Protein AF-A0A6J4Q9L2-F1 (afdb_monomer_lite)

Secondary structure (DSSP, 8-state):
--HHHHHHHHS-TTS--EEEEEEEEE-GGGHHHHHHHH-PPPPTT-SEEEEEEEEES-TTTTTHHHHHHHHHHHHHHTT-S-B-TT-SB--HHHHHHHHHHHHHHHSSSPPPGGGEEEE--SS--S---SSB-TT----HHHHHHHHHHHHHHHHHHHHTTTSTT--HHHHHHHHHT-SS--TTS-------HHHHHHHHHHHH-SS-S-SEEEEE-STTSSHHHHHHHHHHHH-GGGTT-TT---S-PPPTTSEEEEE-TT--HHHHHHHHHHHTT--TT--SHHHHHHHHHTS-TTS---EEEEE-GGGSSSHHHHIIIIIHHHHTPEETTEEEEES-EEEEEE---GGGHHHHHHHHHTT-EEETTSS-HHHHHHHHHHHHHHHHHS--TTBPPPPHHHHHHHHHHHHHHHH-SSS-STTPPPHHHHHHHHHHHHHBSSS--SS-GGGSPPPSSHHHHHHHHHHTSPP-TTHHHHHHHHHT--TT-EEHHHHHHHHHHHHHHS--TTSSS---PPPPPPHHHHHHHHHHTGGGEEEEE-TTSBEEEEESSHHHHHHHHH-SSSPPTT--

Radius of gyration: 27.62 Å; chains: 1; bounding box: 82×54×69 Å

Structure (mmCIF, N/CA/C/O backbone):
data_AF-A0A6J4Q9L2-F1
#
_entry.id   AF-A0A6J4Q9L2-F1
#
loop_
_atom_site.group_PDB
_atom_site.id
_atom_site.type_symbol
_atom_site.label_atom_id
_atom_site.label_alt_id
_atom_site.label_comp_id
_atom_site.label_asym_id
_atom_site.label_entity_id
_atom_site.label_seq_id
_atom_site.pdbx_PDB_ins_code
_atom_site.Cartn_x
_atom_site.Cartn_y
_atom_site.Cartn_z
_atom_site.occupancy
_atom_site.B_iso_or_equiv
_atom_site.auth_seq_id
_atom_site.auth_comp_id
_atom_site.auth_asym_id
_atom_site.auth_atom_id
_atom_site.pdbx_PDB_model_num
ATOM 1 N N . MET A 1 1 ? 55.185 5.672 -10.287 1.00 51.38 1 MET A N 1
ATOM 2 C CA . MET A 1 1 ? 54.244 6.802 -10.118 1.00 51.38 1 MET A CA 1
ATOM 3 C C . MET A 1 1 ? 53.714 6.732 -8.691 1.00 51.38 1 MET A C 1
ATOM 5 O O . MET A 1 1 ? 53.284 5.657 -8.301 1.00 51.38 1 MET A O 1
ATOM 9 N N . HIS A 1 2 ? 53.825 7.792 -7.883 1.00 67.38 2 HIS A N 1
ATOM 10 C CA . HIS A 1 2 ? 53.296 7.781 -6.511 1.00 67.38 2 HIS A CA 1
ATOM 11 C C . HIS A 1 2 ? 51.797 8.101 -6.579 1.00 67.38 2 HIS A C 1
ATOM 13 O O . HIS A 1 2 ? 51.438 9.264 -6.741 1.00 67.38 2 HIS A O 1
ATOM 19 N N . LEU A 1 3 ? 50.942 7.072 -6.549 1.00 66.06 3 LEU A N 1
ATOM 20 C CA . LEU A 1 3 ? 49.491 7.201 -6.736 1.00 66.06 3 LEU A CA 1
ATOM 21 C C . LEU A 1 3 ? 48.876 8.211 -5.757 1.00 66.06 3 LEU A C 1
ATOM 23 O O . LEU A 1 3 ? 48.115 9.058 -6.198 1.00 66.06 3 LEU A O 1
ATOM 27 N N . GLY A 1 4 ? 49.297 8.213 -4.486 1.00 67.12 4 GLY A N 1
ATOM 28 C CA . GLY A 1 4 ? 48.857 9.219 -3.508 1.00 67.12 4 GLY A CA 1
ATOM 29 C C . GLY A 1 4 ? 49.126 10.650 -3.979 1.00 67.12 4 GLY A C 1
ATOM 30 O O . GLY A 1 4 ? 48.205 11.436 -4.089 1.00 67.12 4 GLY A O 1
ATOM 31 N N . ALA A 1 5 ? 50.334 10.945 -4.469 1.00 69.81 5 ALA A N 1
ATOM 32 C CA . ALA A 1 5 ? 50.665 12.285 -4.970 1.00 69.81 5 ALA A CA 1
ATOM 33 C C . ALA A 1 5 ? 49.986 12.617 -6.316 1.00 69.81 5 ALA A C 1
ATOM 35 O O . ALA A 1 5 ? 49.996 13.758 -6.773 1.00 69.81 5 ALA A O 1
ATOM 36 N N . PHE A 1 6 ? 49.465 11.617 -7.029 1.00 74.94 6 PHE A N 1
ATOM 37 C CA . PHE A 1 6 ? 48.619 11.825 -8.202 1.00 74.94 6 PHE A CA 1
ATOM 38 C C . PHE A 1 6 ? 47.175 12.124 -7.791 1.00 74.94 6 PHE A C 1
ATOM 40 O O . PHE A 1 6 ? 46.596 13.057 -8.335 1.00 74.94 6 PHE A O 1
ATOM 47 N N . LEU A 1 7 ? 46.637 11.395 -6.813 1.00 73.12 7 LEU A N 1
ATOM 48 C CA . LEU A 1 7 ? 45.301 11.610 -6.263 1.00 73.12 7 LEU A CA 1
ATOM 49 C C . LEU A 1 7 ? 45.217 12.946 -5.512 1.00 73.12 7 LEU A C 1
ATOM 51 O O . LEU A 1 7 ? 44.305 13.712 -5.790 1.00 73.12 7 LEU A O 1
ATOM 55 N N . ASP A 1 8 ? 46.229 13.302 -4.715 1.00 72.94 8 ASP A N 1
ATOM 56 C CA . ASP A 1 8 ? 46.338 14.604 -4.036 1.00 72.94 8 ASP A CA 1
ATOM 57 C C . ASP A 1 8 ? 46.345 15.777 -5.031 1.00 72.94 8 ASP A C 1
ATOM 59 O O . ASP A 1 8 ? 45.827 16.851 -4.750 1.00 72.94 8 ASP A O 1
ATOM 63 N N . ARG A 1 9 ? 46.921 15.577 -6.226 1.00 73.31 9 ARG A N 1
ATOM 64 C CA . ARG A 1 9 ? 46.888 16.577 -7.308 1.00 73.31 9 ARG A CA 1
ATOM 65 C C . ARG A 1 9 ? 45.543 16.638 -8.027 1.00 73.31 9 ARG A C 1
ATOM 67 O O . ARG A 1 9 ? 45.231 17.664 -8.618 1.00 73.31 9 ARG A O 1
ATOM 74 N N . LEU A 1 10 ? 44.791 15.540 -8.045 1.00 72.31 10 LEU A N 1
ATOM 75 C CA . LEU A 1 10 ? 43.447 15.497 -8.621 1.00 72.31 10 LEU A CA 1
ATOM 76 C C . LEU A 1 10 ? 42.392 16.066 -7.666 1.00 72.31 10 LEU A C 1
ATOM 78 O O . LEU A 1 10 ? 41.360 16.534 -8.138 1.00 72.31 10 LEU A O 1
ATOM 82 N N . ASP A 1 11 ? 42.655 16.039 -6.360 1.00 68.81 11 ASP A N 1
ATOM 83 C CA . ASP A 1 11 ? 41.761 16.548 -5.314 1.00 68.81 11 ASP A CA 1
ATOM 84 C C . ASP A 1 11 ? 41.969 18.048 -5.012 1.00 68.81 11 ASP A C 1
ATOM 86 O O . ASP A 1 11 ? 41.476 18.565 -4.011 1.00 68.81 11 ASP A O 1
ATOM 90 N N . ASP A 1 12 ? 42.679 18.771 -5.890 1.00 69.62 12 ASP A N 1
ATOM 91 C CA . ASP A 1 12 ? 42.835 20.226 -5.806 1.00 69.62 12 ASP A CA 1
ATOM 92 C C . ASP A 1 12 ? 41.467 20.937 -5.907 1.00 69.62 12 ASP A C 1
ATOM 94 O O . ASP A 1 12 ? 40.571 20.519 -6.652 1.00 69.62 12 ASP A O 1
ATOM 98 N N . ALA A 1 13 ? 41.291 22.025 -5.152 1.00 58.50 13 ALA A N 1
ATOM 99 C CA . ALA A 1 13 ? 39.981 22.587 -4.805 1.00 58.50 13 ALA A CA 1
ATOM 100 C C . ALA A 1 13 ? 39.125 23.001 -6.025 1.00 58.50 13 ALA A C 1
ATOM 102 O O . ALA A 1 13 ? 37.893 22.927 -5.966 1.00 58.50 13 ALA A O 1
ATOM 103 N N . ASP A 1 14 ? 39.767 23.341 -7.147 1.00 65.19 14 ASP A N 1
ATOM 104 C CA . ASP A 1 14 ? 39.140 23.868 -8.367 1.00 65.19 14 ASP A CA 1
ATOM 105 C C . ASP A 1 14 ? 39.001 22.843 -9.523 1.00 65.19 14 ASP A C 1
ATOM 107 O O . ASP A 1 14 ? 38.530 23.192 -10.608 1.00 65.19 14 ASP A O 1
ATOM 111 N N . GLY A 1 15 ? 39.373 21.568 -9.326 1.00 65.81 15 GLY A N 1
ATOM 112 C CA . GLY A 1 15 ? 39.338 20.521 -10.370 1.00 65.81 15 GLY A CA 1
ATOM 113 C C . GLY A 1 15 ? 37.930 20.005 -10.735 1.00 65.81 15 GLY A C 1
ATOM 114 O O . GLY A 1 15 ? 36.946 20.459 -10.163 1.00 65.81 15 GLY A O 1
ATOM 115 N N . PRO A 1 16 ? 37.750 19.080 -11.699 1.00 71.38 16 PRO A N 1
ATOM 116 C CA . PRO A 1 16 ? 36.495 18.341 -11.897 1.00 71.38 16 PRO A CA 1
ATOM 117 C C . PRO A 1 16 ? 36.396 17.113 -10.972 1.00 71.38 16 PRO A C 1
ATOM 119 O O . PRO A 1 16 ? 37.411 16.545 -10.573 1.00 71.38 16 PRO A O 1
ATOM 122 N N . ASP A 1 17 ? 35.173 16.648 -10.689 1.00 77.81 17 ASP A N 1
ATOM 123 C CA . ASP A 1 17 ? 34.976 15.372 -9.983 1.00 77.81 17 ASP A CA 1
ATOM 124 C C . ASP A 1 17 ? 35.567 14.234 -10.831 1.00 77.81 17 ASP A C 1
ATOM 126 O O . ASP A 1 17 ? 35.185 14.047 -11.990 1.00 77.81 17 ASP A O 1
ATOM 130 N N . SER A 1 18 ? 36.521 13.491 -10.269 1.00 79.38 18 SER A N 1
ATOM 131 C CA . SER A 1 18 ? 37.352 12.544 -11.020 1.00 79.38 18 SER A CA 1
ATOM 132 C C . SER A 1 18 ? 37.197 11.113 -10.509 1.00 79.38 18 SER A C 1
ATOM 134 O O . SER A 1 18 ? 37.454 10.826 -9.344 1.00 79.38 18 SER A O 1
ATOM 136 N N . LEU A 1 19 ? 36.803 10.190 -11.390 1.00 83.06 19 LEU A N 1
ATOM 137 C CA . LEU A 1 19 ? 36.791 8.755 -11.100 1.00 83.06 19 LEU A CA 1
ATOM 138 C C . LEU A 1 19 ? 38.051 8.110 -11.673 1.00 83.06 19 LEU A C 1
ATOM 140 O O . LEU A 1 19 ? 38.245 8.080 -12.889 1.00 83.06 19 LEU A O 1
ATOM 144 N N . VAL A 1 20 ? 38.883 7.562 -10.796 1.00 82.75 20 VAL A N 1
ATOM 145 C CA . VAL A 1 20 ? 40.112 6.857 -11.150 1.00 82.75 20 VAL A CA 1
ATOM 146 C C . VAL A 1 20 ? 39.850 5.354 -11.122 1.00 82.75 20 VAL A C 1
ATOM 148 O O . VAL A 1 20 ? 39.440 4.788 -10.109 1.00 82.75 20 VAL A O 1
ATOM 151 N N . LEU A 1 21 ? 40.085 4.710 -12.265 1.00 85.12 21 LEU A N 1
ATOM 152 C CA . LEU A 1 21 ? 39.890 3.278 -12.473 1.00 85.12 21 LEU A CA 1
ATOM 153 C C . LEU A 1 21 ? 41.256 2.601 -12.592 1.00 85.12 21 LEU A C 1
ATOM 155 O O . LEU A 1 21 ? 42.020 2.933 -13.498 1.00 85.12 21 LEU A O 1
ATOM 159 N N . LEU A 1 22 ? 41.570 1.678 -11.682 1.00 82.06 22 LEU A N 1
ATOM 160 C CA . LEU A 1 22 ? 42.903 1.076 -11.578 1.00 82.06 22 LEU A CA 1
ATOM 161 C C . LEU A 1 22 ? 42.877 -0.437 -11.841 1.00 82.06 22 LEU A C 1
ATOM 163 O O . LEU A 1 22 ? 42.188 -1.185 -11.156 1.00 82.06 22 LEU A O 1
ATOM 167 N N . ASP A 1 23 ? 43.671 -0.882 -12.813 1.00 82.00 23 ASP A N 1
ATOM 168 C CA . ASP A 1 23 ? 43.937 -2.288 -13.144 1.00 82.00 23 ASP A CA 1
ATOM 169 C C . ASP A 1 23 ? 45.437 -2.519 -12.953 1.00 82.00 23 ASP A C 1
ATOM 171 O O . ASP A 1 23 ? 46.236 -2.054 -13.771 1.00 82.00 23 ASP A O 1
ATOM 175 N N . ILE A 1 24 ? 45.849 -3.093 -11.822 1.00 77.69 24 ILE A N 1
ATOM 176 C CA . ILE A 1 24 ? 47.258 -3.064 -11.422 1.00 77.69 24 ILE A CA 1
ATOM 177 C C . ILE A 1 24 ? 47.756 -4.473 -11.140 1.00 77.69 24 ILE A C 1
ATOM 179 O O . ILE A 1 24 ? 47.330 -5.119 -10.188 1.00 77.69 24 ILE A O 1
ATOM 183 N N . ALA A 1 25 ? 48.713 -4.908 -11.956 1.00 78.31 25 ALA A N 1
ATOM 184 C CA . ALA A 1 25 ? 49.490 -6.114 -11.736 1.00 78.31 25 ALA A CA 1
ATOM 185 C C . ALA A 1 25 ? 50.686 -5.814 -10.824 1.00 78.31 25 ALA A C 1
ATOM 187 O O . ALA A 1 25 ? 51.454 -4.882 -11.081 1.00 78.31 25 ALA A O 1
ATOM 188 N N . VAL A 1 26 ? 50.844 -6.597 -9.760 1.00 77.12 26 VAL A N 1
ATOM 189 C CA . VAL A 1 26 ? 52.003 -6.531 -8.863 1.00 77.12 26 VAL A CA 1
ATOM 190 C C . VAL A 1 26 ? 52.525 -7.931 -8.543 1.00 77.12 26 VAL A C 1
ATOM 192 O O . VAL A 1 26 ? 51.763 -8.897 -8.605 1.00 77.12 26 VAL A O 1
ATOM 195 N N . PRO A 1 27 ? 53.807 -8.078 -8.164 1.00 79.94 27 PRO A N 1
ATOM 196 C CA . PRO A 1 27 ? 54.327 -9.349 -7.670 1.00 79.94 27 PRO A CA 1
ATOM 197 C C . PRO A 1 27 ? 53.472 -9.901 -6.519 1.00 79.94 27 PRO A C 1
ATOM 199 O O . PRO A 1 27 ? 53.071 -9.148 -5.626 1.00 79.94 27 PRO A O 1
ATOM 202 N N . THR A 1 28 ? 53.187 -11.206 -6.531 1.00 75.00 28 THR A N 1
ATOM 203 C CA . THR A 1 28 ? 52.262 -11.876 -5.594 1.00 75.00 28 THR A CA 1
ATOM 204 C C . THR A 1 28 ? 52.587 -11.607 -4.121 1.00 75.00 28 THR A C 1
ATOM 206 O O . THR A 1 28 ? 51.686 -11.439 -3.305 1.00 75.00 28 THR A O 1
ATOM 209 N N . ASP A 1 29 ? 53.870 -11.501 -3.780 1.00 78.31 29 ASP A N 1
ATOM 210 C CA . ASP A 1 29 ? 54.389 -11.223 -2.434 1.00 78.31 29 ASP A CA 1
ATOM 211 C C . ASP A 1 29 ? 54.189 -9.766 -1.971 1.00 78.31 29 ASP A C 1
ATOM 213 O O . ASP A 1 29 ? 54.414 -9.431 -0.805 1.00 78.31 29 ASP A O 1
ATOM 217 N N . THR A 1 30 ? 53.751 -8.889 -2.875 1.00 77.56 30 THR A N 1
ATOM 218 C CA . THR A 1 30 ? 53.548 -7.457 -2.618 1.00 77.56 30 THR A CA 1
ATOM 219 C C . THR A 1 30 ? 52.088 -7.024 -2.657 1.00 77.56 30 THR A C 1
ATOM 221 O O . THR A 1 30 ? 51.803 -5.888 -2.285 1.00 77.56 30 THR A O 1
ATOM 224 N N . VAL A 1 31 ? 51.157 -7.906 -3.038 1.00 72.00 31 VAL A N 1
ATOM 225 C CA . VAL A 1 31 ? 49.736 -7.571 -3.236 1.00 72.00 31 VAL A CA 1
ATOM 226 C C . VAL A 1 31 ? 49.114 -6.922 -1.998 1.00 72.00 31 VAL A C 1
ATOM 228 O O . VAL A 1 31 ? 48.586 -5.813 -2.093 1.00 72.00 31 VAL A O 1
ATOM 231 N N . ASP A 1 32 ? 49.241 -7.546 -0.824 1.00 72.06 32 ASP A N 1
ATOM 232 C CA . ASP A 1 32 ? 48.660 -7.016 0.418 1.00 72.06 32 ASP A CA 1
ATOM 233 C C . ASP A 1 32 ? 49.286 -5.680 0.834 1.00 72.06 32 ASP A C 1
ATOM 235 O O . ASP A 1 32 ? 48.591 -4.778 1.307 1.00 72.06 32 ASP A O 1
ATOM 239 N N . ARG A 1 33 ? 50.597 -5.524 0.613 1.00 73.38 33 ARG A N 1
ATOM 240 C CA . ARG A 1 33 ? 51.334 -4.294 0.928 1.00 73.38 33 ARG A CA 1
ATOM 241 C C . ARG A 1 33 ? 50.907 -3.151 0.015 1.00 73.38 33 ARG A C 1
ATOM 243 O O . ARG A 1 33 ? 50.623 -2.062 0.502 1.00 73.38 33 ARG A O 1
ATOM 250 N N . THR A 1 34 ? 50.819 -3.409 -1.287 1.00 70.00 34 THR A N 1
ATOM 251 C CA . THR A 1 34 ? 50.355 -2.443 -2.285 1.00 70.00 34 THR A CA 1
ATOM 252 C C . THR A 1 34 ? 48.911 -2.038 -2.013 1.00 70.00 34 THR A C 1
ATOM 254 O O . THR A 1 34 ? 48.596 -0.852 -2.009 1.00 70.00 34 THR A O 1
ATOM 257 N N . ARG A 1 35 ? 48.039 -3.000 -1.695 1.00 69.50 35 ARG A N 1
ATOM 258 C CA . ARG A 1 35 ? 46.648 -2.724 -1.330 1.00 69.50 35 ARG A CA 1
ATOM 259 C C . ARG A 1 35 ? 46.551 -1.833 -0.094 1.00 69.50 35 ARG A C 1
ATOM 261 O O . ARG A 1 35 ? 45.808 -0.860 -0.118 1.00 69.50 35 ARG A O 1
ATOM 268 N N . GLN A 1 36 ? 47.289 -2.142 0.975 1.00 69.88 36 GLN A N 1
ATOM 269 C CA . GLN A 1 36 ? 47.304 -1.319 2.191 1.00 69.88 36 GLN A CA 1
ATOM 270 C C . GLN A 1 36 ? 47.874 0.077 1.931 1.00 69.88 36 GLN A C 1
ATOM 272 O O . GLN A 1 36 ? 47.344 1.054 2.448 1.00 69.88 36 GLN A O 1
ATOM 277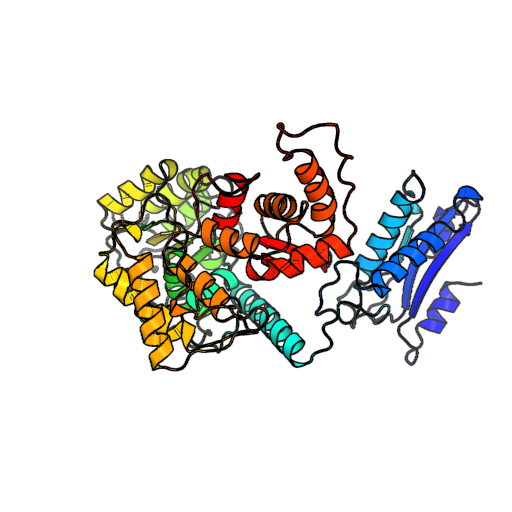 N N . GLN A 1 37 ? 48.915 0.182 1.103 1.00 67.69 37 GLN A N 1
ATOM 278 C CA . GLN A 1 37 ? 49.505 1.461 0.711 1.00 67.69 37 GLN A CA 1
ATOM 279 C C . GLN A 1 37 ? 48.539 2.320 -0.118 1.00 67.69 37 GLN A C 1
ATOM 281 O O . GLN A 1 37 ? 48.642 3.544 -0.098 1.00 67.69 37 GLN A O 1
ATOM 286 N N . TRP A 1 38 ? 47.631 1.690 -0.865 1.00 63.94 38 TRP A N 1
ATOM 287 C CA . TRP A 1 38 ? 46.667 2.363 -1.742 1.00 63.94 38 TRP A CA 1
ATOM 288 C C . TRP A 1 38 ? 45.252 2.403 -1.186 1.00 63.94 38 TRP A C 1
ATOM 290 O O . TRP A 1 38 ? 44.366 2.895 -1.863 1.00 63.94 38 TRP A O 1
ATOM 300 N N . SER A 1 39 ? 45.045 1.892 0.024 1.00 60.50 39 SER A N 1
ATOM 301 C CA . SER A 1 39 ? 43.846 2.157 0.807 1.00 60.50 39 SER A CA 1
ATOM 302 C C . SER A 1 39 ? 44.094 3.465 1.559 1.00 60.50 39 SER A C 1
ATOM 304 O O . SER A 1 39 ? 44.554 3.460 2.702 1.00 60.50 39 SER A O 1
ATOM 306 N N . LEU A 1 40 ? 43.888 4.596 0.889 1.00 59.78 40 LEU A N 1
ATOM 307 C CA . LEU A 1 40 ? 43.972 5.923 1.484 1.00 59.78 40 LEU A CA 1
ATOM 308 C C . LEU A 1 40 ? 42.890 6.088 2.552 1.00 59.78 40 LEU A C 1
ATOM 310 O O . LEU A 1 40 ? 41.862 5.402 2.590 1.00 59.78 40 LEU A O 1
ATOM 314 N N . ARG A 1 41 ? 43.140 7.016 3.477 1.00 55.91 41 ARG A N 1
ATOM 315 C CA . ARG A 1 41 ? 42.146 7.383 4.482 1.00 55.91 41 ARG A CA 1
ATOM 316 C C . ARG A 1 41 ? 41.080 8.252 3.806 1.00 55.91 41 ARG A C 1
ATOM 318 O O . ARG A 1 41 ? 41.444 9.271 3.232 1.00 55.91 41 ARG A O 1
ATOM 325 N N . PRO A 1 42 ? 39.791 7.882 3.873 1.00 54.09 42 PRO A N 1
ATOM 326 C CA . PRO A 1 42 ? 38.732 8.692 3.290 1.00 54.09 42 PRO A CA 1
ATOM 327 C C . PRO A 1 42 ? 38.609 10.020 4.045 1.00 54.09 42 PRO A C 1
ATOM 329 O O . PRO A 1 42 ? 38.268 10.025 5.229 1.00 54.09 42 PRO A O 1
ATOM 332 N N . GLU A 1 43 ? 38.846 11.130 3.350 1.00 55.88 43 GLU A N 1
ATOM 333 C CA . GLU A 1 43 ? 38.592 12.482 3.851 1.00 55.88 43 GLU A CA 1
ATOM 334 C C . GLU A 1 43 ? 37.153 12.917 3.489 1.00 55.88 43 GLU A C 1
ATOM 336 O O . GLU A 1 43 ? 36.698 12.718 2.353 1.00 55.88 43 GLU A O 1
ATOM 341 N N . PRO A 1 44 ? 36.376 13.487 4.428 1.00 53.16 44 PRO A N 1
ATOM 342 C CA . PRO A 1 44 ? 35.048 14.015 4.132 1.00 53.16 44 PRO A CA 1
ATOM 343 C C . PRO A 1 44 ? 35.114 15.140 3.086 1.00 53.16 44 PRO A C 1
ATOM 345 O O . PRO A 1 44 ? 35.671 16.201 3.343 1.00 53.16 44 PRO A O 1
ATOM 348 N N . GLY A 1 45 ? 34.485 14.937 1.924 1.00 56.38 45 GLY A N 1
ATOM 349 C CA . GLY A 1 45 ? 34.395 15.956 0.868 1.00 56.38 45 GLY A CA 1
ATOM 350 C C . GLY A 1 45 ? 35.345 15.776 -0.319 1.00 56.38 45 GLY A C 1
ATOM 351 O O . GLY A 1 45 ? 35.312 16.625 -1.208 1.00 56.38 45 GLY A O 1
ATOM 352 N N . ALA A 1 46 ? 36.112 14.681 -0.363 1.00 62.31 46 ALA A N 1
ATOM 353 C CA . ALA A 1 46 ? 36.963 14.332 -1.501 1.00 62.31 46 ALA A CA 1
ATOM 354 C C . ALA A 1 46 ? 36.172 14.283 -2.824 1.00 62.31 46 ALA A C 1
ATOM 356 O O . ALA A 1 46 ? 35.068 13.725 -2.896 1.00 62.31 46 ALA A O 1
ATOM 357 N N . ARG A 1 47 ? 36.747 14.880 -3.873 1.00 70.25 47 ARG A N 1
ATOM 358 C CA . ARG A 1 47 ? 36.182 14.979 -5.235 1.00 70.25 47 ARG A CA 1
ATOM 359 C C . ARG A 1 47 ? 36.666 13.858 -6.145 1.00 70.25 47 ARG A C 1
ATOM 361 O O . ARG A 1 47 ? 36.157 13.680 -7.255 1.00 70.25 47 ARG A O 1
ATOM 368 N N . VAL A 1 48 ? 37.650 13.108 -5.666 1.00 75.31 48 VAL A N 1
ATOM 369 C CA . VAL A 1 48 ? 38.250 11.970 -6.344 1.00 75.31 48 VAL A CA 1
ATOM 370 C C . VAL A 1 48 ? 37.701 10.677 -5.754 1.00 75.31 48 VAL A C 1
ATOM 372 O O . VAL A 1 48 ? 37.624 10.508 -4.540 1.00 75.31 48 VAL A O 1
ATOM 375 N N . ALA A 1 49 ? 37.317 9.757 -6.629 1.00 77.00 49 ALA A N 1
ATOM 376 C CA . ALA A 1 49 ? 36.916 8.406 -6.273 1.00 77.00 49 ALA A CA 1
ATOM 377 C C . ALA A 1 49 ? 37.861 7.398 -6.920 1.00 77.00 49 ALA A C 1
ATOM 379 O O . ALA A 1 49 ? 38.219 7.560 -8.088 1.00 77.00 49 ALA A O 1
ATOM 380 N N . VAL A 1 50 ? 38.215 6.334 -6.198 1.00 77.75 50 VAL A N 1
ATOM 381 C CA . VAL A 1 50 ? 39.092 5.277 -6.713 1.00 77.75 50 VAL A CA 1
ATOM 382 C C . VAL A 1 50 ? 38.374 3.939 -6.654 1.00 77.75 50 VAL A C 1
ATOM 384 O O . VAL A 1 50 ? 37.925 3.500 -5.597 1.00 77.75 50 VAL A O 1
ATOM 387 N N . VAL A 1 51 ? 38.295 3.276 -7.806 1.00 80.94 51 VAL A N 1
ATOM 388 C CA . VAL A 1 51 ? 37.807 1.900 -7.923 1.00 80.94 51 VAL A CA 1
ATOM 389 C C . VAL A 1 51 ? 38.856 1.110 -8.684 1.00 80.94 51 VAL A C 1
ATOM 391 O O . VAL A 1 51 ? 39.176 1.438 -9.826 1.00 80.94 51 VAL A O 1
ATOM 394 N N . GLY A 1 52 ? 39.397 0.058 -8.080 1.00 79.69 52 GLY A N 1
ATOM 395 C CA . GLY A 1 52 ? 40.453 -0.696 -8.735 1.00 79.69 52 GLY A CA 1
ATOM 396 C C . GLY A 1 52 ? 40.679 -2.092 -8.201 1.00 79.69 52 GLY A C 1
ATOM 397 O O . GLY A 1 52 ? 40.184 -2.472 -7.140 1.00 79.69 52 GLY A O 1
ATOM 398 N N . VAL A 1 53 ? 41.458 -2.856 -8.959 1.00 78.19 53 VAL A N 1
ATOM 399 C CA . VAL A 1 53 ? 41.914 -4.187 -8.573 1.00 78.19 53 VAL A CA 1
ATOM 400 C C . VAL A 1 53 ? 43.439 -4.235 -8.616 1.00 78.19 53 VAL A C 1
ATOM 402 O O . VAL A 1 53 ? 44.062 -3.796 -9.582 1.00 78.19 53 VAL A O 1
ATOM 405 N N . VAL A 1 54 ? 44.023 -4.779 -7.552 1.00 75.88 54 VAL A N 1
ATOM 406 C CA . VAL A 1 54 ? 45.428 -5.163 -7.445 1.00 75.88 54 VAL A CA 1
ATOM 407 C C . VAL A 1 54 ? 45.488 -6.677 -7.602 1.00 75.88 54 VAL A C 1
ATOM 409 O O . VAL A 1 54 ? 45.068 -7.410 -6.707 1.00 75.88 54 VAL A O 1
ATOM 412 N N . VAL A 1 55 ? 45.967 -7.147 -8.749 1.00 74.44 55 VAL A N 1
ATOM 413 C CA . VAL A 1 55 ? 46.100 -8.575 -9.054 1.00 74.44 55 VAL A CA 1
ATOM 414 C C . VAL A 1 55 ? 47.563 -9.014 -8.965 1.00 74.44 55 VAL A C 1
ATOM 416 O O . VAL A 1 55 ? 48.458 -8.209 -9.240 1.00 74.44 55 VAL A O 1
ATOM 419 N N . PRO A 1 56 ? 47.832 -10.286 -8.620 1.00 71.56 56 PRO A N 1
ATOM 420 C CA . PRO A 1 56 ? 49.128 -10.897 -8.890 1.00 71.56 56 PRO A CA 1
ATOM 421 C C . PRO A 1 56 ? 49.474 -10.745 -10.377 1.00 71.56 56 PRO A C 1
ATOM 423 O O . PRO A 1 56 ? 48.563 -10.764 -11.208 1.00 71.56 56 PRO A O 1
ATOM 426 N N . ASP A 1 57 ? 50.758 -10.606 -10.713 1.00 70.56 57 ASP A N 1
ATOM 427 C CA . ASP A 1 57 ? 51.267 -10.499 -12.091 1.00 70.56 57 ASP A CA 1
ATOM 428 C C . ASP A 1 57 ? 51.115 -11.822 -12.873 1.00 70.56 57 ASP A C 1
ATOM 430 O O . ASP A 1 57 ? 52.069 -12.496 -13.256 1.00 70.56 57 ASP A O 1
ATOM 434 N N . GLU A 1 58 ? 49.863 -12.233 -13.054 1.00 68.38 58 GLU A N 1
ATOM 435 C CA . GLU A 1 58 ? 49.438 -13.383 -13.826 1.00 68.38 58 GLU A CA 1
ATOM 436 C C . GLU A 1 58 ? 48.842 -12.890 -15.152 1.00 68.38 58 GLU A C 1
ATOM 438 O O . GLU A 1 58 ? 47.796 -12.230 -15.148 1.00 68.38 58 GLU A O 1
ATOM 443 N N . PRO A 1 59 ? 49.429 -13.250 -16.309 1.00 64.69 59 PRO A N 1
ATOM 444 C CA . PRO A 1 59 ? 48.992 -12.762 -17.621 1.00 64.69 59 PRO A CA 1
ATOM 445 C C . PRO A 1 59 ? 47.502 -12.987 -17.928 1.00 64.69 59 PRO A C 1
ATOM 447 O O . PRO A 1 59 ? 46.894 -12.213 -18.661 1.00 64.69 59 PRO A O 1
ATOM 450 N N . GLN A 1 60 ? 46.896 -14.027 -17.349 1.00 63.44 60 GLN A N 1
ATOM 451 C CA . GLN A 1 60 ? 45.470 -14.354 -17.488 1.00 63.44 60 GLN A CA 1
ATOM 452 C C . GLN A 1 60 ? 44.510 -13.410 -16.742 1.00 63.44 60 GLN A C 1
ATOM 454 O O . GLN A 1 60 ? 43.300 -13.439 -16.986 1.00 63.44 60 GLN A O 1
ATOM 459 N N . LEU A 1 61 ? 45.017 -12.609 -15.803 1.00 66.06 61 LEU A N 1
ATOM 460 C CA . LEU A 1 61 ? 44.223 -11.694 -14.981 1.00 66.06 61 LEU A CA 1
ATOM 461 C C . LEU A 1 61 ? 44.314 -10.245 -15.472 1.00 66.06 61 LEU A C 1
ATOM 463 O O . LEU A 1 61 ? 43.381 -9.471 -15.242 1.00 66.06 61 LEU A O 1
ATOM 467 N N . VAL A 1 62 ? 45.381 -9.910 -16.202 1.00 68.00 62 VAL A N 1
ATOM 468 C CA . VAL A 1 62 ? 45.633 -8.573 -16.752 1.00 68.00 62 VAL A CA 1
ATOM 469 C C . VAL A 1 62 ? 44.529 -8.169 -17.732 1.00 68.00 62 VAL A C 1
ATOM 471 O O . VAL A 1 62 ? 44.197 -8.895 -18.669 1.00 68.00 62 VAL A O 1
ATOM 474 N N . GLY A 1 63 ? 43.942 -6.989 -17.520 1.00 76.56 63 GLY A N 1
ATOM 475 C CA . GLY A 1 63 ? 42.933 -6.414 -18.410 1.00 76.56 63 GLY A CA 1
ATOM 476 C C . GLY A 1 63 ? 41.508 -6.919 -18.173 1.00 76.56 63 GLY A C 1
ATOM 477 O O . GLY A 1 63 ? 40.569 -6.353 -18.739 1.00 76.56 63 GLY A O 1
ATOM 478 N N . ARG A 1 64 ? 41.293 -7.931 -17.314 1.00 82.25 64 ARG A N 1
ATOM 479 C CA . ARG A 1 64 ? 39.936 -8.388 -16.956 1.00 82.25 64 ARG A CA 1
ATOM 480 C C . ARG A 1 64 ? 39.128 -7.271 -16.304 1.00 82.25 64 ARG A C 1
ATOM 482 O O . ARG A 1 64 ? 37.964 -7.087 -16.662 1.00 82.25 64 ARG A O 1
ATOM 489 N N . PHE A 1 65 ? 39.738 -6.509 -15.392 1.00 84.00 65 PHE A N 1
ATOM 490 C CA . PHE A 1 65 ? 39.091 -5.350 -14.772 1.00 84.00 65 PHE A CA 1
ATOM 491 C C . PHE A 1 65 ? 38.748 -4.300 -15.823 1.00 84.00 65 PHE A C 1
ATOM 493 O O . PHE A 1 65 ? 37.593 -3.886 -15.906 1.00 84.00 65 PHE A O 1
ATOM 500 N N . SER A 1 66 ? 39.694 -3.965 -16.698 1.00 85.88 66 SER A N 1
ATOM 501 C CA . SER A 1 66 ? 39.464 -3.027 -17.800 1.00 85.88 66 SER A CA 1
ATOM 502 C C . SER A 1 66 ? 38.295 -3.446 -18.712 1.00 85.88 66 SER A C 1
ATOM 504 O O . SER A 1 66 ? 37.440 -2.623 -19.048 1.00 85.88 66 SER A O 1
ATOM 506 N N . VAL A 1 67 ? 38.187 -4.734 -19.065 1.00 86.69 67 VAL A N 1
ATOM 507 C CA . VAL A 1 67 ? 37.073 -5.281 -19.867 1.00 86.69 67 VAL A CA 1
ATOM 508 C C . VAL A 1 67 ? 35.739 -5.206 -19.121 1.00 86.69 67 VAL A C 1
ATOM 510 O O . VAL A 1 67 ? 34.723 -4.819 -19.711 1.00 86.69 67 VAL A O 1
ATOM 513 N N . ALA A 1 68 ? 35.720 -5.548 -17.832 1.00 87.88 68 ALA A N 1
ATOM 514 C CA . ALA A 1 68 ? 34.518 -5.463 -17.009 1.00 87.88 68 ALA A CA 1
ATOM 515 C C . ALA A 1 68 ? 34.038 -4.015 -16.858 1.00 87.88 68 ALA A C 1
ATOM 517 O O . ALA A 1 68 ? 32.859 -3.732 -17.074 1.00 87.88 68 ALA A O 1
ATOM 518 N N . VAL A 1 69 ? 34.953 -3.086 -16.577 1.00 89.81 69 VAL A N 1
ATOM 519 C CA . VAL A 1 69 ? 34.677 -1.646 -16.521 1.00 89.81 69 VAL A CA 1
ATOM 520 C C . VAL A 1 69 ? 34.111 -1.152 -17.846 1.00 89.81 69 VAL A C 1
ATOM 522 O O . VAL A 1 69 ? 33.034 -0.558 -17.861 1.00 89.81 69 VAL A O 1
ATOM 525 N N . ALA A 1 70 ? 34.775 -1.443 -18.968 1.00 90.56 70 ALA A N 1
ATOM 526 C CA . ALA A 1 70 ? 34.304 -1.032 -20.288 1.00 90.56 70 ALA A CA 1
ATOM 527 C C . ALA A 1 70 ? 32.901 -1.582 -20.593 1.00 90.56 70 ALA A C 1
ATOM 529 O O . ALA A 1 70 ? 32.064 -0.886 -21.169 1.00 90.56 70 ALA A O 1
ATOM 530 N N . THR A 1 71 ? 32.618 -2.816 -20.177 1.00 89.62 71 THR A N 1
ATOM 531 C CA . THR A 1 71 ? 31.307 -3.445 -20.359 1.00 89.62 71 THR A CA 1
ATOM 532 C C . THR A 1 71 ? 30.230 -2.783 -19.503 1.00 89.62 71 THR A C 1
ATOM 534 O O . THR A 1 71 ? 29.151 -2.480 -20.012 1.00 89.62 71 THR A O 1
ATOM 537 N N . VAL A 1 72 ? 30.518 -2.497 -18.233 1.00 90.25 72 VAL A N 1
ATOM 538 C CA . VAL A 1 72 ? 29.590 -1.800 -17.331 1.00 90.25 72 VAL A CA 1
ATOM 539 C C . VAL A 1 72 ? 29.320 -0.374 -17.808 1.00 90.25 72 VAL A C 1
ATOM 541 O O . VAL A 1 72 ? 28.159 0.020 -17.903 1.00 90.25 72 VAL A O 1
ATOM 544 N N . LEU A 1 73 ? 30.358 0.381 -18.179 1.00 91.38 73 LEU A N 1
ATOM 545 C CA . LEU A 1 73 ? 30.207 1.738 -18.709 1.00 91.38 73 LEU A CA 1
ATOM 546 C C . LEU A 1 73 ? 29.409 1.754 -20.017 1.00 91.38 73 LEU A C 1
ATOM 548 O O . LEU A 1 73 ? 28.576 2.639 -20.206 1.00 91.38 73 LEU A O 1
ATOM 552 N N . ARG A 1 74 ? 29.588 0.755 -20.892 1.00 89.75 74 ARG A N 1
ATOM 553 C CA . ARG A 1 74 ? 28.769 0.602 -22.102 1.00 89.75 74 ARG A CA 1
ATOM 554 C C . ARG A 1 74 ? 27.297 0.360 -21.761 1.00 89.75 74 ARG A C 1
ATOM 556 O O . ARG A 1 74 ? 26.440 1.059 -22.288 1.00 89.75 74 ARG A O 1
ATOM 563 N N . ARG A 1 75 ? 26.993 -0.548 -20.826 1.00 87.50 75 ARG A N 1
ATOM 564 C CA . ARG A 1 75 ? 25.606 -0.801 -20.379 1.00 87.50 75 ARG A CA 1
ATOM 565 C C . ARG A 1 75 ? 24.974 0.425 -19.711 1.00 87.50 75 ARG A C 1
ATOM 567 O O . ARG A 1 75 ? 23.783 0.672 -19.884 1.00 87.50 75 ARG A O 1
ATOM 574 N N . LEU A 1 76 ? 25.756 1.216 -18.975 1.00 88.94 76 LEU A N 1
ATOM 575 C CA . LEU A 1 76 ? 25.312 2.506 -18.434 1.00 88.94 76 LEU A CA 1
ATOM 576 C C . LEU A 1 76 ? 25.019 3.514 -19.543 1.00 88.94 76 LEU A C 1
ATOM 578 O O . LEU A 1 76 ? 23.975 4.162 -19.517 1.00 88.94 76 LEU A O 1
ATOM 582 N N . HIS A 1 77 ? 25.901 3.609 -20.538 1.00 85.31 77 HIS A N 1
ATOM 583 C CA . HIS A 1 77 ? 25.719 4.477 -21.697 1.00 85.31 77 HIS A CA 1
ATOM 584 C C . HIS A 1 77 ? 24.470 4.112 -22.515 1.00 85.31 77 HIS A C 1
ATOM 586 O O . HIS A 1 77 ? 23.772 4.992 -23.009 1.00 85.31 77 HIS A O 1
ATOM 592 N N . GLU A 1 78 ? 24.159 2.825 -22.628 1.00 83.50 78 GLU A N 1
ATOM 593 C CA . GLU A 1 78 ? 22.960 2.333 -23.309 1.00 83.50 78 GLU A CA 1
ATOM 594 C C . GLU A 1 78 ? 21.677 2.498 -22.465 1.00 83.50 78 GLU A C 1
ATOM 596 O O . GLU A 1 78 ? 20.587 2.192 -22.945 1.00 83.50 78 GLU A O 1
ATOM 601 N N . GLY A 1 79 ? 21.778 2.959 -21.209 1.00 80.19 79 GLY A N 1
ATOM 602 C CA . GLY A 1 79 ? 20.633 3.095 -20.302 1.00 80.19 79 GLY A CA 1
ATOM 603 C C . GLY A 1 79 ? 20.059 1.744 -19.874 1.00 80.19 79 GLY A C 1
ATOM 604 O O . GLY A 1 79 ? 18.856 1.597 -19.671 1.00 80.19 79 GLY A O 1
ATOM 605 N N . VAL A 1 80 ? 20.899 0.719 -19.782 1.00 80.75 80 VAL A N 1
ATOM 606 C CA . VAL A 1 80 ? 20.463 -0.667 -19.607 1.00 80.75 80 VAL A CA 1
ATOM 607 C C . VAL A 1 80 ? 20.535 -1.110 -18.140 1.00 80.75 80 VAL A C 1
ATOM 609 O O . VAL A 1 80 ? 19.727 -1.934 -17.713 1.00 80.75 80 VAL A O 1
ATOM 612 N N . LEU A 1 81 ? 21.409 -0.505 -17.332 1.00 82.25 81 LEU A N 1
ATOM 613 C CA . LEU A 1 81 ? 21.443 -0.774 -15.893 1.00 82.25 81 LEU A CA 1
ATOM 614 C C . LEU A 1 81 ? 20.305 -0.056 -15.132 1.00 82.25 81 LEU A C 1
ATOM 616 O O . LEU A 1 81 ? 19.997 1.093 -15.452 1.00 82.25 81 LEU A O 1
ATOM 620 N N . PRO A 1 82 ? 19.711 -0.695 -14.102 1.00 80.94 82 PRO A N 1
ATOM 621 C CA . PRO A 1 82 ? 18.567 -0.207 -13.315 1.00 80.94 82 PRO A CA 1
ATOM 622 C C . PRO A 1 82 ? 18.865 0.938 -12.336 1.00 80.94 82 PRO A C 1
ATOM 624 O O . PRO A 1 82 ? 18.428 0.909 -11.183 1.00 80.94 82 PRO A O 1
ATOM 627 N N . VAL A 1 83 ? 19.591 1.958 -12.788 1.00 81.94 83 VAL A N 1
ATOM 628 C CA . VAL A 1 83 ? 19.782 3.197 -12.026 1.00 81.94 83 VAL A CA 1
ATOM 629 C C . VAL A 1 83 ? 18.483 4.000 -12.060 1.00 81.94 83 VAL A C 1
ATOM 631 O O . VAL A 1 83 ? 17.883 4.170 -13.125 1.00 81.94 83 VAL A O 1
ATOM 634 N N . HIS A 1 84 ? 18.031 4.472 -10.898 1.00 75.06 84 HIS A N 1
ATOM 635 C CA . HIS A 1 84 ? 16.747 5.158 -10.774 1.00 75.06 84 HIS A CA 1
ATOM 636 C C . HIS A 1 84 ? 16.692 6.439 -11.644 1.00 75.06 84 HIS A C 1
ATOM 638 O O . HIS A 1 84 ? 17.635 7.228 -11.590 1.00 75.06 84 HIS A O 1
ATOM 644 N N . PRO A 1 85 ? 15.609 6.707 -12.409 1.00 76.38 85 PRO A N 1
ATOM 645 C CA . PRO A 1 85 ? 15.520 7.844 -13.345 1.00 76.38 85 PRO A CA 1
ATOM 646 C C . PRO A 1 85 ? 15.659 9.247 -12.743 1.00 76.38 85 PRO A C 1
ATOM 648 O O . PRO A 1 85 ? 15.864 10.214 -13.470 1.00 76.38 85 PRO A O 1
ATOM 651 N N . ARG A 1 86 ? 15.542 9.386 -11.418 1.00 71.69 86 ARG A N 1
ATOM 652 C CA . ARG A 1 86 ? 15.777 10.665 -10.730 1.00 71.69 86 ARG A CA 1
ATOM 653 C C . ARG A 1 86 ? 17.242 10.963 -10.469 1.00 71.69 86 ARG A C 1
ATOM 655 O O . ARG A 1 86 ? 17.578 12.126 -10.271 1.00 71.69 86 ARG A O 1
ATOM 662 N N . GLU A 1 87 ? 18.085 9.939 -10.430 1.00 75.00 87 GLU A N 1
ATOM 663 C CA . GLU A 1 87 ? 19.505 10.117 -10.164 1.00 75.00 87 GLU A CA 1
ATOM 664 C C . GLU A 1 87 ? 20.162 10.665 -11.432 1.00 75.00 87 GLU A C 1
ATOM 666 O O . GLU A 1 87 ? 20.171 9.959 -12.441 1.00 75.00 87 GLU A O 1
ATOM 671 N N . PRO A 1 88 ? 20.694 11.901 -11.440 1.00 75.75 88 PRO A N 1
ATOM 672 C CA . PRO A 1 88 ? 21.377 12.439 -12.616 1.00 75.75 88 PRO A CA 1
ATOM 673 C C . PRO A 1 88 ? 22.710 11.724 -12.881 1.00 75.75 88 PRO A C 1
ATOM 675 O O . PRO A 1 88 ? 23.200 11.707 -14.012 1.00 75.75 88 PRO A O 1
ATOM 678 N N . PHE A 1 89 ? 23.278 11.096 -11.848 1.00 82.88 89 PHE A N 1
ATOM 679 C CA . PHE A 1 89 ? 24.533 10.358 -11.904 1.00 82.88 89 PHE A CA 1
ATOM 680 C C . PHE A 1 89 ? 24.373 8.964 -11.303 1.00 82.88 89 PHE A C 1
ATOM 682 O O . PHE A 1 89 ? 23.543 8.729 -10.432 1.00 82.88 89 PHE A O 1
ATOM 689 N N . VAL A 1 90 ? 25.180 8.023 -11.774 1.00 84.75 90 VAL A N 1
ATOM 690 C CA . VAL A 1 90 ? 25.199 6.644 -11.291 1.00 84.75 90 VAL A CA 1
ATOM 691 C C . VAL A 1 90 ? 25.806 6.612 -9.886 1.00 84.75 90 VAL A C 1
ATOM 693 O O . VAL A 1 90 ? 26.942 7.068 -9.725 1.00 84.75 90 VAL A O 1
ATOM 696 N N . PRO A 1 91 ? 25.121 6.040 -8.875 1.00 80.56 91 PRO A N 1
ATOM 697 C CA . PRO A 1 91 ? 25.703 5.882 -7.549 1.00 80.56 91 PRO A CA 1
ATOM 698 C C . PRO A 1 91 ? 27.009 5.086 -7.616 1.00 80.56 91 PRO A C 1
ATOM 700 O O . PRO A 1 91 ? 27.067 4.005 -8.205 1.00 80.56 91 PRO A O 1
ATOM 703 N N . LEU A 1 92 ? 28.067 5.602 -6.993 1.00 77.50 92 LEU A N 1
ATOM 704 C CA . LEU A 1 92 ? 29.401 5.011 -7.105 1.00 77.50 92 LEU A CA 1
ATOM 705 C C . LEU A 1 92 ? 29.470 3.589 -6.519 1.00 77.50 92 LEU A C 1
ATOM 707 O O . LEU A 1 92 ? 30.071 2.703 -7.123 1.00 77.50 92 LEU A O 1
ATOM 711 N N . ALA A 1 93 ? 28.768 3.340 -5.408 1.00 74.44 93 ALA A N 1
ATOM 712 C CA . ALA A 1 93 ? 28.614 1.996 -4.846 1.00 74.44 93 ALA A CA 1
ATOM 713 C C . ALA A 1 93 ? 27.968 1.025 -5.853 1.00 74.44 93 ALA A C 1
ATOM 715 O O . ALA A 1 93 ? 28.430 -0.102 -6.028 1.00 74.44 93 ALA A O 1
ATOM 716 N N . TYR A 1 94 ? 26.954 1.489 -6.588 1.00 79.25 94 TYR A N 1
ATOM 717 C CA . TYR A 1 94 ? 26.299 0.692 -7.618 1.00 79.25 94 TYR A CA 1
ATOM 718 C C . TYR A 1 94 ? 27.225 0.402 -8.810 1.00 79.25 94 TYR A C 1
ATOM 720 O O . TYR A 1 94 ? 27.246 -0.724 -9.323 1.00 79.25 94 TYR A O 1
ATOM 728 N N . LEU A 1 95 ? 28.007 1.397 -9.248 1.00 84.56 95 LEU A N 1
ATOM 729 C CA . LEU A 1 95 ? 29.011 1.237 -10.304 1.00 84.56 95 LEU A CA 1
ATOM 730 C C . LEU A 1 95 ? 30.054 0.183 -9.910 1.00 84.56 95 LEU A C 1
ATOM 732 O O . LEU A 1 95 ? 30.274 -0.771 -10.660 1.00 84.56 95 LEU A O 1
ATOM 736 N N . ARG A 1 96 ? 30.627 0.312 -8.709 1.00 81.75 96 ARG A N 1
ATOM 737 C CA . ARG A 1 96 ? 31.584 -0.637 -8.126 1.00 81.75 96 ARG A CA 1
ATOM 738 C C . ARG A 1 96 ? 31.029 -2.057 -8.106 1.00 81.75 96 ARG A C 1
ATOM 740 O O . ARG A 1 96 ? 31.656 -2.979 -8.628 1.00 81.75 96 ARG A O 1
ATOM 747 N N . ASP A 1 97 ? 29.836 -2.238 -7.548 1.00 79.75 97 ASP A N 1
ATOM 748 C CA . ASP A 1 97 ? 29.224 -3.560 -7.423 1.00 79.75 97 ASP A CA 1
ATOM 749 C C . ASP A 1 97 ? 28.909 -4.168 -8.792 1.00 79.75 97 ASP A C 1
ATOM 751 O O . ASP A 1 97 ? 28.998 -5.382 -8.984 1.00 79.75 97 ASP A O 1
ATOM 755 N N . SER A 1 98 ? 28.572 -3.332 -9.774 1.00 84.38 98 SER A N 1
ATOM 756 C CA . SER A 1 98 ? 28.353 -3.766 -11.153 1.00 84.38 98 SER A CA 1
ATOM 757 C C . SER A 1 98 ? 29.647 -4.230 -11.820 1.00 84.38 98 SER A C 1
ATOM 759 O O . SER A 1 98 ? 29.637 -5.283 -12.458 1.00 84.38 98 SER A O 1
ATOM 761 N N . ILE A 1 99 ? 30.765 -3.525 -11.611 1.00 86.38 99 ILE A N 1
ATOM 762 C CA . ILE A 1 99 ? 32.096 -3.932 -12.094 1.00 86.38 99 ILE A CA 1
ATOM 763 C C . ILE A 1 99 ? 32.515 -5.256 -11.450 1.00 86.38 99 ILE A C 1
ATOM 765 O O . ILE A 1 99 ? 32.874 -6.198 -12.157 1.00 86.38 99 ILE A O 1
ATOM 769 N N . ARG A 1 100 ? 32.395 -5.371 -10.120 1.00 80.31 100 ARG A N 1
ATOM 770 C CA . ARG A 1 100 ? 32.724 -6.599 -9.377 1.00 80.31 100 ARG A CA 1
ATOM 771 C C . ARG A 1 100 ? 31.928 -7.802 -9.884 1.00 80.31 100 ARG A C 1
ATOM 773 O O . ARG A 1 100 ? 32.474 -8.892 -10.017 1.00 80.31 100 ARG A O 1
ATOM 780 N N . ARG A 1 101 ? 30.646 -7.615 -10.206 1.00 78.69 101 ARG A N 1
ATOM 781 C CA . ARG A 1 101 ? 29.808 -8.675 -10.788 1.00 78.69 101 ARG A CA 1
ATOM 782 C C . ARG A 1 101 ? 30.252 -9.070 -12.192 1.00 78.69 101 ARG A C 1
ATOM 784 O O . ARG A 1 101 ? 30.337 -10.262 -12.477 1.00 78.69 101 ARG A O 1
ATOM 791 N N . GLU A 1 102 ? 30.522 -8.099 -13.058 1.00 85.12 102 GLU A N 1
ATOM 792 C CA . GLU A 1 102 ? 30.942 -8.375 -14.435 1.00 85.12 102 GLU A CA 1
ATOM 793 C C . GLU A 1 102 ? 32.279 -9.131 -14.475 1.00 85.12 102 GLU A C 1
ATOM 795 O O . GLU A 1 102 ? 32.434 -10.061 -15.267 1.00 85.12 102 GLU A O 1
ATOM 800 N N . LEU A 1 103 ? 33.197 -8.816 -13.555 1.00 79.62 103 LEU A N 1
ATOM 801 C CA . LEU A 1 103 ? 34.457 -9.542 -13.363 1.00 79.62 103 LEU A CA 1
ATOM 802 C C . LEU A 1 103 ? 34.262 -11.031 -13.063 1.00 79.62 103 LEU A C 1
ATOM 804 O O . LEU A 1 103 ? 34.997 -11.872 -13.591 1.00 79.62 103 LEU A O 1
ATOM 808 N N . THR A 1 104 ? 33.273 -11.360 -12.230 1.00 75.94 104 THR A N 1
ATOM 809 C CA . THR A 1 104 ? 32.914 -12.748 -11.910 1.00 75.94 104 THR A CA 1
ATOM 810 C C . THR A 1 104 ? 32.323 -13.465 -13.124 1.00 75.94 104 THR A C 1
ATOM 812 O O . THR A 1 104 ? 32.612 -14.637 -13.345 1.00 75.94 104 THR A O 1
ATOM 815 N N . LEU A 1 105 ? 31.525 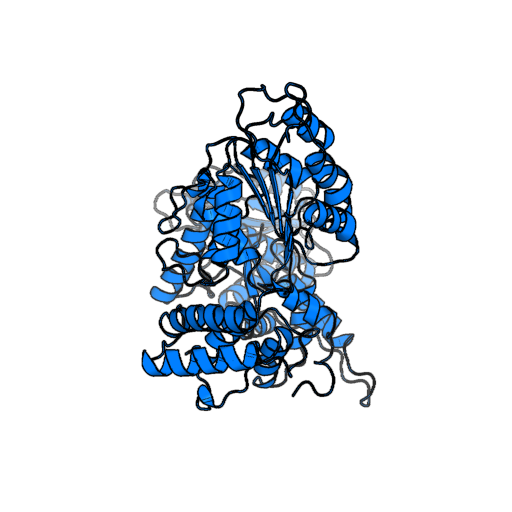-12.768 -13.939 1.00 73.50 105 LEU A N 1
ATOM 816 C CA . LEU A 1 105 ? 30.866 -13.353 -15.112 1.00 73.50 105 LEU A CA 1
ATOM 817 C C . LEU A 1 105 ? 31.832 -13.644 -16.270 1.00 73.50 105 LEU A C 1
ATOM 819 O O . LEU A 1 105 ? 31.655 -14.637 -16.969 1.00 73.50 105 LEU A O 1
ATOM 823 N N . THR A 1 106 ? 32.845 -12.801 -16.481 1.00 68.50 106 THR A N 1
ATOM 824 C CA . THR A 1 106 ? 33.737 -12.876 -17.655 1.00 68.50 106 THR A CA 1
ATOM 825 C C . THR A 1 106 ? 34.942 -13.804 -17.496 1.00 68.50 106 THR A C 1
ATOM 827 O O . THR A 1 106 ? 35.610 -14.075 -18.489 1.00 68.50 106 THR A O 1
ATOM 830 N N . GLY A 1 107 ? 35.230 -14.337 -16.302 1.00 61.41 107 GLY A N 1
ATOM 831 C CA . GLY A 1 107 ? 36.427 -15.170 -16.117 1.00 61.41 107 GLY A CA 1
ATOM 832 C C . GLY A 1 107 ? 36.351 -16.262 -15.056 1.00 61.41 107 GLY A C 1
ATOM 833 O O . GLY A 1 107 ? 37.380 -16.589 -14.472 1.00 61.41 107 GLY A O 1
ATOM 834 N N . GLY A 1 108 ? 35.158 -16.827 -14.828 1.00 61.53 108 GLY A N 1
ATOM 835 C CA . GLY A 1 108 ? 34.929 -18.109 -14.139 1.00 61.53 108 GLY A CA 1
ATOM 836 C C . GLY A 1 108 ? 35.151 -18.108 -12.622 1.00 61.53 108 GLY A C 1
ATOM 837 O O . GLY A 1 108 ? 34.275 -18.541 -11.878 1.00 61.53 108 GLY A O 1
ATOM 838 N N . THR A 1 109 ? 36.288 -17.587 -12.162 1.00 63.66 109 THR A N 1
ATOM 839 C CA . THR A 1 109 ? 36.652 -17.468 -10.747 1.00 63.66 109 THR A CA 1
ATOM 840 C C . THR A 1 109 ? 36.509 -16.005 -10.307 1.00 63.66 109 THR A C 1
ATOM 842 O O . THR A 1 109 ? 37.077 -15.119 -10.967 1.00 63.66 109 THR A O 1
ATOM 845 N N . PRO A 1 110 ? 35.759 -15.715 -9.225 1.00 63.72 110 PRO A N 1
ATOM 846 C CA . PRO A 1 110 ? 35.711 -14.379 -8.644 1.00 63.72 110 PRO A CA 1
ATOM 847 C C . PRO A 1 110 ? 37.102 -13.974 -8.149 1.00 63.72 110 PRO A C 1
ATOM 849 O O . PRO A 1 110 ? 37.823 -14.806 -7.599 1.00 63.72 110 PRO A O 1
ATOM 852 N N . PHE A 1 111 ? 37.464 -12.696 -8.283 1.00 69.00 111 PHE A N 1
ATOM 853 C CA . PHE A 1 111 ? 38.641 -12.188 -7.584 1.00 69.00 111 PHE A CA 1
ATOM 854 C C . PHE A 1 111 ? 38.410 -12.271 -6.069 1.00 69.00 111 PHE A C 1
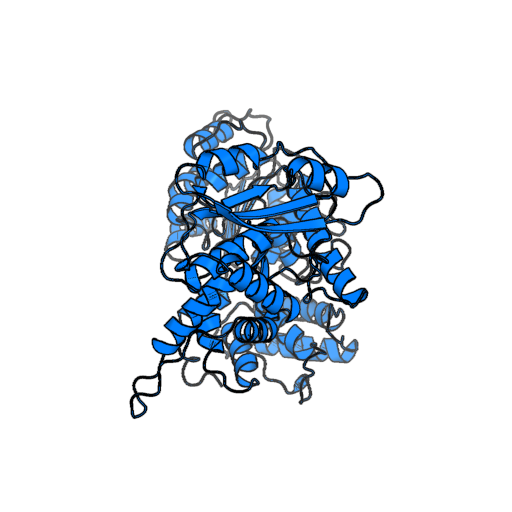ATOM 856 O O . PHE A 1 111 ? 37.344 -11.851 -5.596 1.00 69.00 111 PHE A O 1
ATOM 863 N N . PRO A 1 112 ? 39.383 -12.784 -5.300 1.00 66.50 112 PRO A N 1
ATOM 864 C CA . PRO A 1 112 ? 39.396 -12.622 -3.860 1.00 66.50 112 PRO A CA 1
ATOM 865 C C . PRO A 1 112 ? 39.142 -11.171 -3.449 1.00 66.50 112 PRO A C 1
ATOM 867 O O . PRO A 1 112 ? 39.643 -10.233 -4.065 1.00 66.50 112 PRO A O 1
ATOM 870 N N . GLU A 1 113 ? 38.374 -10.982 -2.377 1.00 64.50 113 GLU A N 1
ATOM 871 C CA . GLU A 1 113 ? 38.008 -9.652 -1.874 1.00 64.50 113 GLU A CA 1
ATOM 872 C C . GLU A 1 113 ? 39.223 -8.776 -1.551 1.00 64.50 113 GLU A C 1
ATOM 874 O O . GLU A 1 113 ? 39.159 -7.552 -1.656 1.00 64.50 113 GLU A O 1
ATOM 879 N N . HIS A 1 114 ? 40.351 -9.401 -1.214 1.00 61.84 114 HIS A N 1
ATOM 880 C CA . HIS A 1 114 ? 41.581 -8.687 -0.919 1.00 61.84 114 HIS A CA 1
ATOM 881 C C . HIS A 1 114 ? 42.279 -8.079 -2.141 1.00 61.84 114 HIS A C 1
ATOM 883 O O . HIS A 1 114 ? 43.143 -7.230 -1.966 1.00 61.84 114 HIS A O 1
ATOM 889 N N . PHE A 1 115 ? 41.876 -8.431 -3.361 1.00 68.00 115 PHE A N 1
ATOM 890 C CA . PHE A 1 115 ? 42.390 -7.794 -4.572 1.00 68.00 115 PHE A CA 1
ATOM 891 C C . PHE A 1 115 ? 41.665 -6.498 -4.922 1.00 68.00 115 PHE A C 1
ATOM 893 O O . PHE A 1 115 ? 42.122 -5.775 -5.794 1.00 68.00 115 PHE A O 1
ATOM 900 N N . PHE A 1 116 ? 40.555 -6.165 -4.263 1.00 68.12 116 PHE A N 1
ATOM 901 C CA . PHE A 1 116 ? 39.800 -4.952 -4.565 1.00 68.12 116 PHE A CA 1
ATOM 902 C C . PHE A 1 116 ? 40.240 -3.792 -3.653 1.00 68.12 116 PHE A C 1
ATOM 904 O O . PHE A 1 116 ? 40.286 -3.933 -2.424 1.00 68.12 116 PHE A O 1
ATOM 911 N N . VAL A 1 117 ? 40.552 -2.644 -4.260 1.00 60.44 117 VAL A N 1
ATOM 912 C CA . VAL A 1 117 ? 40.778 -1.359 -3.581 1.00 60.44 117 VAL A CA 1
ATOM 913 C C . VAL A 1 117 ? 39.565 -0.481 -3.874 1.00 60.44 117 VAL A C 1
ATOM 915 O O . VAL A 1 117 ? 39.217 -0.266 -5.036 1.00 60.44 117 VAL A O 1
ATOM 918 N N . ASP A 1 118 ? 38.891 -0.029 -2.818 1.00 65.12 118 ASP A N 1
ATOM 919 C CA . ASP A 1 118 ? 37.661 0.753 -2.919 1.00 65.12 118 ASP A CA 1
ATOM 920 C C . ASP A 1 118 ? 37.679 1.920 -1.938 1.00 65.12 118 ASP A C 1
ATOM 922 O O . ASP A 1 118 ? 37.691 1.722 -0.720 1.00 65.12 118 ASP A O 1
ATOM 926 N N . GLU A 1 119 ? 37.647 3.130 -2.485 1.00 64.81 119 GLU A N 1
ATOM 927 C CA . GLU A 1 119 ? 37.532 4.364 -1.723 1.00 64.81 119 GLU A CA 1
ATOM 928 C C . GLU A 1 119 ? 36.257 5.099 -2.122 1.00 64.81 119 GLU A C 1
ATOM 930 O O . GLU A 1 119 ? 36.150 5.697 -3.196 1.00 64.81 119 GLU A O 1
ATOM 935 N N . LEU A 1 120 ? 35.277 5.051 -1.218 1.00 58.19 120 LEU A N 1
ATOM 936 C CA . LEU A 1 120 ? 34.029 5.799 -1.313 1.00 58.19 120 LEU A CA 1
ATOM 937 C C . LEU A 1 120 ? 34.002 6.886 -0.227 1.00 58.19 120 LEU A C 1
ATOM 939 O O . LEU A 1 120 ? 34.349 6.591 0.924 1.00 58.19 120 LEU A O 1
ATOM 943 N N . PRO A 1 121 ? 33.507 8.106 -0.519 1.00 55.81 121 PRO A N 1
ATOM 944 C CA . PRO A 1 121 ? 33.192 9.079 0.522 1.00 55.81 121 PRO A CA 1
ATOM 945 C C . PRO A 1 121 ? 32.188 8.461 1.508 1.00 55.81 121 PRO A C 1
ATOM 947 O O . PRO A 1 121 ? 31.096 8.049 1.117 1.00 55.81 121 PRO A O 1
ATOM 950 N N . ARG A 1 122 ? 32.543 8.368 2.797 1.00 47.81 122 ARG A N 1
ATOM 951 C CA . ARG A 1 122 ? 31.706 7.727 3.840 1.00 47.81 122 ARG A CA 1
ATOM 952 C C . ARG A 1 122 ? 30.520 8.575 4.330 1.00 47.81 122 ARG A C 1
ATOM 954 O O . ARG A 1 122 ? 29.824 8.174 5.256 1.00 47.81 122 ARG A O 1
ATOM 961 N N . ALA A 1 123 ? 30.249 9.709 3.698 1.00 43.59 123 ALA A N 1
ATOM 962 C CA . ALA A 1 123 ? 29.039 10.504 3.899 1.00 43.59 123 ALA A CA 1
ATOM 963 C C . ALA A 1 123 ? 28.317 10.628 2.555 1.00 43.59 123 ALA A C 1
ATOM 965 O O . ALA A 1 123 ? 28.994 10.558 1.529 1.00 43.59 123 ALA A O 1
ATOM 966 N N . ARG A 1 124 ? 26.980 10.810 2.543 1.00 44.53 124 ARG A N 1
ATOM 967 C CA . ARG A 1 124 ? 26.209 11.105 1.313 1.00 44.53 124 ARG A CA 1
ATOM 968 C C . ARG A 1 124 ? 27.034 12.082 0.464 1.00 44.53 124 ARG A C 1
ATOM 970 O O . ARG A 1 124 ? 27.203 13.220 0.907 1.00 44.53 124 ARG A O 1
ATOM 977 N N . PRO A 1 125 ? 27.609 11.651 -0.676 1.00 46.12 125 PRO A N 1
ATOM 978 C CA . PRO A 1 125 ? 28.507 12.515 -1.418 1.00 46.12 125 PRO A CA 1
ATOM 979 C C . PRO A 1 125 ? 27.736 13.778 -1.796 1.00 46.12 125 PRO A C 1
ATOM 981 O O . PRO A 1 125 ? 26.544 13.696 -2.109 1.00 46.12 125 PRO A O 1
ATOM 984 N N . ARG A 1 126 ? 28.403 14.937 -1.859 1.00 47.53 126 ARG A N 1
ATOM 985 C CA . ARG A 1 126 ? 28.004 15.924 -2.873 1.00 47.53 126 ARG A CA 1
ATOM 986 C C . ARG A 1 126 ? 27.915 15.125 -4.166 1.00 47.53 126 ARG A C 1
ATOM 988 O O . ARG A 1 126 ? 28.941 14.590 -4.560 1.00 47.53 126 ARG A O 1
ATOM 995 N N . ALA A 1 127 ? 26.696 14.915 -4.676 1.00 52.41 127 ALA A N 1
ATOM 996 C CA . ALA A 1 127 ? 26.359 13.881 -5.657 1.00 52.41 127 ALA A CA 1
ATOM 997 C C . ALA A 1 127 ? 27.522 13.636 -6.624 1.00 52.41 127 ALA A C 1
ATOM 999 O O . ALA A 1 127 ? 27.735 14.469 -7.495 1.00 52.41 127 ALA A O 1
ATOM 1000 N N . GLY A 1 128 ? 28.310 12.575 -6.402 1.00 59.06 128 GLY A N 1
ATOM 1001 C CA . GLY A 1 128 ? 29.569 12.358 -7.112 1.00 59.06 128 GLY A CA 1
ATOM 1002 C C . GLY A 1 128 ? 29.292 12.274 -8.605 1.00 59.06 128 GLY A C 1
ATOM 1003 O O . GLY A 1 128 ? 28.675 11.312 -9.067 1.00 59.06 128 GLY A O 1
ATOM 1004 N N . ARG A 1 129 ? 29.680 13.311 -9.352 1.00 74.81 129 ARG A N 1
ATOM 1005 C CA . ARG A 1 129 ? 29.233 13.537 -10.734 1.00 74.81 129 ARG A CA 1
ATOM 1006 C C . ARG A 1 129 ? 30.076 12.766 -11.746 1.00 74.81 129 ARG A C 1
ATOM 1008 O O . ARG A 1 129 ? 30.497 13.317 -12.755 1.00 74.81 129 ARG A O 1
ATOM 1015 N N . PHE A 1 130 ? 30.351 11.493 -11.473 1.00 78.44 130 PHE A N 1
ATOM 1016 C CA . PHE A 1 130 ? 31.346 10.728 -12.229 1.00 78.44 130 PHE A CA 1
ATOM 1017 C C . PHE A 1 130 ? 30.796 10.136 -13.526 1.00 78.44 130 PHE A C 1
ATOM 1019 O O . PHE A 1 130 ? 31.439 10.195 -14.571 1.00 78.44 130 PHE A O 1
ATOM 1026 N N . VAL A 1 131 ? 29.601 9.543 -13.471 1.00 85.00 131 VAL A N 1
ATOM 1027 C CA . VAL A 1 131 ? 28.985 8.870 -14.621 1.00 85.00 131 VAL A CA 1
ATOM 1028 C C . VAL A 1 131 ? 27.540 9.320 -14.735 1.00 85.00 131 VAL A C 1
ATOM 1030 O O . VAL A 1 131 ? 26.768 9.144 -13.799 1.00 85.00 131 VAL A O 1
ATOM 1033 N N . VAL A 1 132 ? 27.166 9.902 -15.875 1.00 85.44 132 VAL A N 1
ATOM 1034 C CA . VAL A 1 132 ? 25.791 10.358 -16.133 1.00 85.44 132 VAL A CA 1
ATOM 1035 C C . VAL A 1 132 ? 24.852 9.160 -16.232 1.00 85.44 132 VAL A C 1
ATOM 1037 O O . VAL A 1 132 ? 25.141 8.184 -16.928 1.00 85.44 132 VAL A O 1
ATOM 1040 N N . ASN A 1 133 ? 23.701 9.250 -15.575 1.00 85.69 133 ASN A N 1
ATOM 1041 C CA . ASN A 1 133 ? 22.641 8.269 -15.732 1.00 85.69 133 ASN A CA 1
ATOM 1042 C C . ASN A 1 133 ? 21.872 8.527 -17.036 1.00 85.69 133 ASN A C 1
ATOM 1044 O O . ASN A 1 133 ? 21.204 9.543 -17.189 1.00 85.69 133 ASN A O 1
ATOM 1048 N N . ARG A 1 134 ? 21.920 7.593 -17.986 1.00 84.50 134 ARG A N 1
ATOM 1049 C CA . ARG A 1 134 ? 21.186 7.714 -19.259 1.00 84.50 134 ARG A CA 1
ATOM 1050 C C . ARG A 1 134 ? 19.693 7.429 -19.149 1.00 84.50 134 ARG A C 1
ATOM 1052 O O . ARG A 1 134 ? 18.956 7.796 -20.055 1.00 84.50 134 ARG A O 1
ATOM 1059 N N . ARG A 1 135 ? 19.252 6.813 -18.048 1.00 79.38 135 ARG A N 1
ATOM 1060 C CA . ARG A 1 135 ? 17.832 6.714 -17.686 1.00 79.38 135 ARG A CA 1
ATOM 1061 C C . ARG A 1 135 ? 17.316 7.978 -17.003 1.00 79.38 135 ARG A C 1
ATOM 1063 O O . ARG A 1 135 ? 16.167 7.983 -16.581 1.00 79.38 135 ARG A O 1
ATOM 1070 N N . TYR A 1 136 ? 18.156 9.003 -16.845 1.00 77.38 136 TYR A N 1
ATOM 1071 C CA . TYR A 1 136 ? 17.719 10.267 -16.281 1.00 77.38 136 TYR A CA 1
ATOM 1072 C C . TYR A 1 136 ? 16.607 10.852 -17.140 1.00 77.38 136 TYR A C 1
ATOM 1074 O O . TYR A 1 136 ? 16.813 11.054 -18.334 1.00 77.38 136 TYR A O 1
ATOM 1082 N N . GLU A 1 137 ? 15.452 11.104 -16.536 1.00 72.62 137 GLU A N 1
ATOM 1083 C CA . GLU A 1 137 ? 14.319 11.718 -17.223 1.00 72.62 137 GLU A CA 1
ATOM 1084 C C . GLU A 1 137 ? 14.697 13.165 -17.591 1.00 72.62 137 GLU A C 1
ATOM 1086 O O . GLU A 1 137 ? 14.923 13.966 -16.687 1.00 72.62 137 GLU A O 1
ATOM 1091 N N . PRO A 1 138 ? 14.875 13.540 -18.873 1.00 57.47 138 PRO A N 1
ATOM 1092 C CA . PRO A 1 138 ? 15.282 14.901 -19.209 1.00 57.47 138 PRO A CA 1
ATOM 1093 C C . PRO A 1 138 ? 14.132 15.897 -19.043 1.00 57.47 138 PRO A C 1
ATOM 1095 O O . PRO A 1 138 ? 14.394 17.065 -18.721 1.00 57.47 138 PRO A O 1
ATOM 1098 N N . ASP A 1 139 ? 12.882 15.452 -19.227 1.00 65.69 139 ASP A N 1
ATOM 1099 C CA . ASP A 1 139 ? 11.722 16.325 -19.140 1.00 65.69 139 ASP A CA 1
ATOM 1100 C C . ASP A 1 139 ? 11.603 16.910 -17.732 1.00 65.69 139 ASP A C 1
ATOM 1102 O O . ASP A 1 139 ? 11.669 16.218 -16.713 1.00 65.69 139 ASP A O 1
ATOM 1106 N N . VAL A 1 140 ? 11.503 18.235 -17.678 1.00 52.00 140 VAL A N 1
ATOM 1107 C CA . VAL A 1 140 ? 11.445 18.968 -16.415 1.00 52.00 140 VAL A CA 1
ATOM 1108 C C . VAL A 1 140 ? 10.139 18.646 -15.703 1.00 52.00 140 VAL A C 1
ATOM 1110 O O . VAL A 1 140 ? 10.161 18.521 -14.484 1.00 52.00 140 VAL A O 1
ATOM 1113 N N . GLN A 1 141 ? 9.041 18.460 -16.440 1.00 55.97 141 GLN A N 1
ATOM 1114 C CA . GLN A 1 141 ? 7.731 18.190 -15.860 1.00 55.97 141 GLN A CA 1
ATOM 1115 C C . GLN A 1 141 ? 7.646 16.763 -15.305 1.00 55.97 141 GLN A C 1
ATOM 1117 O O . GLN A 1 141 ? 7.340 16.595 -14.129 1.00 55.97 141 GLN A O 1
ATOM 1122 N N . ALA A 1 142 ? 8.031 15.746 -16.076 1.00 61.25 142 ALA A N 1
ATOM 1123 C CA . ALA A 1 142 ? 8.092 14.365 -15.600 1.00 61.25 142 ALA A CA 1
ATOM 1124 C C . ALA A 1 142 ? 9.084 14.199 -14.436 1.00 61.25 142 ALA A C 1
ATOM 1126 O O . ALA A 1 142 ? 8.797 13.496 -13.463 1.00 61.25 142 ALA A O 1
ATOM 1127 N N . ARG A 1 143 ? 10.228 14.903 -14.461 1.00 63.91 143 ARG A N 1
ATOM 1128 C CA . ARG A 1 143 ? 11.120 14.974 -13.293 1.00 63.91 143 ARG A CA 1
ATOM 1129 C C . ARG A 1 143 ? 10.489 15.672 -12.123 1.00 63.91 143 ARG A C 1
ATOM 1131 O O . ARG A 1 143 ? 10.726 15.230 -11.012 1.00 63.91 143 ARG A O 1
ATOM 1138 N N . TYR A 1 144 ? 9.776 16.766 -12.341 1.00 55.44 144 TYR A N 1
ATOM 1139 C CA . TYR A 1 144 ? 9.109 17.499 -11.280 1.00 55.44 144 TYR A CA 1
ATOM 1140 C C . TYR A 1 144 ? 8.026 16.636 -10.636 1.00 55.44 144 TYR A C 1
ATOM 1142 O O . TYR A 1 144 ? 7.939 16.603 -9.421 1.00 55.44 144 TYR A O 1
ATOM 1150 N N . GLU A 1 145 ? 7.285 15.851 -11.410 1.00 64.62 145 GLU A N 1
ATOM 1151 C CA . GLU A 1 145 ? 6.262 14.932 -10.909 1.00 64.62 145 GLU A CA 1
ATOM 1152 C C . GLU A 1 145 ? 6.863 13.743 -10.162 1.00 64.62 145 GLU A C 1
ATOM 1154 O O . GLU A 1 145 ? 6.450 13.461 -9.039 1.00 64.62 145 GLU A O 1
ATOM 1159 N N . LEU A 1 146 ? 7.895 13.095 -10.717 1.00 64.94 146 LEU A N 1
ATOM 1160 C CA . LEU A 1 146 ? 8.678 12.093 -9.987 1.00 64.94 146 LEU A CA 1
ATOM 1161 C C . LEU A 1 146 ? 9.287 12.713 -8.729 1.00 64.94 146 LEU A C 1
ATOM 1163 O O . LEU A 1 146 ? 9.277 12.086 -7.671 1.00 64.94 146 LEU A O 1
ATOM 1167 N N . ALA A 1 147 ? 9.788 13.951 -8.842 1.00 60.69 147 ALA A N 1
ATOM 1168 C CA . ALA A 1 147 ? 10.402 14.708 -7.767 1.00 60.69 147 ALA A CA 1
ATOM 1169 C C . ALA A 1 147 ? 9.436 14.931 -6.624 1.00 60.69 147 ALA A C 1
ATOM 1171 O O . ALA A 1 147 ? 9.762 14.567 -5.498 1.00 60.69 147 ALA A O 1
ATOM 1172 N N . GLN A 1 148 ? 8.265 15.462 -6.953 1.00 64.62 148 GLN A N 1
ATOM 1173 C CA . GLN A 1 148 ? 7.145 15.669 -6.063 1.00 64.62 148 GLN A CA 1
ATOM 1174 C C . GLN A 1 148 ? 6.645 14.359 -5.476 1.00 64.62 148 GLN A C 1
ATOM 1176 O O . GLN A 1 148 ? 6.333 14.354 -4.298 1.00 64.62 148 GLN A O 1
ATOM 1181 N N . ASP A 1 149 ? 6.598 13.257 -6.228 1.00 67.19 149 ASP A N 1
ATOM 1182 C CA . ASP A 1 149 ? 6.130 11.978 -5.694 1.00 67.19 149 ASP A CA 1
ATOM 1183 C C . ASP A 1 149 ? 7.097 11.423 -4.640 1.00 67.19 149 ASP A C 1
ATOM 1185 O O . ASP A 1 149 ? 6.645 11.128 -3.537 1.00 67.19 149 ASP A O 1
ATOM 1189 N N . ASP A 1 150 ? 8.421 11.366 -4.880 1.00 66.38 150 ASP A N 1
ATOM 1190 C CA . ASP A 1 150 ? 9.322 10.929 -3.789 1.00 66.38 150 ASP A CA 1
ATOM 1191 C C . ASP A 1 150 ? 9.641 12.022 -2.765 1.00 66.38 150 ASP A C 1
ATOM 1193 O O . ASP A 1 150 ? 9.993 11.676 -1.649 1.00 66.38 150 ASP A O 1
ATOM 1197 N N . GLN A 1 151 ? 9.488 13.318 -3.068 1.00 65.06 151 GLN A N 1
ATOM 1198 C CA . GLN A 1 151 ? 9.513 14.362 -2.031 1.00 65.06 151 GLN A CA 1
ATOM 1199 C C . GLN A 1 151 ? 8.294 14.236 -1.131 1.00 65.06 151 GLN A C 1
ATOM 1201 O O . GLN A 1 151 ? 8.431 14.328 0.079 1.00 65.06 151 GLN A O 1
ATOM 1206 N N . ALA A 1 152 ? 7.119 13.982 -1.702 1.00 66.94 152 ALA A N 1
ATOM 1207 C CA . ALA A 1 152 ? 5.916 13.710 -0.947 1.00 66.94 152 ALA A CA 1
ATOM 1208 C C . ALA A 1 152 ? 6.054 12.410 -0.160 1.00 66.94 152 ALA A C 1
ATOM 1210 O O . ALA A 1 152 ? 5.711 12.399 1.010 1.00 66.94 152 ALA A O 1
ATOM 1211 N N . ARG A 1 153 ? 6.612 11.334 -0.729 1.00 70.75 153 ARG A N 1
ATOM 1212 C CA . ARG A 1 153 ? 6.891 10.116 0.048 1.00 70.75 153 ARG A CA 1
ATOM 1213 C C . ARG A 1 153 ? 7.909 10.354 1.147 1.00 70.75 153 ARG A C 1
ATOM 1215 O O . ARG A 1 153 ? 7.635 9.946 2.260 1.00 70.75 153 ARG A O 1
ATOM 1222 N N . ALA A 1 154 ? 9.019 11.033 0.871 1.00 68.31 154 ALA A N 1
ATOM 1223 C CA . ALA A 1 154 ? 10.013 11.371 1.884 1.00 68.31 154 ALA A CA 1
ATOM 1224 C C . ALA A 1 154 ? 9.405 12.250 2.983 1.00 68.31 154 ALA A C 1
ATOM 1226 O O . ALA A 1 154 ? 9.673 12.024 4.152 1.00 68.31 154 ALA A O 1
ATOM 1227 N N . PHE A 1 155 ? 8.535 13.194 2.622 1.00 69.44 155 PHE A N 1
ATOM 1228 C CA . PHE A 1 155 ? 7.759 13.994 3.565 1.00 69.44 155 PHE A CA 1
ATOM 1229 C C . PHE A 1 155 ? 6.785 13.133 4.383 1.00 69.44 155 PHE A C 1
ATOM 1231 O O . PHE A 1 155 ? 6.719 13.276 5.595 1.00 69.44 155 PHE A O 1
ATOM 1238 N N . LEU A 1 156 ? 6.051 12.206 3.760 1.00 74.88 156 LEU A N 1
ATOM 1239 C CA . LEU A 1 156 ? 5.159 11.276 4.464 1.00 74.88 156 LEU A CA 1
ATOM 1240 C C . LEU A 1 156 ? 5.949 10.312 5.370 1.00 74.88 156 LEU A C 1
ATOM 1242 O O . LEU A 1 156 ? 5.496 9.997 6.466 1.00 74.88 156 LEU A O 1
ATOM 1246 N N . GLU A 1 157 ? 7.130 9.867 4.943 1.00 74.06 157 GLU A N 1
ATOM 1247 C CA . GLU A 1 157 ? 8.070 9.076 5.743 1.00 74.06 157 GLU A CA 1
ATOM 1248 C C . GLU A 1 157 ? 8.643 9.898 6.903 1.00 74.06 157 GLU A C 1
ATOM 1250 O O . GLU A 1 157 ? 8.747 9.374 8.005 1.00 74.06 157 GLU A O 1
ATOM 1255 N N . GLU A 1 158 ? 8.950 11.183 6.702 1.00 72.88 158 GLU A N 1
ATOM 1256 C CA . GLU A 1 158 ? 9.386 12.114 7.751 1.00 72.88 158 GLU A CA 1
ATOM 1257 C C . GLU A 1 158 ? 8.274 12.355 8.779 1.00 72.88 158 GLU A C 1
ATOM 1259 O O . GLU A 1 158 ? 8.523 12.249 9.979 1.00 72.88 158 GLU A O 1
ATOM 1264 N N . LEU A 1 159 ? 7.031 12.575 8.330 1.00 71.38 159 LEU A N 1
ATOM 1265 C CA . LEU A 1 159 ? 5.855 12.645 9.206 1.00 71.38 159 LEU A CA 1
ATOM 1266 C C . LEU A 1 159 ? 5.685 11.357 10.029 1.00 71.38 159 LEU A C 1
ATOM 1268 O O . LEU A 1 159 ? 5.283 11.405 11.191 1.00 71.38 159 LEU A O 1
ATOM 1272 N N . GLY A 1 160 ? 6.006 10.205 9.437 1.00 70.62 160 GLY A N 1
ATOM 1273 C CA . GLY A 1 160 ? 6.018 8.902 10.102 1.00 70.62 160 GLY A CA 1
ATOM 1274 C C . GLY A 1 160 ? 7.313 8.574 10.850 1.00 70.62 160 GLY A C 1
ATOM 1275 O O . GLY A 1 160 ? 7.379 7.530 11.491 1.00 70.62 160 GLY A O 1
ATOM 1276 N N . GLY A 1 161 ? 8.340 9.429 10.806 1.00 65.94 161 GLY A N 1
ATOM 1277 C CA . GLY A 1 161 ? 9.703 9.095 11.238 1.00 65.94 161 GLY A CA 1
ATOM 1278 C C . GLY A 1 161 ? 9.833 8.777 12.731 1.00 65.94 161 GLY A C 1
ATOM 1279 O O . GLY A 1 161 ? 10.758 8.077 13.134 1.00 65.94 161 GLY A O 1
ATOM 1280 N N . GLY A 1 162 ? 8.882 9.245 13.544 1.00 67.62 162 GLY A N 1
ATOM 1281 C CA . GLY A 1 162 ? 8.755 8.911 14.968 1.00 67.62 162 GLY A CA 1
ATOM 1282 C C . GLY A 1 162 ? 7.795 7.755 15.279 1.00 67.62 162 GLY A C 1
ATOM 1283 O O . GLY A 1 162 ? 7.574 7.461 16.448 1.00 67.62 162 GLY A O 1
ATOM 1284 N N . ALA A 1 163 ? 7.202 7.116 14.268 1.00 77.50 163 ALA A N 1
ATOM 1285 C CA . ALA A 1 163 ? 6.164 6.097 14.407 1.00 77.50 163 ALA A CA 1
ATOM 1286 C C . ALA A 1 163 ? 6.543 4.819 13.629 1.00 77.50 163 ALA A C 1
ATOM 1288 O O . ALA A 1 163 ? 6.097 4.612 12.499 1.00 77.50 163 ALA A O 1
ATOM 1289 N N . PRO A 1 164 ? 7.368 3.925 14.208 1.00 81.31 164 PRO A N 1
ATOM 1290 C CA . PRO A 1 164 ? 7.697 2.652 13.576 1.00 81.31 164 PRO A CA 1
ATOM 1291 C C . PRO A 1 164 ? 6.430 1.846 13.243 1.00 81.31 164 PRO A C 1
ATOM 1293 O O . PRO A 1 164 ? 5.440 1.898 13.974 1.00 81.31 164 PRO A O 1
ATOM 1296 N N . ALA A 1 165 ? 6.468 1.099 12.135 1.00 85.50 165 ALA A N 1
ATOM 1297 C CA . ALA A 1 165 ? 5.344 0.336 11.566 1.00 85.50 165 ALA A CA 1
ATOM 1298 C C . ALA A 1 165 ? 4.141 1.163 11.044 1.00 85.50 165 ALA A C 1
ATOM 1300 O O . ALA A 1 165 ? 3.215 0.580 10.467 1.00 85.50 165 ALA A O 1
ATOM 1301 N N . LEU A 1 166 ? 4.167 2.498 11.153 1.00 87.00 166 LEU A N 1
ATOM 1302 C CA . LEU A 1 166 ? 3.217 3.381 10.475 1.00 87.00 166 LEU A CA 1
ATOM 1303 C C . LEU A 1 166 ? 3.627 3.576 9.006 1.00 87.00 166 LEU A C 1
ATOM 1305 O O . LEU A 1 166 ? 4.558 4.315 8.692 1.00 87.00 166 LEU A O 1
ATOM 1309 N N . ASP A 1 167 ? 2.905 2.950 8.076 1.00 86.88 167 ASP A N 1
ATOM 1310 C CA . ASP A 1 167 ? 3.0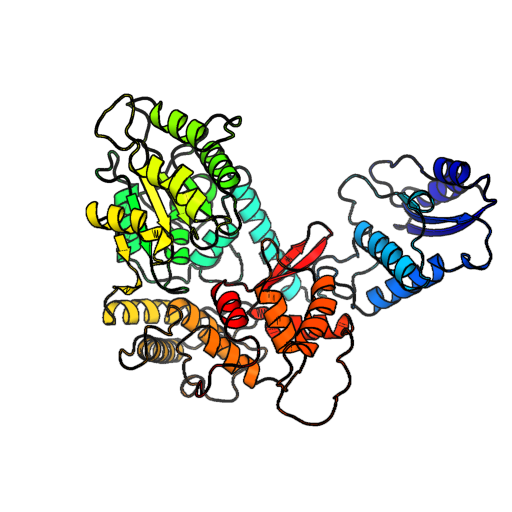85 3.188 6.636 1.00 86.88 167 ASP A CA 1
ATOM 1311 C C . ASP A 1 167 ? 2.218 4.378 6.191 1.00 86.88 167 ASP A C 1
ATOM 1313 O O . ASP A 1 167 ? 1.120 4.217 5.648 1.00 86.88 167 ASP A O 1
ATOM 1317 N N . VAL A 1 168 ? 2.698 5.597 6.462 1.00 84.50 168 VAL A N 1
ATOM 1318 C CA . VAL A 1 168 ? 1.981 6.844 6.133 1.00 84.50 168 VAL A CA 1
ATOM 1319 C C . VAL A 1 168 ? 1.676 6.927 4.638 1.00 84.50 168 VAL A C 1
ATOM 1321 O O . VAL A 1 168 ? 0.573 7.308 4.251 1.00 84.50 168 VAL A O 1
ATOM 1324 N N . ALA A 1 169 ? 2.626 6.530 3.786 1.00 79.88 169 ALA A N 1
ATOM 1325 C CA . ALA A 1 169 ? 2.449 6.540 2.339 1.00 79.88 169 ALA A CA 1
ATOM 1326 C C . ALA A 1 169 ? 1.316 5.602 1.893 1.00 79.88 169 ALA A C 1
ATOM 1328 O O . ALA A 1 169 ? 0.528 5.962 1.013 1.00 79.88 169 ALA A O 1
ATOM 1329 N N . HIS A 1 170 ? 1.196 4.416 2.501 1.00 84.62 170 HIS A N 1
ATOM 1330 C CA . HIS A 1 170 ? 0.054 3.527 2.277 1.00 84.62 170 HIS A CA 1
ATOM 1331 C C . HIS A 1 170 ? -1.253 4.184 2.711 1.00 84.62 170 HIS A C 1
ATOM 1333 O O . HIS A 1 170 ? -2.129 4.351 1.864 1.00 84.62 170 HIS A O 1
ATOM 1339 N N . TYR A 1 171 ? -1.385 4.613 3.968 1.00 88.88 171 TYR A N 1
ATOM 1340 C CA . TYR A 1 171 ? -2.642 5.196 4.450 1.00 88.88 171 TYR A CA 1
ATOM 1341 C C . TYR A 1 171 ? -3.063 6.417 3.632 1.00 88.88 171 TYR A C 1
ATOM 1343 O O . TYR A 1 171 ? -4.197 6.463 3.154 1.00 88.88 171 TYR A O 1
ATOM 1351 N N . PHE A 1 172 ? -2.132 7.340 3.378 1.00 86.75 172 PHE A N 1
ATOM 1352 C CA . PHE A 1 172 ? -2.381 8.546 2.597 1.00 86.75 172 PHE A CA 1
ATOM 1353 C C . PHE A 1 172 ? -2.836 8.217 1.174 1.00 86.75 172 PHE A C 1
ATOM 1355 O O . PHE A 1 172 ? -3.905 8.657 0.759 1.00 86.75 172 PHE A O 1
ATOM 1362 N N . SER A 1 173 ? -2.071 7.402 0.432 1.00 82.12 173 SER A N 1
ATOM 1363 C CA . SER A 1 173 ? -2.392 7.071 -0.968 1.00 82.12 173 SER A CA 1
ATOM 1364 C C . SER A 1 173 ? -3.750 6.377 -1.117 1.00 82.12 173 SER A C 1
ATOM 1366 O O . SER A 1 173 ? -4.482 6.641 -2.076 1.00 82.12 173 SER A O 1
ATOM 1368 N N . ARG A 1 174 ? -4.125 5.524 -0.152 1.00 86.50 174 ARG A N 1
ATOM 1369 C CA . ARG A 1 174 ? -5.442 4.874 -0.123 1.00 86.50 174 ARG A CA 1
ATOM 1370 C C . ARG A 1 174 ? -6.558 5.861 0.203 1.00 86.50 174 ARG A C 1
ATOM 1372 O O . ARG A 1 174 ? -7.588 5.801 -0.461 1.00 86.50 174 ARG A O 1
ATOM 1379 N N . ALA A 1 175 ? -6.342 6.772 1.149 1.00 88.12 175 ALA A N 1
ATOM 1380 C CA . ALA A 1 175 ? -7.298 7.820 1.494 1.00 88.12 175 ALA A CA 1
ATOM 1381 C C . ALA A 1 175 ? -7.540 8.798 0.335 1.00 88.12 175 ALA A C 1
ATOM 1383 O O . ALA A 1 175 ? -8.681 9.107 0.020 1.00 88.12 175 ALA A O 1
ATOM 1384 N N . VAL A 1 176 ? -6.493 9.268 -0.348 1.00 85.81 176 VAL A N 1
ATOM 1385 C CA . VAL A 1 176 ? -6.675 10.205 -1.471 1.00 85.81 176 VAL A CA 1
ATOM 1386 C C . VAL A 1 176 ? -7.151 9.518 -2.753 1.00 85.81 176 VAL A C 1
ATOM 1388 O O . VAL A 1 176 ? -7.605 10.208 -3.663 1.00 85.81 176 VAL A O 1
ATOM 1391 N N . ALA A 1 177 ? -7.077 8.180 -2.822 1.00 83.69 177 ALA A N 1
ATOM 1392 C CA . ALA A 1 177 ? -7.355 7.350 -3.998 1.00 83.69 177 ALA A CA 1
ATOM 1393 C C . ALA A 1 177 ? -6.574 7.787 -5.250 1.00 83.69 177 ALA A C 1
ATOM 1395 O O . ALA A 1 177 ? -7.126 7.886 -6.349 1.00 83.69 177 ALA A O 1
ATOM 1396 N N . ARG A 1 178 ? -5.271 8.042 -5.075 1.00 74.19 178 ARG A N 1
ATOM 1397 C CA . ARG A 1 178 ? -4.346 8.446 -6.143 1.00 74.19 178 ARG A CA 1
ATOM 1398 C C . ARG A 1 178 ? -3.059 7.621 -6.082 1.00 74.19 178 ARG A C 1
ATOM 1400 O O . ARG A 1 178 ? -2.632 7.245 -4.991 1.00 74.19 178 ARG A O 1
ATOM 1407 N N . PRO A 1 179 ? -2.421 7.348 -7.233 1.00 60.38 179 PRO A N 1
ATOM 1408 C CA . PRO A 1 179 ? -1.126 6.678 -7.260 1.00 60.38 179 PRO A CA 1
ATOM 1409 C C . PRO A 1 179 ? 0.014 7.590 -6.785 1.00 60.38 179 PRO A C 1
ATOM 1411 O O . PRO A 1 179 ? 1.011 7.083 -6.273 1.00 60.38 179 PRO A O 1
ATOM 1414 N N . THR A 1 180 ? -0.139 8.913 -6.921 1.00 63.19 180 THR A N 1
ATOM 1415 C CA . THR A 1 180 ? 0.840 9.895 -6.444 1.00 63.19 180 THR A CA 1
ATOM 1416 C C . THR A 1 180 ? 0.535 10.353 -5.024 1.00 63.19 180 THR A C 1
ATOM 1418 O O . THR A 1 180 ? -0.622 10.506 -4.627 1.00 63.19 180 THR A O 1
ATOM 1421 N N . ALA A 1 181 ? 1.592 10.613 -4.262 1.00 63.47 181 ALA A N 1
ATOM 1422 C CA . ALA A 1 181 ? 1.523 11.011 -2.864 1.00 63.47 181 ALA A CA 1
ATOM 1423 C C . ALA A 1 181 ? 1.303 12.523 -2.647 1.00 63.47 181 ALA A C 1
ATOM 1425 O O . ALA A 1 181 ? 1.516 12.989 -1.536 1.00 63.47 181 ALA A O 1
ATOM 1426 N N . ASN A 1 182 ? 0.890 13.301 -3.662 1.00 71.06 182 ASN A N 1
ATOM 1427 C CA . ASN A 1 182 ? 0.788 14.767 -3.563 1.00 71.06 182 ASN A CA 1
ATOM 1428 C C . ASN A 1 182 ? -0.100 15.208 -2.368 1.00 71.06 182 ASN A C 1
ATOM 1430 O O . ASN A 1 182 ? -1.329 15.099 -2.473 1.00 71.06 182 ASN A O 1
ATOM 1434 N N . PRO A 1 183 ? 0.485 15.772 -1.285 1.00 68.81 183 PRO A N 1
ATOM 1435 C CA . PRO A 1 183 ? -0.227 16.110 -0.051 1.00 68.81 183 PRO A CA 1
ATOM 1436 C C . PRO A 1 183 ? -1.287 17.198 -0.228 1.00 68.81 183 PRO A C 1
ATOM 1438 O O . PRO A 1 183 ? -2.247 17.256 0.530 1.00 68.81 183 PRO A O 1
ATOM 1441 N N . HIS A 1 184 ? -1.125 18.055 -1.238 1.00 70.25 184 HIS A N 1
ATOM 1442 C CA . HIS A 1 184 ? -2.010 19.190 -1.511 1.00 70.25 184 HIS A CA 1
ATOM 1443 C C . HIS A 1 184 ? -3.111 18.866 -2.526 1.00 70.25 184 HIS A C 1
ATOM 1445 O O . HIS A 1 184 ? -3.919 19.727 -2.868 1.00 70.25 184 HIS A O 1
ATOM 1451 N N . GLY A 1 185 ? -3.135 17.636 -3.040 1.00 71.94 185 GLY A N 1
ATOM 1452 C CA . GLY A 1 185 ? -4.168 17.188 -3.960 1.00 71.94 185 GLY A CA 1
ATOM 1453 C C . GLY A 1 185 ? -5.547 17.053 -3.305 1.00 71.94 185 GLY A C 1
ATOM 1454 O O . GLY A 1 185 ? -5.639 16.879 -2.089 1.00 71.94 185 GLY A O 1
ATOM 1455 N N . PRO A 1 186 ? -6.630 17.070 -4.102 1.00 80.38 186 PRO A N 1
ATOM 1456 C CA . PRO A 1 186 ? -7.955 16.756 -3.588 1.00 80.38 186 PRO A CA 1
ATOM 1457 C C . PRO A 1 186 ? -8.030 15.291 -3.140 1.00 80.38 186 PRO A C 1
ATOM 1459 O O . PRO A 1 186 ? -7.442 14.402 -3.764 1.00 80.38 186 PRO A O 1
ATOM 1462 N N . ILE A 1 187 ? -8.807 15.039 -2.086 1.00 86.94 187 ILE A N 1
ATOM 1463 C CA . ILE A 1 187 ? -9.189 13.688 -1.668 1.00 86.94 187 ILE A CA 1
ATOM 1464 C C . ILE A 1 187 ? -10.248 13.188 -2.653 1.00 86.94 187 ILE A C 1
ATOM 1466 O O . ILE A 1 187 ? -11.372 13.695 -2.677 1.00 86.94 187 ILE A O 1
ATOM 1470 N N . LEU A 1 188 ? -9.887 12.217 -3.495 1.00 88.38 188 LEU A N 1
ATOM 1471 C CA . LEU A 1 188 ? -10.813 11.682 -4.493 1.00 88.38 188 LEU A CA 1
ATOM 1472 C C . LEU A 1 188 ? -11.685 10.569 -3.938 1.00 88.38 188 LEU A C 1
ATOM 1474 O O . LEU A 1 188 ? -12.808 10.412 -4.411 1.00 88.38 188 LEU A O 1
ATOM 1478 N N . PHE A 1 189 ? -11.195 9.808 -2.954 1.00 90.12 189 PHE A N 1
ATOM 1479 C CA . PHE A 1 189 ? -11.997 8.760 -2.342 1.00 90.12 189 PHE A CA 1
ATOM 1480 C C . PHE A 1 189 ? -13.280 9.360 -1.755 1.00 90.12 189 PHE A C 1
ATOM 1482 O O . PHE A 1 189 ? -13.255 10.255 -0.910 1.00 90.12 189 PHE A O 1
ATOM 1489 N N . SER A 1 190 ? -14.412 8.844 -2.219 1.00 87.31 190 SER A N 1
ATOM 1490 C CA . SER A 1 190 ? -15.711 9.001 -1.575 1.00 87.31 190 SER A CA 1
ATOM 1491 C C . SER A 1 190 ? -16.386 7.659 -1.455 1.00 87.31 190 SER A C 1
ATOM 1493 O O . SER A 1 190 ? -16.122 6.744 -2.229 1.00 87.31 190 SER A O 1
ATOM 1495 N N . GLY A 1 191 ? -17.289 7.583 -0.490 1.00 86.19 191 GLY A N 1
ATOM 1496 C CA . GLY A 1 191 ? -17.965 6.358 -0.115 1.00 86.19 191 GLY A CA 1
ATOM 1497 C C . GLY A 1 191 ? -17.598 5.966 1.302 1.00 86.19 191 GLY A C 1
ATOM 1498 O O . GLY A 1 191 ? -16.722 6.570 1.924 1.00 86.19 191 GLY A O 1
ATOM 1499 N N . ARG A 1 192 ? -18.306 4.966 1.823 1.00 93.81 192 ARG A N 1
ATOM 1500 C CA . ARG A 1 192 ? -18.153 4.488 3.201 1.00 93.81 192 ARG A CA 1
ATOM 1501 C C . ARG A 1 192 ? -18.354 5.574 4.259 1.00 93.81 192 ARG A C 1
ATOM 1503 O O . ARG A 1 192 ? -17.754 5.518 5.328 1.00 93.81 192 ARG A O 1
ATOM 1510 N N . THR A 1 193 ? -19.163 6.591 3.964 1.00 91.50 193 THR A N 1
ATOM 1511 C CA . THR A 1 193 ? -19.362 7.746 4.856 1.00 91.50 193 THR A CA 1
ATOM 1512 C C . THR A 1 193 ? -20.062 7.339 6.147 1.00 91.50 193 THR A C 1
ATOM 1514 O O . THR A 1 193 ? -19.705 7.826 7.216 1.00 91.50 193 THR A O 1
ATOM 1517 N N . THR A 1 194 ? -21.016 6.406 6.068 1.00 94.25 194 THR A N 1
ATOM 1518 C CA . THR A 1 194 ? -21.680 5.835 7.245 1.00 94.25 194 THR A CA 1
ATOM 1519 C C . THR A 1 194 ? -20.691 5.064 8.116 1.00 94.25 194 THR A C 1
ATOM 1521 O O . THR A 1 194 ? -20.663 5.248 9.331 1.00 94.25 194 THR A O 1
ATOM 1524 N N . GLU A 1 195 ? -19.863 4.215 7.513 1.00 96.31 195 GLU A N 1
ATOM 1525 C CA . GLU A 1 195 ? -18.856 3.425 8.216 1.00 96.31 195 GLU A CA 1
ATOM 1526 C C . GLU A 1 195 ? -17.801 4.332 8.854 1.00 96.31 195 GLU A C 1
ATOM 1528 O O . GLU A 1 195 ? -17.499 4.168 10.034 1.00 96.31 195 GLU A O 1
ATOM 1533 N N . LEU A 1 196 ? -17.307 5.332 8.115 1.00 94.81 196 LEU A N 1
ATOM 1534 C CA . LEU A 1 196 ? -16.373 6.342 8.612 1.00 94.81 196 LEU A CA 1
ATOM 1535 C C . LEU A 1 196 ? -16.943 7.056 9.838 1.00 94.81 196 LEU A C 1
ATOM 1537 O O . LEU A 1 196 ? -16.326 7.004 10.897 1.00 94.81 196 LEU A O 1
ATOM 1541 N N . ALA A 1 197 ? -18.152 7.615 9.735 1.00 93.69 197 ALA A N 1
ATOM 1542 C CA . ALA A 1 197 ? -18.803 8.307 10.846 1.00 93.69 197 ALA A CA 1
ATOM 1543 C C . ALA A 1 197 ? -18.999 7.394 12.068 1.00 93.69 197 ALA A C 1
ATOM 1545 O O . ALA A 1 197 ? -18.833 7.827 13.206 1.00 93.69 197 ALA A O 1
ATOM 1546 N N . THR A 1 198 ? -19.313 6.114 11.847 1.00 94.44 198 THR A N 1
ATOM 1547 C CA . THR A 1 198 ? -19.479 5.139 12.933 1.00 94.44 198 THR A CA 1
ATOM 1548 C C . THR A 1 198 ? -18.152 4.880 13.659 1.00 94.44 198 THR A C 1
ATOM 1550 O O . THR A 1 198 ? -18.124 4.790 14.886 1.00 94.44 198 THR A O 1
ATOM 1553 N N . HIS A 1 199 ? -17.047 4.756 12.921 1.00 94.88 199 HIS A N 1
ATOM 1554 C CA . HIS A 1 199 ? -15.724 4.554 13.513 1.00 94.88 199 HIS A CA 1
ATOM 1555 C C . HIS A 1 199 ? -15.192 5.819 14.192 1.00 94.88 199 HIS A C 1
ATOM 1557 O O . HIS A 1 199 ? -14.621 5.718 15.274 1.00 94.88 199 HIS A O 1
ATOM 1563 N N . GLU A 1 200 ? -15.414 6.997 13.610 1.00 93.19 200 GLU A N 1
ATOM 1564 C CA . GLU A 1 200 ? -15.042 8.276 14.223 1.00 93.19 200 GLU A CA 1
ATOM 1565 C C . GLU A 1 200 ? -15.808 8.527 15.523 1.00 93.19 200 GLU A C 1
ATOM 1567 O O . GLU A 1 200 ? -15.199 8.898 16.523 1.00 93.19 200 GLU A O 1
ATOM 1572 N N . ALA A 1 201 ? -17.118 8.262 15.544 1.00 93.00 201 ALA A N 1
ATOM 1573 C CA . ALA A 1 201 ? -17.920 8.374 16.758 1.00 93.00 201 ALA A CA 1
ATOM 1574 C C . ALA A 1 201 ? -17.373 7.470 17.872 1.00 93.00 201 ALA A C 1
ATOM 1576 O O . ALA A 1 201 ? -17.172 7.932 18.991 1.00 93.00 201 ALA A O 1
ATOM 1577 N N . TRP A 1 202 ? -17.045 6.218 17.546 1.00 93.44 202 TRP A N 1
ATOM 1578 C CA . TRP A 1 202 ? -16.467 5.269 18.499 1.00 93.44 202 TRP A CA 1
ATOM 1579 C C . TRP A 1 202 ? -15.070 5.671 18.997 1.00 93.44 202 TRP A C 1
ATOM 1581 O O . TRP A 1 202 ? -14.764 5.500 20.176 1.00 93.44 202 TRP A O 1
ATOM 1591 N N . LEU A 1 203 ? -14.225 6.240 18.131 1.00 92.56 203 LEU A N 1
ATOM 1592 C CA . LEU A 1 203 ? -12.915 6.773 18.527 1.00 92.56 203 LEU A CA 1
ATOM 1593 C C . LEU A 1 203 ? -13.028 8.018 19.419 1.00 92.56 203 LEU A C 1
ATOM 1595 O O . LEU A 1 203 ? -12.133 8.272 20.224 1.00 92.56 203 LEU A O 1
ATOM 1599 N N . ALA A 1 204 ? -14.111 8.786 19.288 1.00 90.50 204 ALA A N 1
ATOM 1600 C CA . ALA A 1 204 ? -14.369 9.974 20.094 1.00 90.50 204 ALA A CA 1
ATOM 1601 C C . ALA A 1 204 ? -14.993 9.668 21.472 1.00 90.50 204 ALA A C 1
ATOM 1603 O O . ALA A 1 204 ? -15.028 10.555 22.323 1.00 90.50 204 ALA A O 1
ATOM 1604 N N . GLU A 1 205 ? -15.488 8.448 21.720 1.00 88.62 205 GLU A N 1
ATOM 1605 C CA . GLU A 1 205 ? -16.092 8.060 23.004 1.00 88.62 205 GLU A CA 1
ATOM 1606 C C . GLU A 1 205 ? -15.050 8.084 24.137 1.00 88.62 205 GLU A C 1
ATOM 1608 O O . GLU A 1 205 ? -14.154 7.245 24.125 1.00 88.62 205 GLU A O 1
ATOM 1613 N N . PRO A 1 206 ? -15.157 8.932 25.180 1.00 80.25 206 PRO A N 1
ATOM 1614 C CA . PRO A 1 206 ? -14.137 9.013 26.239 1.00 80.25 206 PRO A CA 1
ATOM 1615 C C . PRO A 1 206 ? -13.983 7.723 27.059 1.00 80.25 206 PRO A C 1
ATOM 1617 O O . PRO A 1 206 ? -12.900 7.399 27.548 1.00 80.25 206 PRO A O 1
ATOM 1620 N N . ALA A 1 207 ? -15.073 6.969 27.206 1.00 79.38 207 ALA A N 1
ATOM 1621 C CA . ALA A 1 207 ? -15.120 5.695 27.907 1.00 79.38 207 ALA A CA 1
ATOM 1622 C C . ALA A 1 207 ? -15.781 4.655 26.988 1.00 79.38 207 ALA A C 1
ATOM 1624 O O . ALA A 1 207 ? -17.009 4.596 26.940 1.00 79.38 207 ALA A O 1
ATOM 1625 N N . PRO A 1 208 ? -14.991 3.866 26.242 1.00 79.94 208 PRO A N 1
ATOM 1626 C CA . PRO A 1 208 ? -15.541 2.946 25.265 1.00 79.94 208 PRO A CA 1
ATOM 1627 C C . PRO A 1 208 ? -16.259 1.803 25.974 1.00 79.94 208 PRO A C 1
ATOM 1629 O O . PRO A 1 208 ? -15.748 1.227 26.936 1.00 79.94 208 PRO A O 1
ATOM 1632 N N . THR A 1 209 ? -17.443 1.470 25.473 1.00 75.38 209 THR A N 1
ATOM 1633 C CA . THR A 1 209 ? -18.224 0.312 25.939 1.00 75.38 209 THR A CA 1
ATOM 1634 C C . THR A 1 209 ? -17.737 -1.002 25.329 1.00 75.38 209 THR A C 1
ATOM 1636 O O . THR A 1 209 ? -17.979 -2.068 25.888 1.00 75.38 209 THR A O 1
ATOM 1639 N N . THR A 1 210 ? -17.037 -0.925 24.196 1.00 84.50 210 THR A N 1
ATOM 1640 C CA . THR A 1 210 ? -16.520 -2.066 23.431 1.00 84.50 210 THR A CA 1
ATOM 1641 C C . THR A 1 210 ? -15.040 -1.872 23.144 1.00 84.50 210 THR A C 1
ATOM 1643 O O . THR A 1 210 ? -14.595 -0.761 22.837 1.00 84.50 210 THR A O 1
ATOM 1646 N N . ALA A 1 211 ? -14.272 -2.955 23.251 1.00 90.50 211 ALA A N 1
ATOM 1647 C CA . ALA A 1 211 ? -12.833 -2.921 23.021 1.00 90.50 211 ALA A CA 1
ATOM 1648 C C . ALA A 1 211 ? -12.506 -3.105 21.537 1.00 90.50 211 ALA A C 1
ATOM 1650 O O . ALA A 1 211 ? -11.491 -2.593 21.074 1.00 90.50 211 ALA A O 1
ATOM 1651 N N . LEU A 1 212 ? -13.354 -3.812 20.781 1.00 96.50 212 LEU A N 1
ATOM 1652 C CA . LEU A 1 212 ? -13.012 -4.292 19.448 1.00 96.50 212 LEU A CA 1
ATOM 1653 C C . LEU A 1 212 ? -13.958 -3.784 18.361 1.00 96.50 212 LEU A C 1
ATOM 1655 O O . LEU A 1 212 ? -15.175 -3.956 18.418 1.00 96.50 212 LEU A O 1
ATOM 1659 N N . ARG A 1 213 ? -13.364 -3.291 17.274 1.00 97.69 213 ARG A N 1
ATOM 1660 C CA . ARG A 1 213 ? -14.010 -3.181 15.968 1.00 97.69 213 ARG A CA 1
ATOM 1661 C C . ARG A 1 213 ? -13.190 -3.881 14.896 1.00 97.69 213 ARG A C 1
ATOM 1663 O O . ARG A 1 213 ? -11.968 -3.769 14.853 1.00 97.69 213 ARG A O 1
ATOM 1670 N N . VAL A 1 214 ? -13.874 -4.568 13.988 1.00 98.25 214 VAL A N 1
ATOM 1671 C CA . VAL A 1 214 ? -13.245 -5.258 12.855 1.00 98.25 214 VAL A CA 1
ATOM 1672 C C . VAL A 1 214 ? -13.856 -4.745 11.565 1.00 98.25 214 VAL A C 1
ATOM 1674 O O . VAL A 1 214 ? -15.067 -4.816 11.385 1.00 98.25 214 VAL A O 1
ATOM 1677 N N . VAL A 1 215 ? -13.022 -4.260 10.651 1.00 98.06 215 VAL A N 1
ATOM 1678 C CA . VAL A 1 215 ? -13.416 -3.931 9.281 1.00 98.06 215 VAL A CA 1
ATOM 1679 C C . VAL A 1 215 ? -13.029 -5.097 8.384 1.00 98.06 215 VAL A C 1
ATOM 1681 O O . VAL A 1 215 ? -11.851 -5.436 8.251 1.00 98.06 215 VAL A O 1
ATOM 1684 N N . THR A 1 216 ? -14.021 -5.708 7.744 1.00 95.62 216 THR A N 1
ATOM 1685 C CA . THR A 1 216 ? -13.809 -6.819 6.818 1.00 95.62 216 THR A CA 1
ATOM 1686 C C . THR A 1 216 ? -14.442 -6.562 5.461 1.00 95.62 216 THR A C 1
ATOM 1688 O O . THR A 1 216 ? -15.298 -5.694 5.306 1.00 95.62 216 THR A O 1
ATOM 1691 N N . GLY A 1 217 ? -13.979 -7.303 4.463 1.00 91.12 217 GLY A N 1
ATOM 1692 C CA . GLY A 1 217 ? -14.540 -7.299 3.122 1.00 91.12 217 GLY A CA 1
ATOM 1693 C C . GLY A 1 217 ? -13.550 -7.782 2.067 1.00 91.12 217 GLY A C 1
ATOM 1694 O O . GLY A 1 217 ? -12.355 -7.960 2.351 1.00 91.12 217 GLY A O 1
ATOM 1695 N N . GLN A 1 218 ? -14.049 -7.974 0.849 1.00 87.00 218 GLN A N 1
ATOM 1696 C CA . GLN A 1 218 ? -13.281 -8.430 -0.305 1.00 87.00 218 GLN A CA 1
ATOM 1697 C C . GLN A 1 218 ? -12.139 -7.457 -0.675 1.00 87.00 218 GLN A C 1
ATOM 1699 O O . GLN A 1 218 ? -12.215 -6.246 -0.418 1.00 87.00 218 GLN A O 1
ATOM 1704 N N . PRO A 1 219 ? -11.052 -7.945 -1.304 1.00 83.81 219 PRO A N 1
ATOM 1705 C CA . PRO A 1 219 ? -9.939 -7.094 -1.724 1.00 83.81 219 PRO A CA 1
ATOM 1706 C C . PRO A 1 219 ? -10.408 -5.977 -2.658 1.00 83.81 219 PRO A C 1
ATOM 1708 O O . PRO A 1 219 ? -11.025 -6.262 -3.670 1.00 83.81 219 PRO A O 1
ATOM 1711 N N . GLY A 1 220 ? -10.103 -4.710 -2.363 1.00 86.19 220 GLY A N 1
ATOM 1712 C CA . GLY A 1 220 ? -10.504 -3.576 -3.212 1.00 86.19 220 GLY A CA 1
ATOM 1713 C C . GLY A 1 220 ? -11.887 -2.977 -2.918 1.00 86.19 220 GLY A C 1
ATOM 1714 O O . GLY A 1 220 ? -12.318 -2.066 -3.616 1.00 86.19 220 GLY A O 1
ATOM 1715 N N . VAL A 1 221 ? -12.578 -3.427 -1.863 1.00 89.94 221 VAL A N 1
ATOM 1716 C CA . VAL A 1 221 ? -13.917 -2.928 -1.476 1.00 89.94 221 VAL A CA 1
ATOM 1717 C C . VAL A 1 221 ? -13.901 -1.546 -0.794 1.00 89.94 221 VAL A C 1
ATOM 1719 O O . VAL A 1 221 ? -14.957 -0.996 -0.479 1.00 89.94 221 VAL A O 1
ATOM 1722 N N . GLY A 1 222 ? -12.709 -0.981 -0.563 1.00 91.00 222 GLY A N 1
ATOM 1723 C CA . GLY A 1 222 ? -12.501 0.315 0.096 1.00 91.00 222 GLY A CA 1
ATOM 1724 C C . GLY A 1 222 ? -12.012 0.245 1.550 1.00 91.00 222 GLY A C 1
ATOM 1725 O O . GLY A 1 222 ? -11.932 1.280 2.196 1.00 91.00 222 GLY A O 1
ATOM 1726 N N . LYS A 1 223 ? -11.646 -0.937 2.071 1.00 93.69 223 LYS A N 1
ATOM 1727 C CA . LYS A 1 223 ? -11.193 -1.130 3.468 1.00 93.69 223 LYS A CA 1
ATOM 1728 C C . LYS A 1 223 ? -9.993 -0.260 3.859 1.00 93.69 223 LYS A C 1
ATOM 1730 O O . LYS A 1 223 ? -10.104 0.551 4.769 1.00 93.69 223 LYS A O 1
ATOM 1735 N N . SER A 1 224 ? -8.868 -0.382 3.153 1.00 90.88 224 SER A N 1
ATOM 1736 C CA . SER A 1 224 ? -7.673 0.419 3.464 1.00 90.88 224 SER A CA 1
ATOM 1737 C C . SER A 1 224 ? -7.857 1.904 3.147 1.00 90.88 224 SER A C 1
ATOM 1739 O O . SER A 1 224 ? -7.159 2.729 3.718 1.00 90.88 224 SER A O 1
ATOM 1741 N N . ALA A 1 225 ? -8.799 2.267 2.269 1.00 92.56 225 ALA A N 1
ATOM 1742 C CA . ALA A 1 225 ? -9.154 3.668 2.043 1.00 92.56 225 ALA A CA 1
ATOM 1743 C C . ALA A 1 225 ? -9.936 4.236 3.237 1.00 92.56 225 ALA A C 1
ATOM 1745 O O . ALA A 1 225 ? -9.575 5.291 3.743 1.00 92.56 225 ALA A O 1
ATOM 1746 N N . LEU A 1 226 ? -10.923 3.496 3.757 1.00 95.31 226 LEU A N 1
ATOM 1747 C CA . LEU A 1 226 ? -11.640 3.833 4.991 1.00 95.31 226 LEU A CA 1
ATOM 1748 C C . LEU A 1 226 ? -10.682 3.960 6.186 1.00 95.31 226 LEU A C 1
ATOM 1750 O O . LEU A 1 226 ? -10.700 4.974 6.880 1.00 95.31 226 LEU A O 1
ATOM 1754 N N . LEU A 1 227 ? -9.814 2.967 6.401 1.00 95.88 227 LEU A N 1
ATOM 1755 C CA . LEU A 1 227 ? -8.811 3.018 7.470 1.00 95.88 227 LEU A CA 1
ATOM 1756 C C . LEU A 1 227 ? -7.787 4.137 7.240 1.00 95.88 227 LEU A C 1
ATOM 1758 O O . LEU A 1 227 ? -7.405 4.804 8.193 1.00 95.88 227 LEU A O 1
ATOM 1762 N N . GLY A 1 228 ? -7.398 4.398 5.990 1.00 93.69 228 GLY A N 1
ATOM 1763 C CA . GLY A 1 228 ? -6.560 5.537 5.617 1.00 93.69 228 GLY A CA 1
ATOM 1764 C C . GLY A 1 228 ? -7.188 6.876 5.984 1.00 93.69 228 GLY A C 1
ATOM 1765 O O . GLY A 1 228 ? -6.514 7.701 6.587 1.00 93.69 228 GLY A O 1
ATOM 1766 N N . MET A 1 229 ? -8.482 7.074 5.708 1.00 93.88 229 MET A N 1
ATOM 1767 C CA . MET A 1 229 ? -9.203 8.294 6.096 1.00 93.88 229 MET A CA 1
ATOM 1768 C C . MET A 1 229 ? -9.193 8.487 7.617 1.00 93.88 229 MET A C 1
ATOM 1770 O O . MET A 1 229 ? -8.894 9.582 8.088 1.00 93.88 229 MET A O 1
ATOM 1774 N N . ILE A 1 230 ? -9.452 7.416 8.378 1.00 94.69 230 ILE A N 1
ATOM 1775 C CA . ILE A 1 230 ? -9.431 7.435 9.848 1.00 94.69 230 ILE A CA 1
ATOM 1776 C C . ILE A 1 230 ? -8.031 7.785 10.362 1.00 94.69 230 ILE A C 1
ATOM 1778 O O . ILE A 1 230 ? -7.878 8.720 11.142 1.00 94.69 230 ILE A O 1
ATOM 1782 N N . VAL A 1 231 ? -7.000 7.064 9.913 1.00 94.88 231 VAL A N 1
ATOM 1783 C CA . VAL A 1 231 ? -5.621 7.250 10.387 1.00 94.88 231 VAL A CA 1
ATOM 1784 C C . VAL A 1 231 ? -5.093 8.632 10.003 1.00 94.88 231 VAL A C 1
ATOM 1786 O O . VAL A 1 231 ? -4.575 9.334 10.868 1.00 94.88 231 VAL A O 1
ATOM 1789 N N . CYS A 1 232 ? -5.268 9.071 8.752 1.00 91.81 232 CYS A N 1
ATOM 1790 C CA . CYS A 1 232 ? -4.818 10.392 8.307 1.00 91.81 232 CYS A CA 1
ATOM 1791 C C . CYS A 1 232 ? -5.505 11.541 9.058 1.00 91.81 232 CYS A C 1
ATOM 1793 O O . CYS A 1 232 ? -4.879 12.577 9.264 1.00 91.81 232 CYS A O 1
ATOM 1795 N N . ALA A 1 233 ? -6.761 11.377 9.486 1.00 91.69 233 ALA A N 1
ATOM 1796 C CA . ALA A 1 233 ? -7.472 12.413 10.230 1.00 91.69 233 ALA A CA 1
ATOM 1797 C C . ALA A 1 233 ? -7.175 12.394 11.742 1.00 91.69 233 ALA A C 1
ATOM 1799 O O . ALA A 1 233 ? -7.061 13.465 12.354 1.00 91.69 233 ALA A O 1
ATOM 1800 N N . ALA A 1 234 ? -7.059 11.199 12.336 1.00 93.12 234 ALA A N 1
ATOM 1801 C CA . ALA A 1 234 ? -6.986 11.005 13.783 1.00 93.12 234 ALA A CA 1
ATOM 1802 C C . ALA A 1 234 ? -5.557 10.955 14.348 1.00 93.12 234 ALA A C 1
ATOM 1804 O O . ALA A 1 234 ? -5.363 11.350 15.499 1.00 93.12 234 ALA A O 1
ATOM 1805 N N . HIS A 1 235 ? -4.572 10.481 13.573 1.00 92.62 235 HIS A N 1
ATOM 1806 C CA . HIS A 1 235 ? -3.221 10.221 14.076 1.00 92.62 235 HIS A CA 1
ATOM 1807 C C . HIS A 1 235 ? -2.456 11.529 14.379 1.00 92.62 235 HIS A C 1
ATOM 1809 O O . HIS A 1 235 ? -2.320 12.371 13.484 1.00 92.62 235 HIS A O 1
ATOM 1815 N N . PRO A 1 236 ? -1.860 11.691 15.579 1.00 88.56 236 PRO A N 1
ATOM 1816 C CA . PRO A 1 236 ? -1.185 12.927 15.991 1.00 88.56 236 PRO A CA 1
ATOM 1817 C C . PRO A 1 236 ? -0.073 13.384 15.036 1.00 88.56 236 PRO A C 1
ATOM 1819 O O . PRO A 1 236 ? -0.054 14.537 14.614 1.00 88.56 236 PRO A O 1
ATOM 1822 N N . SER A 1 237 ? 0.815 12.474 14.617 1.00 85.19 237 SER A N 1
ATOM 1823 C CA . SER A 1 237 ? 1.912 12.792 13.683 1.00 85.19 237 SER A CA 1
ATOM 1824 C C . SER A 1 237 ? 1.446 13.201 12.281 1.00 85.19 237 SER A C 1
ATOM 1826 O O . SER A 1 237 ? 2.220 13.759 11.512 1.00 85.19 237 SER A O 1
ATOM 1828 N N . LEU A 1 238 ? 0.179 12.944 11.940 1.00 84.38 238 LEU A N 1
ATOM 1829 C CA . LEU A 1 238 ? -0.410 13.277 10.642 1.00 84.38 238 LEU A CA 1
ATOM 1830 C C . LEU A 1 238 ? -1.263 14.548 10.697 1.00 84.38 238 LEU A C 1
ATOM 1832 O O . LEU A 1 238 ? -1.841 14.949 9.690 1.00 84.38 238 LEU A O 1
ATOM 1836 N N . ALA A 1 239 ? -1.296 15.229 11.846 1.00 76.81 239 ALA A N 1
ATOM 1837 C CA . ALA A 1 239 ? -2.093 16.428 12.069 1.00 76.81 239 ALA A CA 1
ATOM 1838 C C . ALA A 1 239 ? -1.821 17.567 11.069 1.00 76.81 239 ALA A C 1
ATOM 1840 O O . ALA A 1 239 ? -2.705 18.403 10.872 1.00 76.81 239 ALA A O 1
ATOM 1841 N N . GLY A 1 240 ? -0.625 17.595 10.468 1.00 70.50 240 GLY A N 1
ATOM 1842 C CA . GLY A 1 240 ? -0.204 18.568 9.458 1.00 70.50 240 GLY A CA 1
ATOM 1843 C C . GLY A 1 240 ? -0.675 18.269 8.030 1.00 70.50 240 GLY A C 1
ATOM 1844 O O . GLY A 1 240 ? -0.435 19.087 7.143 1.00 70.50 240 GLY A O 1
ATOM 1845 N N . LEU A 1 241 ? -1.337 17.133 7.782 1.00 78.81 241 LEU A N 1
ATOM 1846 C CA . LEU A 1 241 ? -1.897 16.836 6.466 1.00 78.81 241 LEU A CA 1
ATOM 1847 C C . LEU A 1 241 ? -3.130 17.716 6.202 1.00 78.81 241 LEU A C 1
ATOM 1849 O O . LEU A 1 241 ? -4.110 17.645 6.951 1.00 78.81 241 LEU A O 1
ATOM 1853 N N . PRO A 1 242 ? -3.124 18.532 5.133 1.00 66.50 242 PRO A N 1
ATOM 1854 C CA . PRO A 1 242 ? -4.294 19.315 4.771 1.00 66.50 242 PRO A CA 1
ATOM 1855 C C . PRO A 1 242 ? -5.427 18.381 4.315 1.00 66.50 242 PRO A C 1
ATOM 1857 O O . PRO A 1 242 ? -5.185 17.279 3.828 1.00 66.50 242 PRO A O 1
ATOM 1860 N N . ASN A 1 243 ? -6.675 18.837 4.444 1.00 79.62 243 ASN A N 1
ATOM 1861 C CA . ASN A 1 243 ? -7.899 18.162 3.976 1.00 79.62 243 ASN A CA 1
ATOM 1862 C C . ASN A 1 243 ? -8.403 16.966 4.810 1.00 79.62 243 ASN A C 1
ATOM 1864 O O . ASN A 1 243 ? -9.512 16.499 4.559 1.00 79.62 243 ASN A O 1
ATOM 1868 N N . PHE A 1 244 ? -7.665 16.510 5.826 1.00 83.06 244 PHE A N 1
ATOM 1869 C CA . PHE A 1 244 ? -8.125 15.467 6.750 1.00 83.06 244 PHE A CA 1
ATOM 1870 C C . PHE A 1 244 ? -8.608 16.077 8.067 1.00 83.06 244 PHE A C 1
ATOM 1872 O O . PHE A 1 244 ? -7.824 16.367 8.972 1.00 83.06 244 PHE A O 1
ATOM 1879 N N . THR A 1 245 ? -9.919 16.284 8.177 1.00 79.12 245 THR A N 1
ATOM 1880 C CA . THR A 1 245 ? -10.558 16.837 9.378 1.00 79.12 245 THR A CA 1
ATOM 1881 C C . THR A 1 245 ? -11.393 15.776 10.076 1.00 79.12 245 THR A C 1
ATOM 1883 O O . THR A 1 245 ? -12.189 15.109 9.425 1.00 79.12 245 THR A O 1
ATOM 1886 N N . THR A 1 246 ? -11.262 15.673 11.396 1.00 84.38 246 THR A N 1
ATOM 1887 C CA . THR A 1 246 ? -12.115 14.824 12.233 1.00 84.38 246 THR A CA 1
ATOM 1888 C C . THR A 1 246 ? -12.275 15.451 13.613 1.00 84.38 246 THR A C 1
ATOM 1890 O O . THR A 1 246 ? -11.377 16.147 14.095 1.00 84.38 246 THR A O 1
ATOM 1893 N N . THR A 1 247 ? -13.408 15.195 14.261 1.00 79.50 247 THR A N 1
ATOM 1894 C CA . THR A 1 247 ? -13.634 15.539 15.673 1.00 79.50 247 THR A CA 1
ATOM 1895 C C . THR A 1 247 ? -13.006 14.519 16.621 1.00 79.50 247 THR A C 1
ATOM 1897 O O . THR A 1 247 ? -12.877 14.797 17.807 1.00 79.50 247 THR A O 1
ATOM 1900 N N . ALA A 1 248 ? -12.594 13.353 16.111 1.00 85.56 248 ALA A N 1
ATOM 1901 C CA . ALA A 1 248 ? -11.998 12.259 16.875 1.00 85.56 248 ALA A CA 1
ATOM 1902 C C . ALA A 1 248 ? -10.458 12.300 16.878 1.00 85.56 248 ALA A C 1
ATOM 1904 O O . ALA A 1 248 ? -9.805 11.256 16.938 1.00 85.56 248 ALA A O 1
ATOM 1905 N N . ARG A 1 249 ? -9.857 13.491 16.756 1.00 88.31 249 ARG A N 1
ATOM 1906 C CA . ARG A 1 249 ? -8.397 13.639 16.729 1.00 88.31 249 ARG A CA 1
ATOM 1907 C C . ARG A 1 249 ? -7.803 13.269 18.085 1.00 88.31 249 ARG A C 1
ATOM 1909 O O . ARG A 1 249 ? -8.289 13.725 19.114 1.00 88.31 249 ARG A O 1
ATOM 1916 N N . GLN A 1 250 ? -6.756 12.457 18.060 1.00 91.44 250 GLN A N 1
ATOM 1917 C CA . GLN A 1 250 ? -6.152 11.880 19.259 1.00 91.44 250 GLN A CA 1
ATOM 1918 C C . GLN A 1 250 ? -4.905 12.668 19.668 1.00 91.44 250 GLN A C 1
ATOM 1920 O O . GLN A 1 250 ? -4.328 13.387 18.844 1.00 91.44 250 GLN A O 1
ATOM 1925 N N . GLN A 1 251 ? -4.482 12.540 20.927 1.00 90.62 251 GLN A N 1
ATOM 1926 C CA . GLN A 1 251 ? -3.231 13.136 21.404 1.00 90.62 251 GLN A CA 1
ATOM 1927 C C . GLN A 1 251 ? -2.040 12.176 21.223 1.00 90.62 251 GLN A C 1
ATOM 1929 O O . GLN A 1 251 ? -2.227 10.961 21.095 1.00 90.62 251 GLN A O 1
ATOM 1934 N N . PRO A 1 252 ? -0.794 12.688 21.197 1.00 89.06 252 PRO A N 1
ATOM 1935 C CA . PRO A 1 252 ? 0.398 11.843 21.268 1.00 89.06 252 PRO A CA 1
ATOM 1936 C C . PRO A 1 252 ? 0.326 10.873 22.457 1.00 89.06 252 PRO A C 1
ATOM 1938 O O . PRO A 1 252 ? -0.025 11.281 23.561 1.00 89.06 252 PRO A O 1
ATOM 1941 N N . GLY A 1 253 ? 0.651 9.598 22.233 1.00 89.31 253 GLY A N 1
ATOM 1942 C CA . GLY A 1 253 ? 0.544 8.547 23.252 1.00 89.31 253 GLY A CA 1
ATOM 1943 C C . GLY A 1 253 ? -0.838 7.883 23.366 1.00 89.31 253 GLY A C 1
ATOM 1944 O O . GLY A 1 253 ? -0.961 6.852 24.019 1.00 89.31 253 GLY A O 1
ATOM 1945 N N . GLU A 1 254 ? -1.876 8.414 22.710 1.00 92.56 254 GLU A N 1
ATOM 1946 C CA . GLU A 1 254 ? -3.244 7.868 22.773 1.00 92.56 254 GLU A CA 1
ATOM 1947 C C . GLU A 1 254 ? -3.644 7.067 21.530 1.00 92.56 254 GLU A C 1
ATOM 1949 O O . GLU A 1 254 ? -4.695 6.428 21.513 1.00 92.56 254 GLU A O 1
ATOM 1954 N N . PHE A 1 255 ? -2.841 7.102 20.468 1.00 94.75 255 PHE A N 1
ATOM 1955 C CA . PHE A 1 255 ? -3.182 6.463 19.204 1.00 94.75 255 PHE A CA 1
ATOM 1956 C C . PHE A 1 255 ? -1.963 5.826 18.560 1.00 94.75 255 PHE A C 1
ATOM 1958 O O . PHE A 1 255 ? -0.932 6.475 18.401 1.00 94.75 255 PHE A O 1
ATOM 1965 N N . ALA A 1 256 ? -2.118 4.573 18.148 1.00 96.38 256 ALA A N 1
ATOM 1966 C CA . ALA A 1 256 ? -1.141 3.863 17.344 1.00 96.38 256 ALA A CA 1
ATOM 1967 C C . ALA A 1 256 ? -1.815 3.296 16.097 1.00 96.38 256 ALA A C 1
ATOM 1969 O O . ALA A 1 256 ? -2.908 2.737 16.174 1.00 96.38 256 ALA A O 1
ATOM 1970 N N . ALA A 1 257 ? -1.157 3.397 14.949 1.00 97.06 257 ALA A N 1
ATOM 1971 C CA . ALA A 1 257 ? -1.582 2.740 13.724 1.00 97.06 257 ALA A CA 1
ATOM 1972 C C . ALA A 1 257 ? -0.423 1.961 13.100 1.00 97.06 257 ALA A C 1
ATOM 1974 O O . ALA A 1 257 ? 0.699 2.455 12.981 1.00 97.06 257 ALA A O 1
ATOM 1975 N N . VAL A 1 258 ? -0.712 0.729 12.689 1.00 96.06 258 VAL A N 1
ATOM 1976 C CA . VAL A 1 258 ? 0.250 -0.168 12.055 1.00 96.06 258 VAL A CA 1
ATOM 1977 C C . VAL A 1 258 ? -0.333 -0.765 10.781 1.00 96.06 258 VAL A C 1
ATOM 1979 O O . VAL A 1 258 ? -1.453 -1.282 10.753 1.00 96.06 258 VAL A O 1
ATOM 1982 N N . HIS A 1 259 ? 0.465 -0.736 9.719 1.00 94.44 259 HIS A N 1
ATOM 1983 C CA . HIS A 1 259 ? 0.191 -1.496 8.507 1.00 94.44 259 HIS A CA 1
ATOM 1984 C C . HIS A 1 259 ? 0.927 -2.834 8.625 1.00 94.44 259 HIS A C 1
ATOM 1986 O O . HIS A 1 259 ? 2.135 -2.903 8.417 1.00 94.44 259 HIS A O 1
ATOM 1992 N N . ALA A 1 260 ? 0.210 -3.896 8.999 1.00 94.19 260 ALA A N 1
ATOM 1993 C CA . ALA A 1 260 ? 0.800 -5.184 9.376 1.00 94.19 260 ALA A CA 1
ATOM 1994 C C . ALA A 1 260 ? 1.417 -5.957 8.198 1.00 94.19 260 ALA A C 1
ATOM 1996 O O . ALA A 1 260 ? 2.108 -6.954 8.407 1.00 94.19 260 ALA A O 1
ATOM 1997 N N . ARG A 1 261 ? 1.197 -5.507 6.958 1.00 88.94 261 ARG A N 1
ATOM 1998 C CA . ARG A 1 261 ? 1.672 -6.180 5.750 1.00 88.94 261 ARG A CA 1
ATOM 1999 C C . ARG A 1 261 ? 3.179 -6.426 5.790 1.00 88.94 261 ARG A C 1
ATOM 2001 O O . ARG A 1 261 ? 3.979 -5.493 5.772 1.00 88.94 261 ARG A O 1
ATOM 2008 N N . GLY A 1 262 ? 3.565 -7.697 5.730 1.00 84.81 262 GLY A N 1
ATOM 2009 C CA . GLY A 1 262 ? 4.965 -8.114 5.733 1.00 84.81 262 GLY A CA 1
ATOM 2010 C C . GLY A 1 262 ? 5.697 -7.880 7.059 1.00 84.81 262 GLY A C 1
ATOM 2011 O O . GLY A 1 262 ? 6.921 -7.989 7.076 1.00 84.81 262 GLY A O 1
ATOM 2012 N N . LEU A 1 263 ? 4.984 -7.556 8.142 1.00 88.62 263 LEU A N 1
ATOM 2013 C CA . LEU A 1 263 ? 5.559 -7.398 9.474 1.00 88.62 263 LEU A CA 1
ATOM 2014 C C . LEU A 1 263 ? 5.416 -8.683 10.291 1.00 88.62 263 LEU A C 1
ATOM 2016 O O . LEU A 1 263 ? 4.446 -9.425 10.145 1.00 88.62 263 LEU A O 1
ATOM 2020 N N . LEU A 1 264 ? 6.401 -8.924 11.153 1.00 92.88 264 LEU A N 1
ATOM 2021 C CA . LEU A 1 264 ? 6.347 -9.884 12.254 1.00 92.88 264 LEU A CA 1
ATOM 2022 C C . LEU A 1 264 ? 5.675 -9.254 13.482 1.00 92.88 264 LEU A C 1
ATOM 2024 O O . LEU A 1 264 ? 5.706 -8.031 13.661 1.00 92.88 264 LEU A O 1
ATOM 2028 N N . VAL A 1 265 ? 5.179 -10.092 14.397 1.00 95.62 265 VAL A N 1
ATOM 2029 C CA . VAL A 1 265 ? 4.496 -9.630 15.619 1.00 95.62 265 VAL A CA 1
ATOM 2030 C C . VAL A 1 265 ? 5.376 -8.703 16.463 1.00 95.62 265 VAL A C 1
ATOM 2032 O O . VAL A 1 265 ? 4.892 -7.704 16.984 1.00 95.62 265 VAL A O 1
ATOM 2035 N N . GLN A 1 266 ? 6.686 -8.958 16.539 1.00 94.38 266 GLN A N 1
ATOM 2036 C CA . GLN A 1 266 ? 7.627 -8.129 17.300 1.00 94.38 266 GLN A CA 1
ATOM 2037 C C . GLN A 1 266 ? 7.766 -6.722 16.705 1.00 94.38 266 GLN A C 1
ATOM 2039 O O . GLN A 1 266 ? 7.922 -5.752 17.442 1.00 94.38 266 GLN A O 1
ATOM 2044 N N . GLN A 1 267 ? 7.683 -6.593 15.376 1.00 92.62 267 GLN A N 1
ATOM 2045 C CA . GLN A 1 267 ? 7.746 -5.295 14.701 1.00 92.62 267 GLN A CA 1
ATOM 2046 C C . GLN A 1 267 ? 6.469 -4.488 14.952 1.00 92.62 267 GLN A C 1
ATOM 2048 O O . GLN A 1 267 ? 6.546 -3.282 15.178 1.00 92.62 267 GLN A O 1
ATOM 2053 N N . VAL A 1 268 ? 5.310 -5.158 14.975 1.00 95.62 268 VAL A N 1
ATOM 2054 C CA . VAL A 1 268 ? 4.032 -4.542 15.356 1.00 95.62 268 VAL A CA 1
ATOM 2055 C C . VAL A 1 268 ? 4.054 -4.097 16.820 1.00 95.62 268 VAL A C 1
ATOM 2057 O O . VAL A 1 268 ? 3.714 -2.953 17.105 1.00 95.62 268 VAL A O 1
ATOM 2060 N N . VAL A 1 269 ? 4.509 -4.957 17.735 1.00 96.19 269 VAL A N 1
ATOM 2061 C CA . VAL A 1 269 ? 4.655 -4.639 19.166 1.00 96.19 269 VAL A CA 1
ATOM 2062 C C . VAL A 1 269 ? 5.532 -3.407 19.370 1.00 96.19 269 VAL A C 1
ATOM 2064 O O . VAL A 1 269 ? 5.120 -2.475 20.054 1.00 96.19 269 VAL A O 1
ATOM 2067 N N . HIS A 1 270 ? 6.710 -3.376 18.742 1.00 93.06 270 HIS A N 1
ATOM 2068 C CA . HIS A 1 270 ? 7.626 -2.244 18.847 1.00 93.06 270 HIS A CA 1
ATOM 2069 C C . HIS A 1 270 ? 7.015 -0.953 18.283 1.00 93.06 270 HIS A C 1
ATOM 2071 O O . HIS A 1 270 ? 7.125 0.103 18.903 1.00 93.06 270 HIS A O 1
ATOM 2077 N N . GLY A 1 271 ? 6.328 -1.037 17.138 1.00 92.25 271 GLY A N 1
ATOM 2078 C CA . GLY A 1 271 ? 5.637 0.105 16.540 1.00 92.25 271 GLY A CA 1
ATOM 2079 C C . GLY A 1 271 ? 4.532 0.671 17.427 1.00 92.25 271 GLY A C 1
ATOM 2080 O O . GLY A 1 271 ? 4.473 1.882 17.628 1.00 92.25 271 GLY A O 1
ATOM 2081 N N . VAL A 1 272 ? 3.700 -0.194 18.013 1.00 96.06 272 VAL A N 1
ATOM 2082 C CA . VAL A 1 272 ? 2.645 0.223 18.947 1.00 96.06 272 VAL A CA 1
ATOM 2083 C C . VAL A 1 272 ? 3.246 0.827 20.216 1.00 96.06 272 VAL A C 1
ATOM 2085 O O . VAL A 1 272 ? 2.832 1.913 20.608 1.00 96.06 272 VAL A O 1
ATOM 2088 N N . ALA A 1 273 ? 4.239 0.178 20.831 1.00 94.81 273 ALA A N 1
ATOM 2089 C CA . ALA A 1 273 ? 4.889 0.686 22.040 1.00 94.81 273 ALA A CA 1
ATOM 2090 C C . ALA A 1 273 ? 5.464 2.096 21.825 1.00 94.81 273 ALA A C 1
ATOM 2092 O O . ALA A 1 273 ? 5.166 3.006 22.595 1.00 94.81 273 ALA A O 1
ATOM 2093 N N . ALA A 1 274 ? 6.205 2.293 20.729 1.00 91.38 274 ALA A N 1
ATOM 2094 C CA . ALA A 1 274 ? 6.803 3.579 20.386 1.00 91.38 274 ALA A CA 1
ATOM 2095 C C . ALA A 1 274 ? 5.750 4.681 20.167 1.00 91.38 274 ALA A C 1
ATOM 2097 O O . ALA A 1 274 ? 5.891 5.781 20.697 1.00 91.38 274 ALA A O 1
ATOM 2098 N N . GLN A 1 275 ? 4.673 4.387 19.430 1.00 93.25 275 GLN A N 1
ATOM 2099 C CA . GLN A 1 275 ? 3.606 5.357 19.148 1.00 93.25 275 GLN A CA 1
ATOM 2100 C C . GLN A 1 275 ? 2.787 5.724 20.397 1.00 93.25 275 GLN A C 1
ATOM 2102 O O . GLN A 1 275 ? 2.344 6.865 20.535 1.00 93.25 275 GLN A O 1
ATOM 2107 N N . LEU A 1 276 ? 2.623 4.779 21.328 1.00 93.50 276 LEU A N 1
ATOM 2108 C CA . LEU A 1 276 ? 1.950 5.007 22.608 1.00 93.50 276 LEU A CA 1
ATOM 2109 C C . LEU A 1 276 ? 2.870 5.617 23.683 1.00 93.50 276 LEU A C 1
ATOM 2111 O O . LEU A 1 276 ? 2.421 5.851 24.802 1.00 93.50 276 LEU A O 1
ATOM 2115 N N . GLY A 1 277 ? 4.145 5.887 23.372 1.00 91.56 277 GLY A N 1
ATOM 2116 C CA . GLY A 1 277 ? 5.109 6.423 24.341 1.00 91.56 277 GLY A CA 1
ATOM 2117 C C . GLY A 1 277 ? 5.429 5.455 25.486 1.00 91.56 277 GLY A C 1
ATOM 2118 O O . GLY A 1 277 ? 5.793 5.886 26.579 1.00 91.56 277 GLY A O 1
ATOM 2119 N N . ILE A 1 278 ? 5.257 4.155 25.247 1.00 92.62 278 ILE A N 1
ATOM 2120 C CA . ILE A 1 278 ? 5.590 3.086 26.187 1.00 92.62 278 ILE A CA 1
ATOM 2121 C C . ILE A 1 278 ? 7.093 2.779 26.069 1.00 92.62 278 ILE A C 1
ATOM 2123 O O . ILE A 1 278 ? 7.704 3.043 25.033 1.00 92.62 278 ILE A O 1
ATOM 2127 N N . ASP A 1 279 ? 7.685 2.250 27.144 1.00 88.69 279 ASP A N 1
ATOM 2128 C CA . ASP A 1 279 ? 9.110 1.920 27.257 1.00 88.69 279 ASP A CA 1
ATOM 2129 C C . ASP A 1 279 ? 9.692 1.307 25.956 1.00 88.69 279 ASP A C 1
ATOM 2131 O O . ASP A 1 279 ? 9.203 0.269 25.488 1.00 88.69 279 ASP A O 1
ATOM 2135 N N . PRO A 1 280 ? 10.728 1.931 25.353 1.00 79.44 280 PRO A N 1
ATOM 2136 C CA . PRO A 1 280 ? 11.338 1.453 24.113 1.00 79.44 280 PRO A CA 1
ATOM 2137 C C . PRO A 1 280 ? 12.029 0.089 24.251 1.00 79.44 280 PRO A C 1
ATOM 2139 O O . PRO A 1 280 ? 12.327 -0.540 23.230 1.00 79.44 280 PRO A O 1
ATOM 2142 N N . ASP A 1 281 ? 12.286 -0.377 25.476 1.00 87.56 281 ASP A N 1
ATOM 2143 C CA . ASP A 1 281 ? 12.896 -1.676 25.734 1.00 87.56 281 ASP A CA 1
ATOM 2144 C C . ASP A 1 281 ? 11.918 -2.851 25.685 1.00 87.56 281 ASP A C 1
ATOM 2146 O O . ASP A 1 281 ? 12.371 -3.992 25.760 1.00 87.56 281 ASP A O 1
ATOM 2150 N N . ILE A 1 282 ? 10.619 -2.620 25.462 1.00 90.44 282 ILE A N 1
ATOM 2151 C CA . ILE A 1 282 ? 9.647 -3.694 25.217 1.00 90.44 282 ILE A CA 1
ATOM 2152 C C . ILE A 1 282 ? 10.065 -4.539 24.005 1.00 90.44 282 ILE A C 1
ATOM 2154 O O . ILE A 1 282 ? 10.212 -4.046 22.882 1.00 90.44 282 ILE A O 1
ATOM 2158 N N . ARG A 1 283 ? 10.227 -5.849 24.228 1.00 86.44 283 ARG A N 1
ATOM 2159 C CA . ARG A 1 283 ? 10.642 -6.843 23.222 1.00 86.44 283 ARG A CA 1
ATOM 2160 C C . ARG A 1 283 ? 9.558 -7.865 22.897 1.00 86.44 283 ARG A C 1
ATOM 2162 O O . ARG A 1 283 ? 9.711 -8.607 21.925 1.00 86.44 283 ARG A O 1
ATOM 2169 N N . SER A 1 284 ? 8.478 -7.932 23.677 1.00 94.69 284 SER A N 1
ATOM 2170 C CA . SER A 1 284 ? 7.442 -8.958 23.522 1.00 94.69 284 SER A CA 1
ATOM 2171 C C . SER A 1 284 ? 6.011 -8.428 23.635 1.00 94.69 284 SER A C 1
ATOM 2173 O O . SER A 1 284 ? 5.744 -7.396 24.249 1.00 94.69 284 SER A O 1
ATOM 2175 N N . ALA A 1 285 ? 5.060 -9.173 23.062 1.00 96.75 285 ALA A N 1
ATOM 2176 C CA . ALA A 1 285 ? 3.639 -8.846 23.170 1.00 96.75 285 ALA A CA 1
ATOM 2177 C C . ALA A 1 285 ? 3.157 -8.858 24.632 1.00 96.75 285 ALA A C 1
ATOM 2179 O O . ALA A 1 285 ? 2.397 -7.981 25.028 1.00 96.75 285 ALA A O 1
ATOM 2180 N N . ALA A 1 286 ? 3.648 -9.794 25.451 1.00 97.00 286 ALA A N 1
ATOM 2181 C CA . ALA A 1 286 ? 3.289 -9.896 26.866 1.00 97.00 286 ALA A CA 1
ATOM 2182 C C . ALA A 1 286 ? 3.711 -8.659 27.679 1.00 97.00 286 ALA A C 1
ATOM 2184 O O . ALA A 1 286 ? 2.945 -8.184 28.520 1.00 97.00 286 ALA A O 1
ATOM 2185 N N . GLU A 1 287 ? 4.900 -8.114 27.412 1.00 96.88 287 GLU A N 1
ATOM 2186 C CA . GLU A 1 287 ? 5.372 -6.868 28.027 1.00 96.88 287 GLU A CA 1
ATOM 2187 C C . GLU A 1 287 ? 4.499 -5.678 27.612 1.00 96.88 287 GLU A C 1
ATOM 2189 O O . GLU A 1 287 ? 4.067 -4.916 28.474 1.00 96.88 287 GLU A O 1
ATOM 2194 N N . LEU A 1 288 ? 4.158 -5.563 26.320 1.00 97.31 288 LEU A N 1
ATOM 2195 C CA . LEU A 1 288 ? 3.256 -4.516 25.822 1.00 97.31 288 LEU A CA 1
ATOM 2196 C C . LEU A 1 288 ? 1.870 -4.589 26.469 1.00 97.31 288 LEU A C 1
ATOM 2198 O O . LEU A 1 288 ? 1.357 -3.581 26.949 1.00 97.31 288 LEU A O 1
ATOM 2202 N N . ILE A 1 289 ? 1.278 -5.783 26.515 1.00 97.06 289 ILE A N 1
ATOM 2203 C CA . ILE A 1 289 ? -0.023 -6.034 27.148 1.00 97.06 289 ILE A CA 1
ATOM 2204 C C . ILE A 1 289 ? 0.023 -5.626 28.625 1.00 97.06 289 ILE A C 1
ATOM 2206 O O . ILE A 1 289 ? -0.869 -4.926 29.104 1.00 97.06 289 ILE A O 1
ATOM 2210 N N . SER A 1 290 ? 1.086 -6.010 29.336 1.00 95.31 290 SER A N 1
ATOM 2211 C CA . SER A 1 290 ? 1.264 -5.669 30.751 1.00 95.31 290 SER A CA 1
ATOM 2212 C C . SER A 1 290 ? 1.395 -4.158 30.961 1.00 95.31 290 SER A C 1
ATOM 2214 O O . SER A 1 290 ? 0.773 -3.612 31.871 1.00 95.31 290 SER A O 1
ATOM 2216 N N . ALA A 1 291 ? 2.147 -3.469 30.100 1.00 95.06 291 ALA A N 1
ATOM 2217 C CA . ALA A 1 291 ? 2.317 -2.022 30.165 1.00 95.06 291 ALA A CA 1
ATOM 2218 C C . ALA A 1 291 ? 1.003 -1.265 29.906 1.00 95.06 291 ALA A C 1
ATOM 2220 O O . ALA A 1 291 ? 0.678 -0.333 30.639 1.00 95.06 291 ALA A O 1
ATOM 2221 N N . ILE A 1 292 ? 0.209 -1.700 28.919 1.00 94.88 292 ILE A N 1
ATOM 2222 C CA . ILE A 1 292 ? -1.111 -1.116 28.626 1.00 94.88 292 ILE A CA 1
ATOM 2223 C C . ILE A 1 292 ? -2.076 -1.333 29.804 1.00 94.88 292 ILE A C 1
ATOM 2225 O O . ILE A 1 292 ? -2.784 -0.408 30.203 1.00 94.88 292 ILE A O 1
ATOM 2229 N N . ALA A 1 293 ? -2.088 -2.526 30.405 1.00 93.12 293 ALA A N 1
ATOM 2230 C CA . ALA A 1 293 ? -2.955 -2.835 31.546 1.00 93.12 293 ALA A CA 1
ATOM 2231 C C . ALA A 1 293 ? -2.598 -2.051 32.820 1.00 93.12 293 ALA A C 1
ATOM 2233 O O . ALA A 1 293 ? -3.485 -1.741 33.621 1.00 93.12 293 ALA A O 1
ATOM 2234 N N . ALA A 1 294 ? -1.311 -1.740 33.005 1.00 92.00 294 ALA A N 1
ATOM 2235 C CA . ALA A 1 294 ? -0.782 -1.014 34.158 1.00 92.00 294 ALA A CA 1
ATOM 2236 C C . ALA A 1 294 ? -1.016 0.507 34.099 1.00 92.00 294 ALA A C 1
ATOM 2238 O O . ALA A 1 294 ? -0.691 1.209 35.058 1.00 92.00 294 ALA A O 1
ATOM 2239 N N . ALA A 1 295 ? -1.579 1.028 33.003 1.00 88.50 295 ALA A N 1
ATOM 2240 C CA . ALA A 1 295 ? -1.829 2.455 32.854 1.00 88.50 295 ALA A CA 1
ATOM 2241 C C . ALA A 1 295 ? -2.758 3.005 33.971 1.00 88.50 295 ALA A C 1
ATOM 2243 O O . ALA A 1 295 ? -3.739 2.344 34.347 1.00 88.50 295 ALA A O 1
ATOM 2244 N N . PRO A 1 296 ? -2.501 4.228 34.485 1.00 86.94 296 PRO A N 1
ATOM 2245 C CA . PRO A 1 296 ? -3.320 4.864 35.523 1.00 86.94 296 PRO A CA 1
ATOM 2246 C C . PRO A 1 296 ? -4.812 4.930 35.166 1.00 86.94 296 PRO A C 1
ATOM 2248 O O . PRO A 1 296 ? -5.170 4.993 33.992 1.00 86.94 296 PRO A O 1
ATOM 2251 N N . ALA A 1 297 ? -5.701 4.924 36.164 1.00 81.94 297 ALA A N 1
ATOM 2252 C CA . ALA A 1 297 ? -7.155 4.895 35.937 1.00 81.94 297 ALA A CA 1
ATOM 2253 C C . ALA A 1 297 ? -7.693 6.139 35.205 1.00 81.94 297 ALA A C 1
ATOM 2255 O O . ALA A 1 297 ? -8.699 6.059 34.498 1.00 81.94 297 ALA A O 1
ATOM 2256 N N . ASP A 1 298 ? -7.031 7.276 35.405 1.00 84.00 298 ASP A N 1
ATOM 2257 C CA . ASP A 1 298 ? -7.307 8.577 34.800 1.00 84.00 298 ASP A CA 1
ATOM 2258 C C . ASP A 1 298 ? -6.629 8.762 33.437 1.00 84.00 298 ASP A C 1
ATOM 2260 O O . ASP A 1 298 ? -6.964 9.701 32.714 1.00 84.00 298 ASP A O 1
ATOM 2264 N N . ALA A 1 299 ? -5.722 7.859 33.051 1.00 86.50 299 ALA A N 1
ATOM 2265 C CA . ALA A 1 299 ? -5.094 7.912 31.743 1.00 86.50 299 ALA A CA 1
ATOM 2266 C C . ALA A 1 299 ? -6.122 7.626 30.628 1.00 86.50 299 ALA A C 1
ATOM 2268 O O . ALA A 1 299 ? -6.980 6.745 30.775 1.00 86.50 299 ALA A O 1
ATOM 2269 N N . PRO A 1 300 ? -6.017 8.315 29.480 1.00 87.19 300 PRO A N 1
ATOM 2270 C CA . PRO A 1 300 ? -6.841 8.049 28.304 1.00 87.19 300 PRO A CA 1
ATOM 2271 C C . PRO A 1 300 ? -6.704 6.586 27.863 1.00 87.19 300 PRO A C 1
ATOM 2273 O O . PRO A 1 300 ? -5.650 5.965 28.008 1.00 87.19 300 PRO A O 1
ATOM 2276 N N . VAL A 1 301 ? -7.792 5.998 27.355 1.00 91.50 301 VAL A N 1
ATOM 2277 C CA . VAL A 1 301 ? -7.767 4.654 26.753 1.00 91.50 301 VAL A CA 1
ATOM 2278 C C . VAL A 1 301 ? -7.152 4.774 25.359 1.00 91.50 301 VAL A C 1
ATOM 2280 O O . VAL A 1 301 ? -7.779 5.423 24.517 1.00 91.50 301 VAL A O 1
ATOM 2283 N N . PRO A 1 302 ? -5.972 4.181 25.097 1.00 94.50 302 PRO A N 1
ATOM 2284 C CA . PRO A 1 302 ? -5.339 4.283 23.794 1.00 94.50 302 PRO A CA 1
ATOM 2285 C C . PRO A 1 302 ? -6.131 3.516 22.735 1.00 94.50 302 PRO A C 1
ATOM 2287 O O . PRO A 1 302 ? -6.748 2.488 23.026 1.00 94.50 302 PRO A O 1
ATOM 2290 N N . SER A 1 303 ? -6.084 3.995 21.495 1.00 96.25 303 SER A N 1
ATOM 2291 C CA . SER A 1 303 ? -6.684 3.333 20.338 1.00 96.25 303 SER A CA 1
ATOM 2292 C C . SER A 1 303 ? -5.600 2.806 19.400 1.00 96.25 303 SER A C 1
ATOM 2294 O O . SER A 1 303 ? -4.684 3.527 19.018 1.00 96.25 303 SER A O 1
ATOM 2296 N N . ILE A 1 304 ? -5.708 1.538 19.022 1.00 97.69 304 ILE A N 1
ATOM 2297 C CA . ILE A 1 304 ? -4.734 0.818 18.208 1.00 97.69 304 ILE A CA 1
ATOM 2298 C C . ILE A 1 304 ? -5.422 0.390 16.911 1.00 97.69 304 ILE A C 1
ATOM 2300 O O . ILE A 1 304 ? -6.422 -0.328 16.934 1.00 97.69 304 ILE A O 1
ATOM 2304 N N . VAL A 1 305 ? -4.890 0.822 15.770 1.00 98.12 305 VAL A N 1
ATOM 2305 C CA . VAL A 1 305 ? -5.363 0.446 14.434 1.00 98.12 305 VAL A CA 1
ATOM 2306 C C . VAL A 1 305 ? -4.381 -0.528 13.800 1.00 98.12 305 VAL A C 1
ATOM 2308 O O . VAL A 1 305 ? -3.198 -0.224 13.686 1.00 98.12 305 VAL A O 1
ATOM 2311 N N . VAL A 1 306 ? -4.870 -1.676 13.336 1.00 97.81 306 VAL A N 1
ATOM 2312 C CA . VAL A 1 306 ? -4.071 -2.693 12.637 1.00 97.81 306 VAL A CA 1
ATOM 2313 C C . VAL A 1 306 ? -4.689 -2.937 11.263 1.00 97.81 306 VAL A C 1
ATOM 2315 O O . VAL A 1 306 ? -5.746 -3.553 11.176 1.00 97.81 306 VAL A O 1
ATOM 2318 N N . ASP A 1 307 ? -4.068 -2.448 10.186 1.00 96.88 307 ASP A N 1
ATOM 2319 C CA . ASP A 1 307 ? -4.507 -2.719 8.802 1.00 96.88 307 ASP A CA 1
ATOM 2320 C C . ASP A 1 307 ? -3.726 -3.890 8.186 1.00 96.88 307 ASP A C 1
ATOM 2322 O O . ASP A 1 307 ? -2.578 -4.141 8.548 1.00 96.88 307 ASP A O 1
ATOM 2326 N N . ALA A 1 308 ? -4.340 -4.561 7.209 1.00 92.88 308 ALA A N 1
ATOM 2327 C CA . ALA A 1 308 ? -3.769 -5.659 6.431 1.00 92.88 308 ALA A CA 1
ATOM 2328 C C . ALA A 1 308 ? -3.228 -6.822 7.285 1.00 92.88 308 ALA A C 1
ATOM 2330 O O . ALA A 1 308 ? -2.168 -7.375 6.988 1.00 92.88 308 ALA A O 1
ATOM 2331 N N . LEU A 1 309 ? -3.964 -7.214 8.335 1.00 93.94 309 LEU A N 1
ATOM 2332 C CA . LEU A 1 309 ? -3.599 -8.357 9.186 1.00 93.94 309 LEU A CA 1
ATOM 2333 C C . LEU A 1 309 ? -3.427 -9.651 8.372 1.00 93.94 309 LEU A C 1
ATOM 2335 O O . LEU A 1 309 ? -2.526 -10.440 8.643 1.00 93.94 309 LEU A O 1
ATOM 2339 N N . ASP A 1 310 ? -4.264 -9.845 7.352 1.00 90.94 310 ASP A N 1
ATOM 2340 C CA . ASP A 1 310 ? -4.202 -10.979 6.426 1.00 90.94 310 ASP A CA 1
ATOM 2341 C C . ASP A 1 310 ? -2.926 -11.028 5.570 1.00 90.94 310 ASP A C 1
ATOM 2343 O O . ASP A 1 310 ? -2.613 -12.069 4.998 1.00 90.94 310 ASP A O 1
ATOM 2347 N N . GLU A 1 311 ? -2.164 -9.933 5.508 1.00 88.50 311 GLU A N 1
ATOM 2348 C CA . GLU A 1 311 ? -0.928 -9.826 4.727 1.00 88.50 311 GLU A CA 1
ATOM 2349 C C . GLU A 1 311 ? 0.335 -9.789 5.616 1.00 88.50 311 GLU A C 1
ATOM 2351 O O . GLU A 1 311 ? 1.435 -9.514 5.124 1.00 88.50 311 GLU A O 1
ATOM 2356 N N . ALA A 1 312 ? 0.198 -10.043 6.923 1.00 90.56 312 ALA A N 1
ATOM 2357 C CA . ALA A 1 312 ? 1.304 -10.095 7.879 1.00 90.56 312 ALA A CA 1
ATOM 2358 C C . ALA A 1 312 ? 2.142 -11.381 7.759 1.00 90.56 312 ALA A C 1
ATOM 2360 O O . ALA A 1 312 ? 1.689 -12.401 7.235 1.00 90.56 312 ALA A O 1
ATOM 2361 N N . ILE A 1 313 ? 3.373 -11.363 8.282 1.00 87.31 313 ILE A N 1
ATOM 2362 C CA . ILE A 1 313 ? 4.176 -12.584 8.421 1.00 87.31 313 ILE A CA 1
ATOM 2363 C C . ILE A 1 313 ? 3.702 -13.314 9.680 1.00 87.31 313 ILE A C 1
ATOM 2365 O O . ILE A 1 313 ? 3.844 -12.809 10.787 1.00 87.31 313 ILE A O 1
ATOM 2369 N N . GLY A 1 314 ? 3.123 -14.502 9.508 1.00 89.06 314 GLY A N 1
ATOM 2370 C CA . GLY A 1 314 ? 2.490 -15.247 10.601 1.00 89.06 314 GLY A CA 1
ATOM 2371 C C . GLY A 1 314 ? 1.223 -14.562 11.142 1.00 89.06 314 GLY A C 1
ATOM 2372 O O . GLY A 1 314 ? 1.204 -14.155 12.305 1.00 89.06 314 GLY A O 1
ATOM 2373 N N . PRO A 1 315 ? 0.132 -14.433 10.355 1.00 91.00 315 PRO A N 1
ATOM 2374 C CA . PRO A 1 315 ? -1.090 -13.751 10.803 1.00 91.00 315 PRO A CA 1
ATOM 2375 C C . PRO A 1 315 ? -1.727 -14.362 12.060 1.00 91.00 315 PRO A C 1
ATOM 2377 O O . PRO A 1 315 ? -2.279 -13.643 12.892 1.00 91.00 315 PRO A O 1
ATOM 2380 N N . ARG A 1 316 ? -1.612 -15.685 12.237 1.00 91.00 316 ARG A N 1
ATOM 2381 C CA . ARG A 1 316 ? -2.080 -16.381 13.448 1.00 91.00 316 ARG A CA 1
ATOM 2382 C C . ARG A 1 316 ? -1.284 -16.007 14.693 1.00 91.00 316 ARG A C 1
ATOM 2384 O O . ARG A 1 316 ? -1.874 -15.818 15.745 1.00 91.00 316 ARG A O 1
ATOM 2391 N N . GLU A 1 317 ? 0.029 -15.821 14.572 1.00 94.44 317 GLU A N 1
ATOM 2392 C CA . GLU A 1 317 ? 0.858 -15.384 15.702 1.00 94.44 317 GLU A CA 1
ATOM 2393 C C . GLU A 1 317 ? 0.451 -13.985 16.174 1.00 94.44 317 GLU A C 1
ATOM 2395 O O . GLU A 1 317 ? 0.365 -13.739 17.374 1.00 94.44 317 GLU A O 1
ATOM 2400 N N . HIS A 1 318 ? 0.127 -13.080 15.244 1.00 96.44 318 HIS A N 1
ATOM 2401 C CA . HIS A 1 318 ? -0.416 -11.762 15.583 1.00 96.44 318 HIS A CA 1
ATOM 2402 C C . HIS A 1 318 ? -1.752 -11.875 16.322 1.00 96.44 318 HIS A C 1
ATOM 2404 O O . HIS A 1 318 ? -1.980 -11.172 17.307 1.00 96.44 318 HIS A O 1
ATOM 2410 N N . LEU A 1 319 ? -2.633 -12.762 15.852 1.00 95.94 319 LEU A N 1
ATOM 2411 C CA . LEU A 1 319 ? -3.930 -12.998 16.470 1.00 95.94 319 LEU A CA 1
ATOM 2412 C C . LEU A 1 319 ? -3.784 -13.521 17.907 1.00 95.94 319 LEU A C 1
ATOM 2414 O O . LEU A 1 319 ? -4.338 -12.922 18.829 1.00 95.94 319 LEU A O 1
ATOM 2418 N N . ASP A 1 320 ? -3.022 -14.599 18.083 1.00 95.69 320 ASP A N 1
ATOM 2419 C CA . ASP A 1 320 ? -2.947 -15.357 19.333 1.00 95.69 320 ASP A CA 1
ATOM 2420 C C . ASP A 1 320 ? -2.092 -14.656 20.394 1.00 95.69 320 ASP A C 1
ATOM 2422 O O . ASP A 1 320 ? -2.451 -14.640 21.571 1.00 95.69 320 ASP A O 1
ATOM 2426 N N . LEU A 1 321 ? -0.962 -14.060 19.995 1.00 96.88 321 LEU A N 1
ATOM 2427 C CA . LEU A 1 321 ? -0.005 -13.476 20.938 1.00 96.88 321 LEU A CA 1
ATOM 2428 C C . LEU A 1 321 ? -0.311 -12.018 21.286 1.00 96.88 321 LEU A C 1
ATOM 2430 O O . LEU A 1 321 ? 0.143 -11.551 22.329 1.00 96.88 321 LEU A O 1
ATOM 2434 N N . LEU A 1 322 ? -1.035 -11.293 20.426 1.00 97.31 322 LEU A N 1
ATOM 2435 C CA . LEU A 1 322 ? -1.241 -9.851 20.576 1.00 97.31 322 LEU A CA 1
ATOM 2436 C C . LEU A 1 322 ? -2.718 -9.449 20.540 1.00 97.31 322 LEU A C 1
ATOM 2438 O O . LEU A 1 322 ? -3.218 -8.903 21.519 1.00 97.31 322 LEU A O 1
ATOM 2442 N N . LEU A 1 323 ? -3.431 -9.695 19.437 1.00 97.56 323 LEU A N 1
ATOM 2443 C CA . LEU A 1 323 ? -4.750 -9.084 19.229 1.00 97.56 323 LEU A CA 1
ATOM 2444 C C . LEU A 1 323 ? -5.824 -9.647 20.165 1.00 97.56 323 LEU A C 1
ATOM 2446 O O . LEU A 1 323 ? -6.519 -8.867 20.809 1.00 97.56 323 LEU A O 1
ATOM 2450 N N . LEU A 1 324 ? -5.963 -10.973 20.280 1.00 96.06 324 LEU A N 1
ATOM 2451 C CA . LEU A 1 324 ? -6.951 -11.573 21.185 1.00 96.06 324 LEU A CA 1
ATOM 2452 C C . LEU A 1 324 ? -6.675 -11.233 22.661 1.00 96.06 324 LEU A C 1
ATOM 2454 O O . LEU A 1 324 ? -7.623 -10.839 23.346 1.00 96.06 324 LEU A O 1
ATOM 2458 N N . PRO A 1 325 ? -5.419 -11.294 23.155 1.00 96.69 325 PRO A N 1
ATOM 2459 C CA . PRO A 1 325 ? -5.097 -10.799 24.490 1.00 96.69 325 PRO A CA 1
ATOM 2460 C C . PRO A 1 325 ? -5.468 -9.328 24.719 1.00 96.69 325 PRO A C 1
ATOM 2462 O O . PRO A 1 325 ? -6.013 -9.012 25.771 1.00 96.69 325 PRO A O 1
ATOM 2465 N N . LEU A 1 326 ? -5.229 -8.437 23.746 1.00 95.88 326 LEU A N 1
ATOM 2466 C CA . LEU A 1 326 ? -5.592 -7.017 23.858 1.00 95.88 326 LEU A CA 1
ATOM 2467 C C . LEU A 1 326 ? -7.109 -6.791 23.914 1.00 95.88 326 LEU A C 1
ATOM 2469 O O . LEU A 1 326 ? -7.563 -5.912 24.641 1.00 95.88 326 LEU A O 1
ATOM 2473 N N . VAL A 1 327 ? -7.898 -7.584 23.183 1.00 94.25 327 VAL A N 1
ATOM 2474 C CA . VAL A 1 327 ? -9.369 -7.480 23.186 1.00 94.25 327 VAL A CA 1
ATOM 2475 C C . VAL A 1 327 ? -9.960 -7.813 24.555 1.00 94.25 327 VAL A C 1
ATOM 2477 O O . VAL A 1 327 ? -10.912 -7.169 24.986 1.00 94.25 327 VAL A O 1
ATOM 2480 N N . GLY A 1 328 ? -9.402 -8.812 25.242 1.00 90.81 328 GLY A N 1
ATOM 2481 C CA . GLY A 1 328 ? -9.813 -9.187 26.596 1.00 90.81 328 GLY A CA 1
ATOM 2482 C C . GLY A 1 328 ? -9.150 -8.367 27.704 1.00 90.81 328 GLY A C 1
ATOM 2483 O O . GLY A 1 328 ? -9.369 -8.660 28.878 1.00 90.81 328 GLY A O 1
ATOM 2484 N N . LEU A 1 329 ? -8.307 -7.389 27.357 1.00 93.25 329 LEU A N 1
ATOM 2485 C CA . LEU A 1 329 ? -7.497 -6.670 28.327 1.00 93.25 329 LEU A CA 1
ATOM 2486 C C . LEU A 1 329 ? -8.324 -5.614 29.055 1.00 93.25 329 LEU A C 1
ATOM 2488 O O . LEU A 1 329 ? -8.811 -4.652 28.456 1.00 93.25 329 LEU A O 1
ATOM 2492 N N . GLU A 1 330 ? -8.412 -5.755 30.371 1.00 90.88 330 GLU A N 1
ATOM 2493 C CA . GLU A 1 330 ? -9.012 -4.761 31.254 1.00 90.88 330 GLU A CA 1
ATOM 2494 C C . GLU A 1 330 ? -7.940 -3.948 31.977 1.00 90.88 330 GLU A C 1
ATOM 2496 O O . GLU A 1 330 ? -6.813 -4.407 32.187 1.00 90.88 330 GLU A O 1
ATOM 2501 N N . ARG A 1 331 ? -8.285 -2.723 32.385 1.00 86.38 331 ARG A N 1
ATOM 2502 C CA . ARG A 1 331 ? -7.387 -1.925 33.227 1.00 86.38 331 ARG A CA 1
ATOM 2503 C C . ARG A 1 331 ? -7.240 -2.572 34.596 1.00 86.38 331 ARG A C 1
ATOM 2505 O O . ARG A 1 331 ? -8.236 -2.777 35.289 1.00 86.38 331 ARG A O 1
ATOM 2512 N N . ALA A 1 332 ? -6.000 -2.750 35.052 1.00 84.94 332 ALA A N 1
ATOM 2513 C CA . ALA A 1 332 ? -5.725 -3.254 36.399 1.00 84.94 332 ALA A CA 1
ATOM 2514 C C . ALA A 1 332 ? -6.343 -2.362 37.495 1.00 84.94 332 ALA A C 1
ATOM 2516 O O . ALA A 1 332 ? -6.726 -2.833 38.562 1.00 84.94 332 ALA A O 1
ATOM 2517 N N . THR A 1 333 ? -6.462 -1.065 37.212 1.00 79.88 333 THR A N 1
ATOM 2518 C CA . THR A 1 333 ? -6.989 -0.040 38.120 1.00 79.88 333 THR A CA 1
ATOM 2519 C C . THR A 1 333 ? -8.498 0.200 37.982 1.00 79.88 333 THR A C 1
ATOM 2521 O O . THR A 1 333 ? -9.066 0.937 38.786 1.00 79.88 333 THR A O 1
ATOM 2524 N N . ALA A 1 334 ? -9.162 -0.407 36.990 1.00 78.81 334 ALA A N 1
ATOM 2525 C CA . ALA A 1 334 ? -10.599 -0.262 36.751 1.00 78.81 334 ALA A CA 1
ATOM 2526 C C . ALA A 1 334 ? -11.186 -1.518 36.063 1.00 78.81 334 ALA A C 1
ATOM 2528 O O . ALA A 1 334 ? -11.404 -1.497 34.847 1.00 78.81 334 ALA A O 1
ATOM 2529 N N . PRO A 1 335 ? -11.454 -2.599 36.826 1.00 78.38 335 PRO A N 1
ATOM 2530 C CA . PRO A 1 335 ? -12.026 -3.839 36.297 1.00 78.38 335 PRO A CA 1
ATOM 2531 C C . PRO A 1 335 ? -13.343 -3.607 35.544 1.00 78.38 335 PRO A C 1
ATOM 2533 O O . PRO A 1 335 ? -14.151 -2.761 35.934 1.00 78.38 335 PRO A O 1
ATOM 2536 N N . GLY A 1 336 ? -13.558 -4.350 34.461 1.00 81.31 336 GLY A N 1
ATOM 2537 C CA . GLY A 1 336 ? -14.698 -4.199 33.553 1.00 81.31 336 GLY A CA 1
ATOM 2538 C C . GLY A 1 336 ? -14.575 -3.059 32.535 1.00 81.31 336 GLY A C 1
ATOM 2539 O O . GLY A 1 336 ? -15.500 -2.853 31.747 1.00 81.31 336 GLY A O 1
ATOM 2540 N N . ARG A 1 337 ? -13.464 -2.303 32.523 1.00 82.69 337 ARG A N 1
ATOM 2541 C CA . ARG A 1 337 ? -13.176 -1.296 31.486 1.00 82.69 337 ARG A CA 1
ATOM 2542 C C . ARG A 1 337 ? -12.057 -1.771 30.555 1.00 82.69 337 ARG A C 1
ATOM 2544 O O . ARG A 1 337 ? -10.998 -2.150 31.064 1.00 82.69 337 ARG A O 1
ATOM 2551 N N . PRO A 1 338 ? -12.227 -1.657 29.223 1.00 91.06 338 PRO A N 1
ATOM 2552 C CA . PRO A 1 338 ? -11.160 -1.952 28.273 1.00 91.06 338 PRO A CA 1
ATOM 2553 C C . PRO A 1 338 ? -9.894 -1.140 28.558 1.00 91.06 338 PRO A C 1
ATOM 2555 O O . PRO A 1 338 ? -9.955 0.071 28.804 1.00 91.06 338 PRO A O 1
ATOM 2558 N N . ALA A 1 339 ? -8.739 -1.799 28.493 1.00 93.31 339 ALA A N 1
ATOM 2559 C CA . ALA A 1 339 ? -7.443 -1.139 28.603 1.00 93.31 339 ALA A CA 1
ATOM 2560 C C . ALA A 1 339 ? -7.036 -0.427 27.306 1.00 93.31 339 ALA A C 1
ATOM 2562 O O . ALA A 1 339 ? -6.276 0.534 27.356 1.00 93.31 339 ALA A O 1
ATOM 2563 N N . CYS A 1 340 ? -7.572 -0.852 26.158 1.00 94.75 340 CYS A N 1
ATOM 2564 C CA . CYS A 1 340 ? -7.378 -0.204 24.863 1.00 94.75 340 CYS A CA 1
ATOM 2565 C C . CYS A 1 340 ? -8.607 -0.379 23.954 1.00 94.75 340 CYS A C 1
ATOM 2567 O O . CYS A 1 340 ? -9.470 -1.222 24.208 1.00 94.75 340 CYS A O 1
ATOM 2569 N N . ARG A 1 341 ? -8.676 0.427 22.891 1.00 95.44 341 ARG A N 1
ATOM 2570 C CA . ARG A 1 341 ? -9.560 0.226 21.737 1.00 95.44 341 ARG A CA 1
ATOM 2571 C C . ARG A 1 341 ? -8.754 -0.400 20.606 1.00 95.44 341 ARG A C 1
ATOM 2573 O O . ARG A 1 341 ? -7.658 0.066 20.316 1.00 95.44 341 ARG A O 1
ATOM 2580 N N . LEU A 1 342 ? -9.303 -1.393 19.923 1.00 97.44 342 LEU A N 1
ATOM 2581 C CA . LEU A 1 342 ? -8.659 -2.081 18.812 1.00 97.44 342 LEU A CA 1
ATOM 2582 C C . LEU A 1 342 ? -9.540 -2.007 17.560 1.00 97.44 342 LEU A C 1
ATOM 2584 O O . LEU A 1 342 ? -10.677 -2.473 17.563 1.00 97.44 342 LEU A O 1
ATOM 2588 N N . LEU A 1 343 ? -9.009 -1.430 16.482 1.00 98.12 343 LEU A N 1
ATOM 2589 C CA . LEU A 1 343 ? -9.637 -1.384 15.162 1.00 98.12 343 LEU A CA 1
ATOM 2590 C C . LEU A 1 343 ? -8.810 -2.207 14.174 1.00 98.12 343 LEU A C 1
ATOM 2592 O O . LEU A 1 343 ? -7.704 -1.814 13.812 1.00 98.12 343 LEU A O 1
ATOM 2596 N N . VAL A 1 344 ? -9.344 -3.338 13.715 1.00 98.19 344 VAL A N 1
ATOM 2597 C CA . VAL A 1 344 ? -8.596 -4.279 12.866 1.00 98.19 344 VAL A CA 1
ATOM 2598 C C . VAL A 1 344 ? -9.184 -4.361 11.464 1.00 98.19 344 VAL A C 1
ATOM 2600 O O . VAL A 1 344 ? -10.349 -4.707 11.289 1.00 98.19 344 VAL A O 1
ATOM 2603 N N . GLY A 1 345 ? -8.366 -4.097 10.449 1.00 97.00 345 GLY A N 1
ATOM 2604 C CA . GLY A 1 345 ? -8.649 -4.376 9.047 1.00 97.00 345 GLY A CA 1
ATOM 2605 C C . GLY A 1 345 ? -8.131 -5.753 8.640 1.00 97.00 345 GLY A C 1
ATOM 2606 O O . GLY A 1 345 ? -6.925 -5.987 8.641 1.00 97.00 345 GLY A O 1
ATOM 2607 N N . THR A 1 346 ? -9.027 -6.661 8.247 1.00 94.56 346 THR A N 1
ATOM 2608 C CA . THR A 1 346 ? -8.643 -8.010 7.782 1.00 94.56 346 THR A CA 1
ATOM 2609 C C . THR A 1 346 ? -9.593 -8.550 6.708 1.00 94.56 346 THR A C 1
ATOM 2611 O O . THR A 1 346 ? -10.641 -7.956 6.432 1.00 94.56 346 THR A O 1
ATOM 2614 N N . ARG A 1 347 ? -9.232 -9.631 6.012 1.00 90.75 347 ARG A N 1
ATOM 2615 C CA . ARG A 1 347 ? -10.150 -10.388 5.136 1.00 90.75 347 ARG A CA 1
ATOM 2616 C C . ARG A 1 347 ? -11.051 -11.308 5.968 1.00 90.75 347 ARG A C 1
ATOM 2618 O O . ARG A 1 347 ? -10.719 -11.686 7.087 1.00 90.75 347 ARG A O 1
ATOM 2625 N N . ASN A 1 348 ? -12.203 -11.688 5.417 1.00 89.12 348 ASN A N 1
ATOM 2626 C CA . ASN A 1 348 ? -13.152 -12.589 6.077 1.00 89.12 348 ASN A CA 1
ATOM 2627 C C . ASN A 1 348 ? -12.712 -14.062 5.954 1.00 89.12 348 ASN A C 1
ATOM 2629 O O . ASN A 1 348 ? -13.392 -14.888 5.344 1.00 89.12 348 ASN A O 1
ATOM 2633 N N . TRP A 1 349 ? -11.533 -14.386 6.480 1.00 88.81 349 TRP A N 1
ATOM 2634 C CA . TRP A 1 349 ? -10.951 -15.726 6.410 1.00 88.81 349 TRP A CA 1
ATOM 2635 C C . TRP A 1 349 ? -11.235 -16.538 7.670 1.00 88.81 349 TRP A C 1
ATOM 2637 O O . TRP A 1 349 ? -11.418 -15.994 8.757 1.00 88.81 349 TRP A O 1
ATOM 2647 N N . ALA A 1 350 ? -11.272 -17.864 7.520 1.00 89.12 350 ALA A N 1
ATOM 2648 C CA . ALA A 1 350 ? -11.591 -18.778 8.616 1.00 89.12 350 ALA A CA 1
ATOM 2649 C C . ALA A 1 350 ? -10.613 -18.669 9.795 1.00 89.12 350 ALA A C 1
ATOM 2651 O O . ALA A 1 350 ? -11.019 -18.843 10.937 1.00 89.12 350 ALA A O 1
ATOM 2652 N N . GLU A 1 351 ? -9.349 -18.335 9.545 1.00 90.56 351 GLU A N 1
ATOM 2653 C CA . GLU A 1 351 ? -8.365 -18.172 10.618 1.00 90.56 351 GLU A CA 1
ATOM 2654 C C . GLU A 1 351 ? -8.601 -16.937 11.498 1.00 90.56 351 GLU A C 1
ATOM 2656 O O . GLU A 1 351 ? -8.227 -16.952 12.663 1.00 90.56 351 GLU A O 1
ATOM 2661 N N . PHE A 1 352 ? -9.283 -15.902 10.993 1.00 94.62 352 PHE A N 1
ATOM 2662 C CA . PHE A 1 352 ? -9.633 -14.707 11.772 1.00 94.62 352 PHE A CA 1
ATOM 2663 C C . PHE A 1 352 ? -11.012 -14.806 12.428 1.00 94.62 352 PHE A C 1
ATOM 2665 O O . PHE A 1 352 ? -11.474 -13.842 13.038 1.00 94.62 352 PHE A O 1
ATOM 2672 N N . ARG A 1 353 ? -11.674 -15.967 12.328 1.00 94.88 353 ARG A N 1
ATOM 2673 C CA . ARG A 1 353 ? -13.002 -16.202 12.902 1.00 94.88 353 ARG A CA 1
ATOM 2674 C C . ARG A 1 353 ? -13.075 -15.886 14.403 1.00 94.88 353 ARG A C 1
ATOM 2676 O O . ARG A 1 353 ? -14.016 -15.191 14.764 1.00 94.88 353 ARG A O 1
ATOM 2683 N N . PRO A 1 354 ? -12.084 -16.235 15.254 1.00 95.50 354 PRO A N 1
ATOM 2684 C CA . PRO A 1 354 ? -12.118 -15.861 16.671 1.00 95.50 354 PRO A CA 1
ATOM 2685 C C . PRO A 1 354 ? -12.240 -14.347 16.908 1.00 95.50 354 PRO A C 1
ATOM 2687 O O . PRO A 1 354 ? -13.003 -13.913 17.768 1.00 95.50 354 PRO A O 1
ATOM 2690 N N . LEU A 1 355 ? -11.533 -13.534 16.114 1.00 95.50 355 LEU A N 1
ATOM 2691 C CA . LEU A 1 355 ? -11.599 -12.073 16.197 1.00 95.50 355 LEU A CA 1
ATOM 2692 C C . LEU A 1 355 ? -12.918 -11.531 15.631 1.00 95.50 355 LEU A C 1
ATOM 2694 O O . LEU A 1 355 ? -13.534 -10.645 16.218 1.00 95.50 355 LEU A O 1
ATOM 2698 N N . ILE A 1 356 ? -13.355 -12.066 14.487 1.00 96.25 356 ILE A N 1
ATOM 2699 C CA . ILE A 1 356 ? -14.585 -11.643 13.807 1.00 96.25 356 ILE A CA 1
ATOM 2700 C C . ILE A 1 356 ? -15.811 -11.955 14.670 1.00 96.25 356 ILE A C 1
ATOM 2702 O O . ILE A 1 356 ? -16.640 -11.073 14.870 1.00 96.25 356 ILE A O 1
ATOM 2706 N N . ASP A 1 357 ? -15.915 -13.166 15.214 1.00 96.38 357 ASP A N 1
ATOM 2707 C CA . ASP A 1 357 ? -17.045 -13.589 16.044 1.00 96.38 357 ASP A CA 1
ATOM 2708 C C . ASP A 1 357 ? -17.122 -12.756 17.327 1.00 96.38 357 ASP A C 1
ATOM 2710 O O . ASP A 1 357 ? -18.207 -12.360 17.758 1.00 96.38 357 ASP A O 1
ATOM 2714 N N . ARG A 1 358 ? -15.964 -12.406 17.901 1.00 95.25 358 ARG A N 1
ATOM 2715 C CA . ARG A 1 358 ? -15.893 -11.495 19.043 1.00 95.25 358 ARG A CA 1
ATOM 2716 C C . ARG A 1 358 ? -16.395 -10.096 18.686 1.00 95.25 358 ARG A C 1
ATOM 2718 O O . ARG A 1 358 ? -17.201 -9.538 19.425 1.00 95.25 358 ARG A O 1
ATOM 2725 N N . ALA A 1 359 ? -15.989 -9.559 17.536 1.00 96.38 359 ALA A N 1
ATOM 2726 C CA . ALA A 1 359 ? -16.494 -8.278 17.051 1.00 96.38 359 ALA A CA 1
ATOM 2727 C C . ALA A 1 359 ? -18.002 -8.325 16.758 1.00 96.38 359 ALA A C 1
ATOM 2729 O O . ALA A 1 359 ? -18.696 -7.352 17.023 1.00 96.38 359 ALA A O 1
ATOM 2730 N N . VAL A 1 360 ? -18.537 -9.442 16.253 1.00 96.50 360 VAL A N 1
ATOM 2731 C CA . VAL A 1 360 ? -19.990 -9.627 16.082 1.00 96.50 360 VAL A CA 1
ATOM 2732 C C . VAL A 1 360 ? -20.705 -9.574 17.430 1.00 96.50 360 VAL A C 1
ATOM 2734 O O . VAL A 1 360 ? -21.690 -8.851 17.559 1.00 96.50 360 VAL A O 1
ATOM 2737 N N . ALA A 1 361 ? -20.200 -10.293 18.436 1.00 94.62 361 ALA A N 1
ATOM 2738 C CA . ALA A 1 361 ? -20.790 -10.321 19.774 1.00 94.62 361 ALA A CA 1
ATOM 2739 C C . ALA A 1 361 ? -20.799 -8.938 20.452 1.00 94.62 361 ALA A C 1
ATOM 2741 O O . ALA A 1 361 ? -21.732 -8.623 21.184 1.00 94.62 361 ALA A O 1
ATOM 2742 N N . GLU A 1 362 ? -19.791 -8.105 20.178 1.00 91.94 362 GLU A N 1
ATOM 2743 C CA . GLU A 1 362 ? -19.693 -6.724 20.673 1.00 91.94 362 GLU A CA 1
ATOM 2744 C C . GLU A 1 362 ? -20.393 -5.691 19.762 1.00 91.94 362 GLU A C 1
ATOM 2746 O O . GLU A 1 362 ? -20.374 -4.500 20.053 1.00 91.94 362 GLU A O 1
ATOM 2751 N N . GLY A 1 363 ? -21.002 -6.104 18.642 1.00 93.81 363 GLY A N 1
ATOM 2752 C CA . GLY A 1 363 ? -21.585 -5.175 17.661 1.00 93.81 363 GLY A CA 1
ATOM 2753 C C . GLY A 1 363 ? -20.552 -4.312 16.914 1.00 93.81 363 GLY A C 1
ATOM 2754 O O . GLY A 1 363 ? -20.903 -3.307 16.298 1.00 93.81 363 GLY A O 1
ATOM 2755 N N . GLY A 1 364 ? -19.276 -4.694 16.957 1.00 95.44 364 GLY A N 1
ATOM 2756 C CA . GLY A 1 364 ? -18.138 -4.002 16.354 1.00 95.44 364 GLY A CA 1
ATOM 2757 C C . GLY A 1 364 ? -17.743 -4.476 14.949 1.00 95.44 364 GLY A C 1
ATOM 2758 O O . GLY A 1 364 ? -16.768 -3.961 14.395 1.00 95.44 364 GLY A O 1
ATOM 2759 N N . LEU A 1 365 ? -18.447 -5.446 14.348 1.00 97.25 365 LEU A N 1
ATOM 2760 C CA . LEU A 1 365 ? -18.158 -5.899 12.980 1.00 97.25 365 LEU A CA 1
ATOM 2761 C C . LEU A 1 365 ? -18.696 -4.913 11.929 1.00 97.25 365 LEU A C 1
ATOM 2763 O O . LEU A 1 365 ? -19.900 -4.742 11.761 1.00 97.25 365 LEU A O 1
ATOM 2767 N N . CYS A 1 366 ? -17.789 -4.349 11.138 1.00 97.06 366 CYS A N 1
ATOM 2768 C CA . CYS A 1 366 ? -18.062 -3.572 9.937 1.00 97.06 366 CYS A CA 1
ATOM 2769 C C . CYS A 1 366 ? -17.749 -4.429 8.698 1.00 97.06 366 CYS A C 1
ATOM 2771 O O . CYS A 1 366 ? -16.600 -4.528 8.263 1.00 97.06 366 CYS A O 1
ATOM 2773 N N . ASN A 1 367 ? -18.765 -5.099 8.144 1.00 95.19 367 ASN A N 1
ATOM 2774 C CA . ASN A 1 367 ? -18.616 -5.915 6.937 1.00 95.19 367 ASN A CA 1
ATOM 2775 C C . ASN A 1 367 ? -18.957 -5.107 5.676 1.00 95.19 367 ASN A C 1
ATOM 2777 O O . ASN A 1 367 ? -20.127 -4.891 5.358 1.00 95.19 367 ASN A O 1
ATOM 2781 N N . LEU A 1 368 ? -17.930 -4.709 4.928 1.00 93.88 368 LEU A N 1
ATOM 2782 C CA . LEU A 1 368 ? -18.062 -3.885 3.726 1.00 93.88 368 LEU A CA 1
ATOM 2783 C C . LEU A 1 368 ? -18.685 -4.624 2.529 1.00 93.88 368 LEU A C 1
ATOM 2785 O O . LEU A 1 368 ? -19.121 -3.955 1.585 1.00 93.88 368 LEU A O 1
ATOM 2789 N N . ASP A 1 369 ? -18.761 -5.958 2.583 1.00 89.50 369 ASP A N 1
ATOM 2790 C CA . ASP A 1 369 ? -19.434 -6.797 1.578 1.00 89.50 369 ASP A CA 1
ATOM 2791 C C . ASP A 1 369 ? -20.949 -6.895 1.821 1.00 89.50 369 ASP A C 1
ATOM 2793 O O . ASP A 1 369 ? -21.703 -7.260 0.921 1.00 89.50 369 ASP A O 1
ATOM 2797 N N . ALA A 1 370 ? -21.410 -6.558 3.031 1.00 90.50 370 ALA A N 1
ATOM 2798 C CA . ALA A 1 370 ? -22.824 -6.587 3.409 1.00 90.50 370 ALA A CA 1
ATOM 2799 C C . ALA A 1 370 ? -23.552 -5.260 3.129 1.00 90.50 370 ALA A C 1
ATOM 2801 O O . ALA A 1 370 ? -24.720 -5.095 3.483 1.00 90.50 370 ALA A O 1
ATOM 2802 N N . VAL A 1 371 ? -22.870 -4.295 2.509 1.00 91.00 371 VAL A N 1
ATOM 2803 C CA . VAL A 1 371 ? -23.450 -2.988 2.199 1.00 91.00 371 VAL A CA 1
ATOM 2804 C C . VAL A 1 371 ? -24.535 -3.115 1.125 1.00 91.00 371 VAL A C 1
ATOM 2806 O O . VAL A 1 371 ? -24.294 -3.761 0.103 1.00 91.00 371 VAL A O 1
ATOM 2809 N N . PRO A 1 372 ? -25.721 -2.494 1.316 1.00 91.62 372 PRO A N 1
ATOM 2810 C CA . PRO A 1 372 ? -26.786 -2.530 0.320 1.00 91.62 372 PRO A CA 1
ATOM 2811 C C . PRO A 1 372 ? -26.309 -2.043 -1.051 1.00 91.62 372 PRO A C 1
ATOM 2813 O O . PRO A 1 372 ? -25.635 -1.015 -1.146 1.00 91.62 372 PRO A O 1
ATOM 2816 N N . LEU A 1 373 ? -26.698 -2.758 -2.112 1.00 88.62 373 LEU A N 1
ATOM 2817 C CA . LEU A 1 373 ? -26.242 -2.478 -3.479 1.00 88.62 373 LEU A CA 1
ATOM 2818 C C . LEU A 1 373 ? -26.527 -1.050 -3.922 1.00 88.62 373 LEU A C 1
ATOM 2820 O O . LEU A 1 373 ? -25.659 -0.425 -4.518 1.00 88.62 373 LEU A O 1
ATOM 2824 N N . ASP A 1 374 ? -27.710 -0.525 -3.615 1.00 92.75 374 ASP A N 1
ATOM 2825 C CA . ASP A 1 374 ? -28.080 0.823 -4.046 1.00 92.75 374 ASP A CA 1
ATOM 2826 C C . ASP A 1 374 ? -27.221 1.888 -3.354 1.00 92.75 374 ASP A C 1
ATOM 2828 O O . ASP A 1 374 ? -26.812 2.858 -3.994 1.00 92.75 374 ASP A O 1
ATOM 2832 N N . ARG A 1 375 ? -26.844 1.666 -2.083 1.00 94.38 375 ARG A N 1
ATOM 2833 C CA . ARG A 1 375 ? -25.876 2.527 -1.387 1.00 94.38 375 ARG A CA 1
ATOM 2834 C C . ARG A 1 375 ? -24.493 2.403 -2.017 1.00 94.38 375 ARG A C 1
ATOM 2836 O O . ARG A 1 375 ? -23.875 3.417 -2.315 1.00 94.38 375 ARG A O 1
ATOM 2843 N N . GLN A 1 376 ? -24.024 1.179 -2.262 1.00 91.50 376 GLN A N 1
ATOM 2844 C CA . GLN A 1 376 ? -22.723 0.949 -2.893 1.00 91.50 376 GLN A CA 1
ATOM 2845 C C . GLN A 1 376 ? -22.646 1.576 -4.292 1.00 91.50 376 GLN A C 1
ATOM 2847 O O . GLN A 1 376 ? -21.623 2.163 -4.635 1.00 91.50 376 GLN A O 1
ATOM 2852 N N . ARG A 1 377 ? -23.725 1.499 -5.078 1.00 94.12 377 ARG A N 1
ATOM 2853 C CA . ARG A 1 377 ? -23.832 2.118 -6.404 1.00 94.12 377 ARG A CA 1
ATOM 2854 C C . ARG A 1 377 ? -23.730 3.635 -6.309 1.00 94.12 377 ARG A C 1
ATOM 2856 O O . ARG A 1 377 ? -22.921 4.221 -7.020 1.00 94.12 377 ARG A O 1
ATOM 2863 N N . ALA A 1 378 ? -24.494 4.255 -5.408 1.00 95.69 378 ALA A N 1
ATOM 2864 C CA . ALA A 1 378 ? -24.456 5.701 -5.200 1.00 95.69 378 ALA A CA 1
ATOM 2865 C C . ALA A 1 378 ? -23.059 6.183 -4.767 1.00 95.69 378 ALA A C 1
ATOM 2867 O O . ALA A 1 378 ? -22.511 7.110 -5.361 1.00 95.69 378 ALA A O 1
ATOM 2868 N N . GLU A 1 379 ? -22.445 5.509 -3.792 1.00 95.06 379 GLU A N 1
ATOM 2869 C CA . GLU A 1 379 ? -21.095 5.831 -3.317 1.00 95.06 379 GLU A CA 1
ATOM 2870 C C . GLU A 1 379 ? -20.038 5.690 -4.422 1.00 95.06 379 GLU A C 1
ATOM 2872 O O . GLU A 1 379 ? -19.163 6.547 -4.573 1.00 95.06 379 GLU A O 1
ATOM 2877 N N . LEU A 1 380 ? -20.127 4.618 -5.214 1.00 94.38 380 LEU A N 1
ATOM 2878 C CA . LEU A 1 380 ? -19.208 4.356 -6.313 1.00 94.38 380 LEU A CA 1
ATOM 2879 C C . LEU A 1 380 ? -19.359 5.387 -7.436 1.00 94.38 380 LEU A C 1
ATOM 2881 O O . LEU A 1 380 ? -18.353 5.868 -7.951 1.00 94.38 380 LEU A O 1
ATOM 2885 N N . ARG A 1 381 ? -20.594 5.761 -7.784 1.00 96.31 381 ARG A N 1
ATOM 2886 C CA . ARG A 1 381 ? -20.890 6.817 -8.760 1.00 96.31 381 ARG A CA 1
ATOM 2887 C C . ARG A 1 381 ? -20.293 8.153 -8.323 1.00 96.31 381 ARG A C 1
ATOM 2889 O O . ARG A 1 381 ? -19.648 8.824 -9.127 1.00 96.31 381 ARG A O 1
ATOM 2896 N N . ASP A 1 382 ? -20.454 8.527 -7.056 1.00 95.19 382 ASP A N 1
ATOM 2897 C CA . ASP A 1 382 ? -19.913 9.782 -6.527 1.00 95.19 382 ASP A CA 1
ATOM 2898 C C . ASP A 1 382 ? -18.375 9.794 -6.574 1.00 95.19 382 ASP A C 1
ATOM 2900 O O . ASP A 1 382 ? -17.769 10.785 -6.990 1.00 95.19 382 ASP A O 1
ATOM 2904 N N . TYR A 1 383 ? -17.738 8.673 -6.214 1.00 94.81 383 TYR A N 1
ATOM 2905 C CA . TYR A 1 383 ? -16.293 8.474 -6.369 1.00 94.81 383 TYR A CA 1
ATOM 2906 C C . TYR A 1 383 ? -15.833 8.600 -7.825 1.00 94.81 383 TYR A C 1
ATOM 2908 O O . TYR A 1 383 ? -14.939 9.391 -8.135 1.00 94.81 383 TYR A O 1
ATOM 2916 N N . LEU A 1 384 ? -16.466 7.855 -8.728 1.00 94.81 384 LEU A N 1
ATOM 2917 C CA . LEU A 1 384 ? -16.136 7.834 -10.149 1.00 94.81 384 LEU A CA 1
ATOM 2918 C C . LEU A 1 384 ? -16.301 9.208 -10.797 1.00 94.81 384 LEU A C 1
ATOM 2920 O O . LEU A 1 384 ? -15.439 9.623 -11.565 1.00 94.81 384 LEU A O 1
ATOM 2924 N N . THR A 1 385 ? -17.346 9.946 -10.431 1.00 94.94 385 THR A N 1
ATOM 2925 C CA . THR A 1 385 ? -17.591 11.304 -10.930 1.00 94.94 385 THR A CA 1
ATOM 2926 C C . THR A 1 385 ? -16.425 12.234 -10.596 1.00 94.94 385 THR A C 1
ATOM 2928 O O . THR A 1 385 ? -15.915 12.940 -11.467 1.00 94.94 385 THR A O 1
ATOM 2931 N N . ARG A 1 386 ? -15.943 12.217 -9.344 1.00 92.88 386 ARG A N 1
ATOM 2932 C CA . ARG A 1 386 ? -14.773 13.020 -8.939 1.00 92.88 386 ARG A CA 1
ATOM 2933 C C . ARG A 1 386 ? -13.514 12.576 -9.669 1.00 92.88 386 ARG A C 1
ATOM 2935 O O . ARG A 1 386 ? -12.727 13.415 -10.106 1.00 92.88 386 ARG A O 1
ATOM 2942 N N . ARG A 1 387 ? -13.336 11.263 -9.815 1.00 91.00 387 ARG A N 1
ATOM 2943 C CA . ARG A 1 387 ? -12.155 10.654 -10.424 1.00 91.00 387 ARG A CA 1
ATOM 2944 C C . ARG A 1 387 ? -12.036 10.974 -11.915 1.00 91.00 387 ARG A C 1
ATOM 2946 O O . ARG A 1 387 ? -10.968 11.401 -12.343 1.00 91.00 387 ARG A O 1
ATOM 2953 N N . LEU A 1 388 ? -13.123 10.819 -12.669 1.00 92.38 388 LEU A N 1
ATOM 2954 C CA . LEU A 1 388 ? -13.187 11.063 -14.116 1.00 92.38 388 LEU A CA 1
ATOM 2955 C C . LEU A 1 388 ? -12.996 12.545 -14.472 1.00 92.38 388 LEU A C 1
ATOM 2957 O O . LEU A 1 388 ? -12.507 12.867 -15.551 1.00 92.38 388 LEU A O 1
ATOM 2961 N N . ARG A 1 389 ? -13.339 13.453 -13.550 1.00 91.38 389 ARG A N 1
ATOM 2962 C CA . ARG A 1 389 ? -13.136 14.905 -13.695 1.00 91.38 389 ARG A CA 1
ATOM 2963 C C . ARG A 1 389 ? -11.750 15.382 -13.263 1.00 91.38 389 ARG A C 1
ATOM 2965 O O . ARG A 1 389 ? -11.381 16.510 -13.573 1.00 91.38 389 ARG A O 1
ATOM 2972 N N . THR A 1 390 ? -11.000 14.553 -12.536 1.00 87.12 390 THR A N 1
ATOM 2973 C CA . THR A 1 390 ? -9.711 14.934 -11.943 1.00 87.12 390 THR A CA 1
ATOM 2974 C C . THR A 1 390 ? -8.594 14.045 -12.490 1.00 87.12 390 THR A C 1
ATOM 2976 O O . THR A 1 390 ? -8.205 13.076 -11.827 1.00 87.12 390 THR A O 1
ATOM 2979 N N . PRO A 1 391 ? -8.085 14.332 -13.700 1.00 80.56 391 PRO A N 1
ATOM 2980 C CA . PRO A 1 391 ? -6.962 13.588 -14.250 1.00 80.56 391 PRO A CA 1
ATOM 2981 C C . PRO A 1 391 ? -5.692 13.801 -13.420 1.00 80.56 391 PRO A C 1
ATOM 2983 O O . PRO A 1 391 ? -5.515 14.822 -12.748 1.00 80.56 391 PRO A O 1
ATOM 2986 N N . PHE A 1 392 ? -4.784 12.833 -13.477 1.00 74.75 392 PHE A N 1
ATOM 2987 C CA . PHE A 1 392 ? -3.426 12.978 -12.963 1.00 74.75 392 PHE A CA 1
ATOM 2988 C C . PHE A 1 392 ? -2.417 12.317 -13.903 1.00 74.75 392 PHE A C 1
ATOM 2990 O O . PHE A 1 392 ? -2.756 11.361 -14.592 1.00 74.75 392 PHE A O 1
ATOM 2997 N N . LEU A 1 393 ? -1.164 12.784 -13.870 1.00 67.94 393 LEU A N 1
ATOM 2998 C CA . LEU A 1 393 ? -0.074 12.259 -14.702 1.00 67.94 393 LEU A CA 1
ATOM 2999 C C . LEU A 1 393 ? -0.428 12.322 -16.200 1.00 67.94 393 LEU A C 1
ATOM 3001 O O . LEU A 1 393 ? -0.727 13.395 -16.715 1.00 67.94 393 LEU A O 1
ATOM 3005 N N . ASP A 1 394 ? -0.416 11.179 -16.885 1.00 69.06 394 ASP A N 1
ATOM 3006 C CA . ASP A 1 394 ? -0.638 11.032 -18.319 1.00 69.06 394 ASP A CA 1
ATOM 3007 C C . ASP A 1 394 ? -2.118 10.886 -18.693 1.00 69.06 394 ASP A C 1
ATOM 3009 O O . ASP A 1 394 ? -2.438 10.336 -19.742 1.00 69.06 394 ASP A O 1
ATOM 3013 N N . GLU A 1 395 ? -3.044 11.355 -17.864 1.00 81.38 395 GLU A N 1
ATOM 3014 C CA . GLU A 1 395 ? -4.479 11.171 -18.075 1.00 81.38 395 GLU A CA 1
ATOM 3015 C C . GLU A 1 395 ? -5.184 12.388 -18.670 1.00 81.38 395 GLU A C 1
ATOM 3017 O O . GLU A 1 395 ? -4.879 13.537 -18.354 1.00 81.38 395 GLU A O 1
ATOM 3022 N N . SER A 1 396 ? -6.215 12.113 -19.464 1.00 82.56 396 SER A N 1
ATOM 3023 C CA . SER A 1 396 ? -7.177 13.097 -19.947 1.00 82.56 396 SER A CA 1
ATOM 3024 C C . SER A 1 396 ? -8.473 12.998 -19.141 1.00 82.56 396 SER A C 1
ATOM 3026 O O . SER A 1 396 ? -9.026 11.915 -18.949 1.00 82.56 396 SER A O 1
ATOM 3028 N N . GLY A 1 397 ? -8.942 14.138 -18.631 1.00 83.06 397 GLY A N 1
ATOM 3029 C CA . GLY A 1 397 ? -10.212 14.237 -17.909 1.00 83.06 397 GLY A CA 1
ATOM 3030 C C . GLY A 1 397 ? -11.421 14.223 -18.845 1.00 83.06 397 GLY A C 1
ATOM 3031 O O . GLY A 1 397 ? -11.301 14.539 -20.027 1.00 83.06 397 GLY A O 1
ATOM 3032 N N . PHE A 1 398 ? -12.595 13.918 -18.295 1.00 87.62 398 PHE A N 1
ATOM 3033 C CA . PHE A 1 398 ? -13.871 13.975 -19.014 1.00 87.62 398 PHE A CA 1
ATOM 3034 C C . PHE A 1 398 ? -14.642 15.262 -18.718 1.00 87.62 398 PHE A C 1
ATOM 3036 O O . PHE A 1 398 ? -14.574 15.810 -17.611 1.00 87.62 398 PHE A O 1
ATOM 3043 N N . ALA A 1 399 ? -15.434 15.721 -19.693 1.00 91.38 399 ALA A N 1
ATOM 3044 C CA . ALA A 1 399 ? -16.387 16.801 -19.466 1.00 91.38 399 ALA A CA 1
ATOM 3045 C C . ALA A 1 399 ? -17.425 16.391 -18.408 1.00 91.38 399 ALA A C 1
ATOM 3047 O O . ALA A 1 399 ? -17.712 15.210 -18.221 1.00 91.38 399 ALA A O 1
ATOM 3048 N N . ALA A 1 400 ? -18.018 17.369 -17.715 1.00 91.56 400 ALA A N 1
ATOM 3049 C CA . ALA A 1 400 ? -18.871 17.105 -16.554 1.00 91.56 400 ALA A CA 1
ATOM 3050 C C . ALA A 1 400 ? -20.004 16.099 -16.839 1.00 91.56 400 ALA A C 1
ATOM 3052 O O . ALA A 1 400 ? -20.169 15.155 -16.068 1.00 91.56 400 ALA A O 1
ATOM 3053 N N . THR A 1 401 ? -20.728 16.277 -17.948 1.00 93.31 401 THR A N 1
ATOM 3054 C CA . THR A 1 401 ? -21.843 15.409 -18.357 1.00 93.31 401 THR A CA 1
ATOM 3055 C C . THR A 1 401 ? -21.383 14.011 -18.765 1.00 93.31 401 THR A C 1
ATOM 3057 O O . THR A 1 401 ? -22.010 13.027 -18.385 1.00 93.31 401 THR A O 1
ATOM 3060 N N . GLU A 1 402 ? -20.280 13.904 -19.506 1.00 91.94 402 GLU A N 1
ATOM 3061 C CA . GLU A 1 402 ? -19.711 12.612 -19.912 1.00 91.94 402 GLU A CA 1
ATOM 3062 C C . GLU A 1 402 ? -19.220 11.826 -18.695 1.00 91.94 402 GLU A C 1
ATOM 3064 O O . GLU A 1 402 ? -19.497 10.634 -18.573 1.00 91.94 402 GLU A O 1
ATOM 3069 N N . ALA A 1 403 ? -18.558 12.510 -17.756 1.00 94.06 403 ALA A N 1
ATOM 3070 C CA . ALA A 1 403 ? -18.109 11.925 -16.501 1.00 94.06 403 ALA A CA 1
ATOM 3071 C C . ALA A 1 403 ? -19.278 11.361 -15.680 1.00 94.06 403 ALA A C 1
ATOM 3073 O O . ALA A 1 403 ? -19.153 10.260 -15.153 1.00 94.06 403 ALA A O 1
ATOM 3074 N N . ASP A 1 404 ? -20.408 12.074 -15.598 1.00 95.19 404 ASP A N 1
ATOM 3075 C CA . ASP A 1 404 ? -21.594 11.610 -14.863 1.00 95.19 404 ASP A CA 1
ATOM 3076 C C . ASP A 1 404 ? -22.205 10.355 -15.508 1.00 95.19 404 ASP A C 1
ATOM 3078 O O . ASP A 1 404 ? -22.506 9.382 -14.814 1.00 95.19 404 ASP A O 1
ATOM 3082 N N . LEU A 1 405 ? -22.348 10.345 -16.839 1.00 95.75 405 LEU A N 1
ATOM 3083 C CA . LEU A 1 405 ? -22.901 9.204 -17.580 1.00 95.75 405 LEU A CA 1
ATOM 3084 C C . LEU A 1 405 ? -22.013 7.959 -17.469 1.00 95.75 405 LEU A C 1
ATOM 3086 O O . LEU A 1 405 ? -22.505 6.852 -17.242 1.00 95.75 405 LEU A O 1
ATOM 3090 N N . LEU A 1 406 ? -20.701 8.139 -17.605 1.00 95.31 406 LEU A N 1
ATOM 3091 C CA . LEU A 1 406 ? -19.729 7.058 -17.511 1.00 95.31 406 LEU A CA 1
ATOM 3092 C C . LEU A 1 406 ? -19.604 6.536 -16.072 1.00 95.31 406 LEU A C 1
ATOM 3094 O O . LEU A 1 406 ? -19.535 5.323 -15.868 1.00 95.31 406 LEU A O 1
ATOM 3098 N N . ALA A 1 407 ? -19.635 7.426 -15.074 1.00 96.38 407 ALA A N 1
ATOM 3099 C CA . ALA A 1 407 ? -19.659 7.052 -13.663 1.00 96.38 407 ALA A CA 1
ATOM 3100 C C . ALA A 1 407 ? -20.895 6.215 -13.316 1.00 96.38 407 ALA A C 1
ATOM 3102 O O . ALA A 1 407 ? -20.754 5.176 -12.673 1.00 96.38 407 ALA A O 1
ATOM 3103 N N . GLU A 1 408 ? -22.083 6.636 -13.764 1.00 96.62 408 GLU A N 1
ATOM 3104 C CA . GLU A 1 408 ? -23.328 5.889 -13.562 1.00 96.62 408 GLU A CA 1
ATOM 3105 C C . GLU A 1 408 ? -23.243 4.503 -14.203 1.00 96.62 408 GLU A C 1
ATOM 3107 O O . GLU A 1 408 ? -23.489 3.499 -13.538 1.00 96.62 408 GLU A O 1
ATOM 3112 N N . ARG A 1 409 ? -22.812 4.427 -15.468 1.00 95.25 409 ARG A N 1
ATOM 3113 C CA . ARG A 1 409 ? -22.669 3.158 -16.189 1.00 95.25 409 ARG A CA 1
ATOM 3114 C C . ARG A 1 409 ? -21.734 2.187 -15.467 1.00 95.25 409 ARG A C 1
ATOM 3116 O O . ARG A 1 409 ? -22.111 1.046 -15.216 1.00 95.25 409 ARG A O 1
ATOM 3123 N N . ILE A 1 410 ? -20.524 2.632 -15.122 1.00 94.25 410 ILE A N 1
ATOM 3124 C CA . ILE A 1 410 ? -19.542 1.789 -14.424 1.00 94.25 410 ILE A CA 1
ATOM 3125 C C . ILE A 1 410 ? -20.089 1.367 -13.054 1.00 94.25 410 ILE A C 1
ATOM 3127 O O . ILE A 1 410 ? -19.912 0.217 -12.648 1.00 94.25 410 ILE A O 1
ATOM 3131 N N . ALA A 1 411 ? -20.770 2.270 -12.343 1.00 94.44 411 ALA A N 1
ATOM 3132 C CA . ALA A 1 411 ? -21.348 1.955 -11.047 1.00 94.44 411 ALA A CA 1
ATOM 3133 C C . ALA A 1 411 ? -22.461 0.905 -11.145 1.00 94.44 411 ALA A C 1
ATOM 3135 O O . ALA A 1 411 ? -22.488 -0.022 -10.332 1.00 94.44 411 ALA A O 1
ATOM 3136 N N . VAL A 1 412 ? -23.344 1.007 -12.141 1.00 93.06 412 VAL A N 1
ATOM 3137 C CA . VAL A 1 412 ? -24.372 -0.001 -12.435 1.00 93.06 412 VAL A CA 1
ATOM 3138 C C . VAL A 1 412 ? -23.722 -1.349 -12.747 1.00 93.06 412 VAL A C 1
ATOM 3140 O O . VAL A 1 412 ? -24.031 -2.325 -12.065 1.00 93.06 412 VAL A O 1
ATOM 3143 N N . ASP A 1 413 ? -22.762 -1.397 -13.673 1.00 91.31 413 ASP A N 1
ATOM 3144 C CA . ASP A 1 413 ? -22.112 -2.645 -14.101 1.00 91.31 413 ASP A CA 1
ATOM 3145 C C . ASP A 1 413 ? -21.375 -3.363 -12.957 1.00 91.31 413 ASP A C 1
ATOM 3147 O O . ASP A 1 413 ? -21.400 -4.594 -12.871 1.00 91.31 413 ASP A O 1
ATOM 3151 N N . LEU A 1 414 ? -20.710 -2.614 -12.068 1.00 89.62 414 LEU A N 1
ATOM 3152 C CA . LEU A 1 414 ? -19.965 -3.176 -10.932 1.00 89.62 414 LEU A CA 1
ATOM 3153 C C . LEU A 1 414 ? -20.859 -3.570 -9.750 1.00 89.62 414 LEU A C 1
ATOM 3155 O O . LEU A 1 414 ? -20.425 -4.340 -8.887 1.00 89.62 414 LEU A O 1
ATOM 3159 N N . THR A 1 415 ? -22.098 -3.076 -9.706 1.00 89.50 415 THR A N 1
ATOM 3160 C CA . THR A 1 415 ? -23.082 -3.379 -8.650 1.00 89.50 415 THR A CA 1
ATOM 3161 C C . THR A 1 415 ? -24.244 -4.249 -9.123 1.00 89.50 415 THR A C 1
ATOM 3163 O O . THR A 1 415 ? -25.114 -4.580 -8.317 1.00 89.50 415 THR A O 1
ATOM 3166 N N . ASP A 1 416 ? -24.253 -4.671 -10.388 1.00 86.12 416 ASP A N 1
ATOM 3167 C CA . ASP A 1 416 ? -25.244 -5.594 -10.942 1.00 86.12 416 ASP A CA 1
ATOM 3168 C C . ASP A 1 416 ? -25.257 -6.903 -10.128 1.00 86.12 416 ASP A C 1
ATOM 3170 O O . ASP A 1 416 ? -24.204 -7.524 -10.002 1.00 86.12 416 ASP A O 1
ATOM 3174 N N . PRO A 1 417 ? -26.386 -7.341 -9.540 1.00 77.50 417 PRO A N 1
ATOM 3175 C CA . PRO A 1 417 ? -26.466 -8.583 -8.769 1.00 77.50 417 PRO A CA 1
ATOM 3176 C C . PRO A 1 417 ? -26.325 -9.866 -9.604 1.00 77.50 417 PRO A C 1
ATOM 3178 O O . PRO A 1 417 ? -26.046 -10.909 -9.020 1.00 77.50 417 PRO A O 1
ATOM 3181 N N . VAL A 1 418 ? -26.542 -9.812 -10.924 1.00 76.25 418 VAL A N 1
ATOM 3182 C CA . VAL A 1 418 ? -26.528 -10.988 -11.817 1.00 76.25 418 VAL A CA 1
ATOM 3183 C C . VAL A 1 418 ? -25.108 -11.441 -12.136 1.00 76.25 418 VAL A C 1
ATOM 3185 O O . VAL A 1 418 ? -24.859 -12.628 -12.344 1.00 76.25 418 VAL A O 1
ATOM 3188 N N . ARG A 1 419 ? -24.153 -10.511 -12.149 1.00 71.19 419 ARG A N 1
ATOM 3189 C CA . ARG A 1 419 ? -22.734 -10.856 -12.280 1.00 71.19 419 ARG A CA 1
ATOM 3190 C C . ARG A 1 419 ? -22.321 -11.609 -10.998 1.00 71.19 419 ARG A C 1
ATOM 3192 O O . ARG A 1 419 ? -22.835 -11.323 -9.920 1.00 71.19 419 ARG A O 1
ATOM 3199 N N . ASP A 1 420 ? -21.434 -12.593 -11.043 1.00 59.16 420 ASP A N 1
ATOM 3200 C CA . ASP A 1 420 ? -21.063 -13.328 -9.819 1.00 59.16 420 ASP A CA 1
ATOM 3201 C C . ASP A 1 420 ? -20.333 -12.387 -8.839 1.00 59.16 420 ASP A C 1
ATOM 3203 O O . ASP A 1 420 ? -19.451 -11.660 -9.278 1.00 59.16 420 ASP A O 1
ATOM 3207 N N . ARG A 1 421 ? -20.713 -12.332 -7.548 1.00 55.41 421 ARG A N 1
ATOM 3208 C CA . ARG A 1 421 ? -20.005 -11.571 -6.488 1.00 55.41 421 ARG A CA 1
ATOM 3209 C C . ARG A 1 421 ? -18.837 -12.340 -5.876 1.00 55.41 421 ARG A C 1
ATOM 3211 O O . ARG A 1 421 ? -17.905 -11.713 -5.377 1.00 55.41 421 ARG A O 1
ATOM 3218 N N . ALA A 1 422 ? -18.890 -13.669 -5.869 1.00 48.00 422 ALA A N 1
ATOM 3219 C CA . ALA A 1 422 ? -17.888 -14.507 -5.218 1.00 48.00 422 ALA A CA 1
ATOM 3220 C C . ALA A 1 422 ? -16.537 -14.454 -5.950 1.00 48.00 422 ALA A C 1
ATOM 3222 O O . ALA A 1 422 ? -15.497 -14.510 -5.300 1.00 48.00 422 ALA A O 1
ATOM 3223 N N . ALA A 1 423 ? -16.558 -14.235 -7.269 1.00 52.03 423 ALA A N 1
ATOM 3224 C CA . ALA A 1 423 ? -15.375 -14.011 -8.101 1.00 52.03 423 ALA A CA 1
ATOM 3225 C C . ALA A 1 423 ? -14.895 -12.538 -8.153 1.00 52.03 423 ALA A C 1
ATOM 3227 O O . ALA A 1 423 ? -13.915 -12.230 -8.833 1.00 52.03 423 ALA A O 1
ATOM 3228 N N . ARG A 1 424 ? -15.569 -11.593 -7.470 1.00 61.22 424 ARG A N 1
ATOM 3229 C CA . ARG A 1 424 ? -15.268 -10.154 -7.604 1.00 61.22 424 ARG A CA 1
ATOM 3230 C C . ARG A 1 424 ? -14.060 -9.717 -6.791 1.00 61.22 424 ARG A C 1
ATOM 3232 O O . ARG A 1 424 ? -13.942 -9.972 -5.596 1.00 61.22 424 ARG A O 1
ATOM 3239 N N . GLY A 1 425 ? -13.228 -8.909 -7.440 1.00 62.94 425 GLY A N 1
ATOM 3240 C CA . GLY A 1 425 ? -12.473 -7.877 -6.747 1.00 62.94 425 GLY A CA 1
ATOM 3241 C C . GLY A 1 425 ? -13.437 -6.764 -6.340 1.00 62.94 425 GLY A C 1
ATOM 3242 O O . GLY A 1 425 ? -14.378 -6.450 -7.061 1.00 62.94 425 GLY A O 1
ATOM 3243 N N . GLY A 1 426 ? -13.223 -6.162 -5.181 1.00 78.12 426 GLY A N 1
ATOM 3244 C CA . GLY A 1 426 ? -14.067 -5.102 -4.661 1.00 78.12 426 GLY A CA 1
ATOM 3245 C C . GLY A 1 426 ? -14.178 -3.916 -5.635 1.00 78.12 426 GLY A C 1
ATOM 3246 O O . GLY A 1 426 ? -13.191 -3.530 -6.276 1.00 78.12 426 GLY A O 1
ATOM 3247 N N . PRO A 1 427 ? -15.380 -3.325 -5.749 1.00 87.94 427 PRO A N 1
ATOM 3248 C CA . PRO A 1 427 ? -15.755 -2.495 -6.891 1.00 87.94 427 PRO A CA 1
ATOM 3249 C C . PRO A 1 427 ? -14.969 -1.186 -6.995 1.00 87.94 427 PRO A C 1
ATOM 3251 O O . PRO A 1 427 ? -14.718 -0.718 -8.100 1.00 87.94 427 PRO A O 1
ATOM 3254 N N . PHE A 1 428 ? -14.516 -0.611 -5.876 1.00 90.25 428 PHE A N 1
ATOM 3255 C CA . PHE A 1 428 ? -13.741 0.635 -5.891 1.00 90.25 428 PHE A CA 1
ATOM 3256 C C . PHE A 1 428 ? -12.393 0.474 -6.592 1.00 90.25 428 PHE A C 1
ATOM 3258 O O . PHE A 1 428 ? -11.986 1.347 -7.354 1.00 90.25 428 PHE A O 1
ATOM 3265 N N . LEU A 1 429 ? -11.698 -0.643 -6.361 1.00 86.88 429 LEU A N 1
ATOM 3266 C CA . LEU A 1 429 ? -10.406 -0.877 -6.998 1.00 86.88 429 LEU A CA 1
ATOM 3267 C C . LEU A 1 429 ? -10.563 -1.156 -8.494 1.00 86.88 429 LEU A C 1
ATOM 3269 O O . LEU A 1 429 ? -9.815 -0.604 -9.295 1.00 86.88 429 LEU A O 1
ATOM 3273 N N . VAL A 1 430 ? -11.545 -1.977 -8.872 1.00 88.88 430 VAL A N 1
ATOM 3274 C CA . VAL A 1 430 ? -11.835 -2.262 -10.285 1.00 88.88 430 VAL A CA 1
ATOM 3275 C C . VAL A 1 430 ? -12.191 -0.970 -11.023 1.00 88.88 430 VAL A C 1
ATOM 3277 O O . VAL A 1 430 ? -11.604 -0.677 -12.062 1.00 88.88 430 VAL A O 1
ATOM 3280 N N . ALA A 1 431 ? -13.059 -0.144 -10.433 1.00 90.62 431 ALA A N 1
ATOM 3281 C CA . ALA A 1 431 ? -13.398 1.187 -10.923 1.00 90.62 431 ALA A CA 1
ATOM 3282 C C . ALA A 1 431 ? -12.165 2.089 -11.094 1.00 90.62 431 ALA A C 1
ATOM 3284 O O . ALA A 1 431 ? -11.983 2.687 -12.153 1.00 90.62 431 ALA A O 1
ATOM 3285 N N . ALA A 1 432 ? -11.287 2.170 -10.091 1.00 87.44 432 ALA A N 1
ATOM 3286 C CA . ALA A 1 432 ? -10.088 3.007 -10.144 1.00 87.44 432 ALA A CA 1
ATOM 3287 C C . ALA A 1 432 ? -9.148 2.638 -11.308 1.00 87.44 432 ALA A C 1
ATOM 3289 O O . ALA A 1 432 ? -8.592 3.514 -11.969 1.00 87.44 432 ALA A O 1
ATOM 3290 N N . LEU A 1 433 ? -8.975 1.342 -11.575 1.00 86.25 433 LEU A N 1
ATOM 3291 C CA . LEU A 1 433 ? -8.086 0.871 -12.639 1.00 86.25 433 LEU A CA 1
ATOM 3292 C C . LEU A 1 433 ? -8.740 0.943 -14.013 1.00 86.25 433 LEU A C 1
ATOM 3294 O O . LEU A 1 433 ? -8.082 1.311 -14.983 1.00 86.25 433 LEU A O 1
ATOM 3298 N N . HIS A 1 434 ? -10.035 0.635 -14.096 1.00 88.56 434 HIS A N 1
ATOM 3299 C CA . HIS A 1 434 ? -10.787 0.779 -15.335 1.00 88.56 434 HIS A CA 1
ATOM 3300 C C . HIS A 1 434 ? -10.847 2.248 -15.776 1.00 88.56 434 HIS A C 1
ATOM 3302 O O . HIS A 1 434 ? -10.591 2.541 -16.939 1.00 88.56 434 HIS A O 1
ATOM 3308 N N . THR A 1 435 ? -11.089 3.177 -14.843 1.00 89.75 435 THR A N 1
ATOM 3309 C CA . THR A 1 435 ? -11.041 4.620 -15.133 1.00 89.75 435 THR A CA 1
ATOM 3310 C C . THR A 1 435 ? -9.657 5.087 -15.562 1.00 89.75 435 THR A C 1
ATOM 3312 O O . THR A 1 435 ? -9.559 5.787 -16.560 1.00 89.75 435 THR A O 1
ATOM 3315 N N . HIS A 1 436 ? -8.577 4.661 -14.896 1.00 85.44 436 HIS A N 1
ATOM 3316 C CA . HIS A 1 436 ? -7.224 4.981 -15.369 1.00 85.44 436 HIS A CA 1
ATOM 3317 C C . HIS A 1 436 ? -7.001 4.517 -16.813 1.00 85.44 436 HIS A C 1
ATOM 3319 O O . HIS A 1 436 ? -6.545 5.286 -17.651 1.00 85.44 436 HIS A O 1
ATOM 3325 N N . ARG A 1 437 ? -7.373 3.270 -17.121 1.00 85.31 437 ARG A N 1
ATOM 3326 C CA . ARG A 1 437 ? -7.210 2.688 -18.456 1.00 85.31 437 ARG A CA 1
ATOM 3327 C C . ARG A 1 437 ? -7.909 3.511 -19.542 1.00 85.31 437 ARG A C 1
ATOM 3329 O O . ARG A 1 437 ? -7.320 3.730 -20.589 1.00 85.31 437 ARG A O 1
ATOM 3336 N N . ILE A 1 438 ? -9.143 3.958 -19.309 1.00 88.31 438 ILE A N 1
ATOM 3337 C CA . ILE A 1 438 ? -9.899 4.747 -20.301 1.00 88.31 438 ILE A CA 1
ATOM 3338 C C . ILE A 1 438 ? -9.502 6.230 -20.324 1.00 88.31 438 ILE A C 1
ATOM 3340 O O . ILE A 1 438 ? -9.778 6.907 -21.308 1.00 88.31 438 ILE A O 1
ATOM 3344 N N . MET A 1 439 ? -8.862 6.727 -19.261 1.00 86.94 439 MET A N 1
ATOM 3345 C CA . MET A 1 439 ? -8.330 8.092 -19.173 1.00 86.94 439 MET A CA 1
ATOM 3346 C C . MET A 1 439 ? -6.887 8.209 -19.681 1.00 86.94 439 MET A C 1
ATOM 3348 O O . MET A 1 439 ? -6.423 9.325 -19.896 1.00 86.94 439 MET A O 1
ATOM 3352 N N . SER A 1 440 ? -6.158 7.101 -19.852 1.00 83.06 440 SER A N 1
ATOM 3353 C CA . SER A 1 440 ? -4.742 7.119 -20.232 1.00 83.06 440 SER A CA 1
ATOM 3354 C C . SER A 1 440 ? -4.530 7.768 -21.603 1.00 83.06 440 SER A C 1
ATOM 3356 O O . SER A 1 440 ? -5.051 7.312 -22.619 1.00 83.06 440 SER A O 1
ATOM 3358 N N . SER A 1 441 ? -3.712 8.819 -21.646 1.00 65.94 441 SER A N 1
ATOM 3359 C CA . SER A 1 441 ? -3.370 9.548 -22.877 1.00 65.94 441 SER A CA 1
ATOM 3360 C C . SER A 1 441 ? -2.220 8.888 -23.635 1.00 65.94 441 SER A C 1
ATOM 3362 O O . SER A 1 441 ? -2.051 9.128 -24.827 1.00 65.94 441 SER A O 1
ATOM 3364 N N . THR A 1 442 ? -1.421 8.047 -22.968 1.00 63.41 442 THR A N 1
ATOM 3365 C CA . THR A 1 442 ? -0.369 7.255 -23.629 1.00 63.41 442 THR A CA 1
ATOM 3366 C C . THR A 1 442 ? -0.949 6.102 -24.441 1.00 63.41 442 THR A C 1
ATOM 3368 O O . THR A 1 442 ? -0.317 5.636 -25.392 1.00 63.41 442 THR A O 1
ATOM 3371 N N . ARG A 1 443 ? -2.157 5.651 -24.085 1.00 69.12 443 ARG A N 1
ATOM 3372 C CA . ARG A 1 443 ? -2.928 4.634 -24.803 1.00 69.12 443 ARG A CA 1
ATOM 3373 C C . ARG A 1 443 ? -4.416 4.994 -24.768 1.00 69.12 443 ARG A C 1
ATOM 3375 O O . ARG A 1 443 ? -5.169 4.339 -24.046 1.00 69.12 443 ARG A O 1
ATOM 3382 N N . PRO A 1 444 ? -4.845 6.020 -25.527 1.00 71.62 444 PRO A N 1
ATOM 3383 C CA . PRO A 1 444 ? -6.255 6.362 -25.586 1.00 71.62 444 PRO A CA 1
ATOM 3384 C C . PRO A 1 444 ? -7.036 5.167 -26.148 1.00 71.62 444 PRO A C 1
ATOM 3386 O O . PRO A 1 444 ? -6.535 4.469 -27.039 1.00 71.62 444 PRO A O 1
ATOM 3389 N N . PRO A 1 445 ? -8.250 4.903 -25.649 1.00 72.12 445 PRO A N 1
ATOM 3390 C CA . PRO A 1 445 ? -9.043 3.797 -26.152 1.00 72.12 445 PRO A CA 1
ATOM 3391 C C . PRO A 1 445 ? -9.395 4.002 -27.632 1.00 72.12 445 PRO A C 1
ATOM 3393 O O . PRO A 1 445 ? -9.795 5.086 -28.048 1.00 72.12 445 PRO A O 1
ATOM 3396 N N . GLU A 1 446 ? -9.299 2.936 -28.432 1.00 72.38 446 GLU A N 1
ATOM 3397 C CA . GLU A 1 446 ? -9.684 2.959 -29.857 1.00 72.38 446 GLU A CA 1
ATOM 3398 C C . GLU A 1 446 ? -11.202 3.104 -30.066 1.00 72.38 446 GLU A C 1
ATOM 3400 O O . GLU A 1 446 ? -11.667 3.414 -31.163 1.00 72.38 446 GLU A O 1
ATOM 3405 N N . ARG A 1 447 ? -11.985 2.825 -29.021 1.00 78.75 447 ARG A N 1
ATOM 3406 C CA . ARG A 1 447 ? -13.449 2.858 -29.018 1.00 78.75 447 ARG A CA 1
ATOM 3407 C C . ARG A 1 447 ? -13.937 3.907 -28.033 1.00 78.75 447 ARG A C 1
ATOM 3409 O O . ARG A 1 447 ? -13.246 4.221 -27.068 1.00 78.75 447 ARG A O 1
ATOM 3416 N N . ASP A 1 448 ? -15.167 4.362 -28.244 1.00 84.75 448 ASP A N 1
ATOM 3417 C CA . ASP A 1 448 ? -15.893 5.171 -27.267 1.00 84.75 448 ASP A CA 1
ATOM 3418 C C . ASP A 1 448 ? -15.828 4.507 -25.871 1.00 84.75 448 ASP A C 1
ATOM 3420 O O . ASP A 1 448 ? -16.223 3.338 -25.750 1.00 84.75 448 ASP A O 1
ATOM 3424 N N . PRO A 1 449 ? -15.344 5.209 -24.824 1.00 84.44 449 PRO A N 1
ATOM 3425 C CA . PRO A 1 449 ? -15.326 4.717 -23.446 1.00 84.44 449 PRO A CA 1
ATOM 3426 C C . PRO A 1 449 ? -16.668 4.154 -22.960 1.00 84.44 449 PRO A C 1
ATOM 3428 O O . PRO A 1 449 ? -16.692 3.201 -22.176 1.00 84.44 449 PRO A O 1
ATOM 3431 N N . MET A 1 450 ? -17.790 4.672 -23.469 1.00 86.38 450 MET A N 1
ATOM 3432 C CA . MET A 1 450 ? -19.134 4.174 -23.158 1.00 86.38 450 MET A CA 1
ATOM 3433 C C . MET A 1 450 ? -19.408 2.765 -23.694 1.00 86.38 450 MET A C 1
ATOM 3435 O O . MET A 1 450 ? -20.301 2.086 -23.195 1.00 86.38 450 MET A O 1
ATOM 3439 N N . MET A 1 451 ? -18.631 2.297 -24.670 1.00 86.75 451 MET A N 1
ATOM 3440 C CA . MET A 1 451 ? -18.788 0.985 -25.305 1.00 86.75 451 MET A CA 1
ATOM 3441 C C . MET A 1 451 ? -17.791 -0.059 -24.789 1.00 86.75 451 MET A C 1
ATOM 3443 O O . MET A 1 451 ? -17.850 -1.220 -25.196 1.00 86.75 451 MET A O 1
ATOM 3447 N N . ILE A 1 452 ? -16.859 0.326 -23.912 1.00 85.94 452 ILE A N 1
ATOM 3448 C CA . ILE A 1 452 ? -15.846 -0.583 -23.366 1.00 85.94 452 ILE A CA 1
ATOM 3449 C C . ILE A 1 452 ? -16.474 -1.395 -22.229 1.00 85.94 452 ILE A C 1
ATOM 3451 O O . ILE A 1 452 ? -16.943 -0.791 -21.260 1.00 85.94 452 ILE A O 1
ATOM 3455 N N . PRO A 1 453 ? -16.499 -2.740 -22.299 1.00 87.00 453 PRO A N 1
ATOM 3456 C CA . PRO A 1 453 ? -17.027 -3.571 -21.221 1.00 87.00 453 PRO A CA 1
ATOM 3457 C C . PRO A 1 453 ? -16.304 -3.306 -19.901 1.00 87.00 453 PRO A C 1
ATOM 3459 O O . PRO A 1 453 ? -15.076 -3.197 -19.872 1.00 87.00 453 PRO A O 1
ATOM 3462 N N . VAL A 1 454 ? -17.066 -3.224 -18.811 1.00 89.00 454 VAL A N 1
ATOM 3463 C CA . VAL A 1 454 ? -16.513 -3.032 -17.470 1.00 89.00 454 VAL A CA 1
ATOM 3464 C C . VAL A 1 454 ? -16.114 -4.399 -16.899 1.00 89.00 454 VAL A C 1
ATOM 3466 O O . VAL A 1 454 ? -16.998 -5.258 -16.744 1.00 89.00 454 VAL A O 1
ATOM 3469 N N . PRO A 1 455 ? -14.820 -4.618 -16.587 1.00 87.62 455 PRO A N 1
ATOM 3470 C CA . PRO A 1 455 ? -14.351 -5.847 -15.949 1.00 87.62 455 PRO A CA 1
ATOM 3471 C C . PRO A 1 455 ? -15.030 -6.069 -14.595 1.00 87.62 455 PRO A C 1
ATOM 3473 O O . PRO A 1 455 ? -15.303 -5.109 -13.879 1.00 87.62 455 PRO A O 1
ATOM 3476 N N . ALA A 1 456 ? -15.288 -7.319 -14.224 1.00 81.44 456 ALA A N 1
ATOM 3477 C CA . ALA A 1 456 ? -15.924 -7.681 -12.960 1.00 81.44 456 ALA A CA 1
ATOM 3478 C C . ALA A 1 456 ? -14.929 -7.748 -11.790 1.00 81.44 456 ALA A C 1
ATOM 3480 O O . ALA A 1 456 ? -15.307 -7.535 -10.636 1.00 81.44 456 ALA A O 1
ATOM 3481 N N . HIS A 1 457 ? -13.653 -8.037 -12.065 1.00 81.00 457 HIS A N 1
ATOM 3482 C CA . HIS A 1 457 ? -12.623 -8.152 -11.037 1.00 81.00 457 HIS A CA 1
ATOM 3483 C C . HIS A 1 457 ? -11.243 -7.674 -11.493 1.00 81.00 457 HIS A C 1
ATOM 3485 O O . HIS A 1 457 ? -10.979 -7.418 -12.664 1.00 81.00 457 HIS A O 1
ATOM 3491 N N . LEU A 1 458 ? -10.332 -7.557 -10.525 1.00 82.69 458 LEU A N 1
ATOM 3492 C CA . LEU A 1 458 ? -8.989 -7.016 -10.725 1.00 82.69 458 LEU A CA 1
ATOM 3493 C C . LEU A 1 458 ? -8.159 -7.821 -11.736 1.00 82.69 458 LEU A C 1
ATOM 3495 O O . LEU A 1 458 ? -7.503 -7.241 -12.597 1.00 82.69 458 LEU A O 1
ATOM 3499 N N . GLY A 1 459 ? -8.214 -9.151 -11.632 1.00 85.19 459 GLY A N 1
ATOM 3500 C CA . GLY A 1 459 ? -7.624 -10.060 -12.615 1.00 85.19 459 GLY A CA 1
ATOM 3501 C C . GLY A 1 459 ? -8.104 -9.786 -14.042 1.00 85.19 459 GLY A C 1
ATOM 3502 O O . GLY A 1 459 ? -7.273 -9.582 -14.913 1.00 85.19 459 GLY A O 1
ATOM 3503 N N . GLU A 1 460 ? -9.415 -9.665 -14.277 1.00 86.31 460 GLU A N 1
ATOM 3504 C CA . GLU A 1 460 ? -9.948 -9.327 -15.603 1.00 86.31 460 GLU A CA 1
ATOM 3505 C C . GLU A 1 460 ? -9.432 -7.978 -16.112 1.00 86.31 460 GLU A C 1
ATOM 3507 O O . GLU A 1 460 ? -9.059 -7.892 -17.274 1.00 86.31 460 GLU A O 1
ATOM 3512 N N . VAL A 1 461 ? -9.344 -6.935 -15.272 1.00 87.38 461 VAL A N 1
ATOM 3513 C CA . VAL A 1 461 ? -8.762 -5.645 -15.701 1.00 87.38 461 VAL A CA 1
ATOM 3514 C C . VAL A 1 461 ? -7.353 -5.848 -16.262 1.00 87.38 461 VAL A C 1
ATOM 3516 O O . VAL A 1 461 ? -7.044 -5.353 -17.348 1.00 87.38 461 VAL A O 1
ATOM 3519 N N . LEU A 1 462 ? -6.520 -6.597 -15.531 1.00 88.06 462 LEU A N 1
ATOM 3520 C CA . LEU A 1 462 ? -5.173 -6.936 -15.972 1.00 88.06 462 LEU A CA 1
ATOM 3521 C C . LEU A 1 462 ? -5.219 -7.739 -17.277 1.00 88.06 462 LEU A C 1
ATOM 3523 O O . LEU A 1 462 ? -4.502 -7.408 -18.210 1.00 88.06 462 LEU A O 1
ATOM 3527 N N . GLU A 1 463 ? -6.072 -8.753 -17.383 1.00 90.44 463 GLU A N 1
ATOM 3528 C CA . GLU A 1 463 ? -6.163 -9.609 -18.569 1.00 90.44 463 GLU A CA 1
ATOM 3529 C C . GLU A 1 463 ? -6.639 -8.864 -19.821 1.00 90.44 463 GLU A C 1
ATOM 3531 O O . GLU A 1 463 ? -6.098 -9.086 -20.907 1.00 90.44 463 GLU A O 1
ATOM 3536 N N . VAL A 1 464 ? -7.597 -7.937 -19.698 1.00 87.94 464 VAL A N 1
ATOM 3537 C CA . VAL A 1 464 ? -8.024 -7.097 -20.827 1.00 87.94 464 VAL A CA 1
ATOM 3538 C C . VAL A 1 464 ? -6.852 -6.235 -21.310 1.00 87.94 464 VAL A C 1
ATOM 3540 O O . VAL A 1 464 ? -6.586 -6.209 -22.510 1.00 87.94 464 VAL A O 1
ATOM 3543 N N . ASP A 1 465 ? -6.102 -5.601 -20.403 1.00 85.56 465 ASP A N 1
ATOM 3544 C CA . ASP A 1 465 ? -4.910 -4.828 -20.777 1.00 85.56 465 ASP A CA 1
ATOM 3545 C C . ASP A 1 465 ? -3.763 -5.708 -21.306 1.00 85.56 465 ASP A C 1
ATOM 3547 O O . ASP A 1 465 ? -3.030 -5.303 -22.208 1.00 85.56 465 ASP A O 1
ATOM 3551 N N . LEU A 1 466 ? -3.593 -6.934 -20.800 1.00 88.31 466 LEU A N 1
ATOM 3552 C CA . LEU A 1 466 ? -2.585 -7.861 -21.317 1.00 88.31 466 LEU A CA 1
ATOM 3553 C C . LEU A 1 466 ? -2.909 -8.333 -22.732 1.00 88.31 466 LEU A C 1
ATOM 3555 O O . LEU A 1 466 ? -2.003 -8.512 -23.543 1.00 88.31 466 LEU A O 1
ATOM 3559 N N . ALA A 1 467 ? -4.186 -8.528 -23.034 1.00 87.12 467 ALA A N 1
ATOM 3560 C CA . ALA A 1 467 ? -4.628 -9.057 -24.311 1.00 87.12 467 ALA A CA 1
ATOM 3561 C C . ALA A 1 467 ? -4.712 -8.005 -25.431 1.00 87.12 467 ALA A C 1
ATOM 3563 O O . ALA A 1 467 ? -4.785 -8.372 -26.601 1.00 87.12 467 ALA A O 1
ATOM 3564 N N . GLU A 1 468 ? -4.679 -6.715 -25.093 1.00 83.31 468 GLU A N 1
ATOM 3565 C CA . GLU A 1 468 ? -4.491 -5.610 -26.048 1.00 83.31 468 GLU A CA 1
ATOM 3566 C C . GLU A 1 468 ? -3.021 -5.440 -26.467 1.00 83.31 468 GLU A C 1
ATOM 3568 O O . GLU A 1 468 ? -2.705 -4.659 -27.364 1.00 83.31 468 GLU A O 1
ATOM 3573 N N . ARG A 1 469 ? -2.098 -6.184 -25.845 1.00 83.81 469 ARG A N 1
ATOM 3574 C CA . ARG A 1 469 ? -0.665 -6.108 -26.142 1.00 83.81 469 ARG A CA 1
ATOM 3575 C C . ARG A 1 469 ? -0.244 -7.163 -27.160 1.00 83.81 469 ARG A C 1
ATOM 3577 O O . ARG A 1 469 ? -0.812 -8.256 -27.200 1.00 83.81 469 ARG A O 1
ATOM 3584 N N . PRO A 1 470 ? 0.835 -6.899 -27.921 1.00 84.50 470 PRO A N 1
ATOM 3585 C CA . PRO A 1 470 ? 1.481 -7.936 -28.709 1.00 84.50 470 PRO A CA 1
ATOM 3586 C C . PRO A 1 470 ? 1.858 -9.137 -27.823 1.00 84.50 470 PRO A C 1
ATOM 3588 O O . PRO A 1 470 ? 2.418 -8.937 -26.740 1.00 84.50 470 PRO A O 1
ATOM 3591 N N . PRO A 1 471 ? 1.582 -10.379 -28.261 1.00 84.94 471 PRO A N 1
ATOM 3592 C CA . PRO A 1 471 ? 1.839 -11.562 -27.454 1.00 84.94 471 PRO A CA 1
ATOM 3593 C C . PRO A 1 471 ? 3.330 -11.696 -27.139 1.00 84.94 471 PRO A C 1
ATOM 3595 O O . PRO A 1 471 ? 4.183 -11.701 -28.030 1.00 84.94 471 PRO A O 1
ATOM 3598 N N . ASP A 1 472 ? 3.638 -11.855 -25.854 1.00 89.12 472 ASP A N 1
ATOM 3599 C CA . ASP A 1 472 ? 5.003 -11.882 -25.349 1.00 89.12 472 ASP A CA 1
ATOM 3600 C C . ASP A 1 472 ? 5.211 -13.041 -24.377 1.00 89.12 472 ASP A C 1
ATOM 3602 O O . ASP A 1 472 ? 4.626 -13.098 -23.294 1.00 89.12 472 ASP A O 1
ATOM 3606 N N . ARG A 1 473 ? 6.099 -13.966 -24.754 1.00 89.62 473 ARG A N 1
ATOM 3607 C CA . ARG A 1 473 ? 6.388 -15.180 -23.975 1.00 89.62 473 ARG A CA 1
ATOM 3608 C C . ARG A 1 473 ? 7.060 -14.897 -22.631 1.00 89.62 473 ARG A C 1
ATOM 3610 O O . ARG A 1 473 ? 7.167 -15.812 -21.824 1.00 89.62 473 ARG A O 1
ATOM 3617 N N . LEU A 1 474 ? 7.555 -13.679 -22.406 1.00 93.00 474 LEU A N 1
ATOM 3618 C CA . LEU A 1 474 ? 8.232 -13.287 -21.170 1.00 93.00 474 LEU A CA 1
ATOM 3619 C C . LEU A 1 474 ? 7.341 -12.473 -20.231 1.00 93.00 474 LEU A C 1
ATOM 3621 O O . LEU A 1 474 ? 7.608 -12.454 -19.032 1.00 93.00 474 LEU A O 1
ATOM 3625 N N . LEU A 1 475 ? 6.293 -11.825 -20.747 1.00 93.75 475 LEU A N 1
ATOM 3626 C CA . LEU A 1 475 ? 5.494 -10.884 -19.965 1.00 93.75 475 LEU A CA 1
ATOM 3627 C C . LEU A 1 475 ? 4.775 -11.572 -18.802 1.00 93.75 475 LEU A C 1
ATOM 3629 O O . LEU A 1 475 ? 5.002 -11.207 -17.652 1.00 93.75 475 LEU A O 1
ATOM 3633 N N . ARG A 1 476 ? 3.966 -12.605 -19.070 1.00 93.94 476 ARG A N 1
ATOM 3634 C CA . ARG A 1 476 ? 3.266 -13.331 -17.996 1.00 93.94 476 ARG A CA 1
ATOM 3635 C C . ARG A 1 476 ? 4.236 -13.987 -17.002 1.00 93.94 476 ARG A C 1
ATOM 3637 O O . ARG A 1 476 ? 4.065 -13.758 -15.811 1.00 93.94 476 ARG A O 1
ATOM 3644 N N . PRO A 1 477 ? 5.303 -14.697 -17.421 1.00 95.00 477 PRO A N 1
ATOM 3645 C CA . PRO A 1 477 ? 6.303 -15.205 -16.479 1.00 95.00 477 PRO A CA 1
ATOM 3646 C C . PRO A 1 477 ? 6.960 -14.128 -15.603 1.00 95.00 477 PRO A C 1
ATOM 3648 O O . PRO A 1 477 ? 7.244 -14.385 -14.436 1.00 95.00 477 PRO A O 1
ATOM 3651 N N . MET A 1 478 ? 7.182 -12.919 -16.130 1.00 95.88 478 MET A N 1
ATOM 3652 C CA . MET A 1 478 ? 7.692 -11.794 -15.340 1.00 95.88 478 MET A CA 1
ATOM 3653 C C . MET A 1 478 ? 6.662 -11.323 -14.307 1.00 95.88 478 MET A C 1
ATOM 3655 O O . MET A 1 478 ? 7.025 -11.060 -13.163 1.00 95.88 478 MET A O 1
ATOM 3659 N N . LEU A 1 479 ? 5.383 -11.246 -14.683 1.00 95.88 479 LEU A N 1
ATOM 3660 C CA . LEU A 1 479 ? 4.289 -10.914 -13.765 1.00 95.88 479 LEU A CA 1
ATOM 3661 C C . LEU A 1 479 ? 4.129 -11.970 -12.663 1.00 95.88 479 LEU A C 1
ATOM 3663 O O . LEU A 1 479 ? 3.957 -11.610 -11.503 1.00 95.88 479 LEU A O 1
ATOM 3667 N N . VAL A 1 480 ? 4.292 -13.255 -12.984 1.00 95.69 480 VAL A N 1
ATOM 3668 C CA . VAL A 1 480 ? 4.332 -14.335 -11.984 1.00 95.69 480 VAL A CA 1
ATOM 3669 C C . VAL A 1 480 ? 5.538 -14.168 -11.052 1.00 95.69 480 VAL A C 1
ATOM 3671 O O . VAL A 1 480 ? 5.392 -14.279 -9.840 1.00 95.69 480 VAL A O 1
ATOM 3674 N N . ALA A 1 481 ? 6.722 -13.817 -11.569 1.00 95.12 481 ALA A N 1
ATOM 3675 C CA . ALA A 1 481 ? 7.879 -13.517 -10.718 1.00 95.12 481 ALA A CA 1
ATOM 3676 C C . ALA A 1 481 ? 7.607 -12.343 -9.757 1.00 95.12 481 ALA A C 1
ATOM 3678 O O . ALA A 1 481 ? 7.985 -12.399 -8.588 1.00 95.12 481 ALA A O 1
ATOM 3679 N N . LEU A 1 482 ? 6.937 -11.292 -10.243 1.00 95.12 482 LEU A N 1
ATOM 3680 C CA . LEU A 1 482 ? 6.523 -10.130 -9.451 1.00 95.12 482 LEU A CA 1
ATOM 3681 C C . LEU A 1 482 ? 5.464 -10.475 -8.399 1.00 95.12 482 LEU A C 1
ATOM 3683 O O . LEU A 1 482 ? 5.452 -9.858 -7.335 1.00 95.12 482 LEU A O 1
ATOM 3687 N N . ALA A 1 483 ? 4.605 -11.460 -8.665 1.00 93.94 483 ALA A N 1
ATOM 3688 C CA . ALA A 1 483 ? 3.567 -11.903 -7.739 1.00 93.94 483 ALA A CA 1
ATOM 3689 C C . ALA A 1 483 ? 4.144 -12.443 -6.421 1.00 93.94 483 ALA A C 1
ATOM 3691 O O . ALA A 1 483 ? 3.553 -12.261 -5.360 1.00 93.94 483 ALA A O 1
ATOM 3692 N N . HIS A 1 484 ? 5.342 -13.029 -6.476 1.00 91.38 484 HIS A N 1
ATOM 3693 C CA . HIS A 1 484 ? 6.064 -13.530 -5.306 1.00 91.38 484 HIS A CA 1
ATOM 3694 C C . HIS A 1 484 ? 6.911 -12.466 -4.587 1.00 91.38 484 HIS A C 1
ATOM 3696 O O . HIS A 1 484 ? 7.574 -12.776 -3.596 1.00 91.38 484 HIS A O 1
ATOM 3702 N N . ALA A 1 485 ? 6.933 -11.221 -5.068 1.00 89.25 485 ALA A N 1
ATOM 3703 C CA . ALA A 1 485 ? 7.719 -10.162 -4.449 1.00 89.25 485 ALA A CA 1
ATOM 3704 C C . ALA A 1 485 ? 7.103 -9.714 -3.110 1.00 89.25 485 ALA A C 1
ATOM 3706 O O . ALA A 1 485 ? 5.911 -9.420 -3.025 1.00 89.25 485 ALA A O 1
ATOM 3707 N N . GLN A 1 486 ? 7.936 -9.598 -2.073 1.00 79.81 486 GLN A N 1
ATOM 3708 C CA . GLN A 1 486 ? 7.554 -9.131 -0.734 1.00 79.81 486 GLN A CA 1
ATOM 3709 C C . GLN A 1 486 ? 8.330 -7.860 -0.349 1.00 79.81 486 GLN A C 1
ATOM 3711 O O . GLN A 1 486 ? 9.315 -7.501 -0.996 1.00 79.81 486 GLN A O 1
ATOM 3716 N N . GLY A 1 487 ? 7.884 -7.156 0.699 1.00 76.06 487 GLY A N 1
ATOM 3717 C CA . GLY A 1 487 ? 8.568 -5.959 1.208 1.00 76.06 487 GLY A CA 1
ATOM 3718 C C . GLY A 1 487 ? 8.711 -4.856 0.152 1.00 76.06 487 GLY A C 1
ATOM 3719 O O . GLY A 1 487 ? 7.722 -4.456 -0.463 1.00 76.06 487 GLY A O 1
ATOM 3720 N N . THR A 1 488 ? 9.938 -4.378 -0.083 1.00 73.19 488 THR A N 1
ATOM 3721 C CA . THR A 1 488 ? 10.253 -3.346 -1.095 1.00 73.19 488 THR A CA 1
ATOM 3722 C C . THR A 1 488 ? 10.110 -3.833 -2.540 1.00 73.19 488 THR A C 1
ATOM 3724 O O . THR A 1 488 ? 10.089 -3.017 -3.459 1.00 73.19 488 THR A O 1
ATOM 3727 N N . GLY A 1 489 ? 9.951 -5.142 -2.753 1.00 86.25 489 GLY A N 1
ATOM 3728 C CA . GLY A 1 489 ? 9.806 -5.766 -4.063 1.00 86.25 489 GLY A CA 1
ATOM 3729 C C . GLY A 1 489 ? 11.055 -6.521 -4.512 1.00 86.25 489 GLY A C 1
ATOM 3730 O O . GLY A 1 489 ? 12.010 -6.698 -3.756 1.00 86.25 489 GLY A O 1
ATOM 3731 N N . ILE A 1 490 ? 11.044 -6.981 -5.760 1.00 89.88 490 ILE A N 1
ATOM 3732 C CA . ILE A 1 490 ? 12.136 -7.737 -6.375 1.00 89.88 490 ILE A CA 1
ATOM 3733 C C . ILE A 1 490 ? 13.009 -6.803 -7.237 1.00 89.88 490 ILE A C 1
ATOM 3735 O O . ILE A 1 490 ? 12.475 -6.037 -8.044 1.00 89.88 490 ILE A O 1
ATOM 3739 N N . PRO A 1 491 ? 14.347 -6.837 -7.104 1.00 88.94 491 PRO A N 1
ATOM 3740 C CA . PRO A 1 491 ? 15.237 -6.057 -7.962 1.00 88.94 491 PRO A CA 1
ATOM 3741 C C . PRO A 1 491 ? 15.197 -6.555 -9.415 1.00 88.94 491 PRO A C 1
ATOM 3743 O O . PRO A 1 491 ? 15.147 -7.766 -9.662 1.00 88.94 491 PRO A O 1
ATOM 3746 N N . GLU A 1 492 ? 15.324 -5.638 -10.388 1.00 86.69 492 GLU A N 1
ATOM 3747 C CA . GLU A 1 492 ? 15.312 -5.957 -11.836 1.00 86.69 492 GLU A CA 1
ATOM 3748 C C . GLU A 1 492 ? 16.282 -7.086 -12.211 1.00 86.69 492 GLU A C 1
ATOM 3750 O O . GLU A 1 492 ? 15.999 -7.923 -13.070 1.00 86.69 492 GLU A O 1
ATOM 3755 N N . ARG A 1 493 ? 17.424 -7.160 -11.521 1.00 79.81 493 ARG A N 1
ATOM 3756 C CA . ARG A 1 493 ? 18.424 -8.208 -11.735 1.00 79.81 493 ARG A CA 1
ATOM 3757 C C . ARG A 1 493 ? 17.867 -9.611 -11.486 1.00 79.81 493 ARG A C 1
ATOM 3759 O O . ARG A 1 493 ? 18.121 -10.507 -12.290 1.00 79.81 493 ARG A O 1
ATOM 3766 N N . LEU A 1 494 ? 17.143 -9.808 -10.382 1.00 88.12 494 LEU A N 1
ATOM 3767 C CA . LEU A 1 494 ? 16.557 -11.110 -10.053 1.00 88.12 494 LEU A CA 1
ATOM 3768 C C . LEU A 1 494 ? 15.405 -11.436 -11.005 1.00 88.12 494 LEU A C 1
ATOM 3770 O O . LEU A 1 494 ? 15.298 -12.577 -11.455 1.00 88.12 494 LEU A O 1
ATOM 3774 N N . LEU A 1 495 ? 14.626 -10.427 -11.410 1.00 90.94 495 LEU A N 1
ATOM 3775 C CA . LEU A 1 495 ? 13.550 -10.602 -12.386 1.00 90.94 495 LEU A CA 1
ATOM 3776 C C . LEU A 1 495 ? 14.035 -11.225 -13.695 1.00 90.94 495 LEU A C 1
ATOM 3778 O O . LEU A 1 495 ? 13.356 -12.106 -14.212 1.00 90.94 495 LEU A O 1
ATOM 3782 N N . ARG A 1 496 ? 15.212 -10.850 -14.214 1.00 89.38 496 ARG A N 1
ATOM 3783 C CA . ARG A 1 496 ? 15.756 -11.432 -15.458 1.00 89.38 496 ARG A CA 1
ATOM 3784 C C . ARG A 1 496 ? 15.859 -12.957 -15.395 1.00 89.38 496 ARG A C 1
ATOM 3786 O O . ARG A 1 496 ? 15.346 -13.651 -16.271 1.00 89.38 496 ARG A O 1
ATOM 3793 N N . GLY A 1 497 ? 16.537 -13.471 -14.368 1.00 88.62 497 GLY A N 1
ATOM 3794 C CA . GLY A 1 497 ? 16.768 -14.907 -14.203 1.00 88.62 497 GLY A CA 1
ATOM 3795 C C . GLY A 1 497 ? 15.474 -15.662 -13.910 1.00 88.62 497 GLY A C 1
ATOM 3796 O O . GLY A 1 497 ? 15.180 -16.667 -14.560 1.00 88.62 497 GLY A O 1
ATOM 3797 N N . THR A 1 498 ? 14.666 -15.134 -12.989 1.00 92.88 498 THR A N 1
ATOM 3798 C CA . THR A 1 498 ? 13.402 -15.755 -12.580 1.00 92.88 498 THR A CA 1
ATOM 3799 C C . THR A 1 498 ? 12.392 -15.787 -13.724 1.00 92.88 498 THR A C 1
ATOM 3801 O O . THR A 1 498 ? 11.777 -16.825 -13.950 1.00 92.88 498 THR A O 1
ATOM 3804 N N . THR A 1 499 ? 12.291 -14.715 -14.519 1.00 94.25 499 THR A N 1
ATOM 3805 C CA . THR A 1 499 ? 11.398 -14.649 -15.690 1.00 94.25 499 THR A CA 1
ATOM 3806 C C . THR A 1 499 ? 11.731 -15.741 -16.699 1.00 94.25 499 THR A C 1
ATOM 3808 O O . THR A 1 499 ? 10.835 -16.445 -17.152 1.00 94.25 499 THR A O 1
ATOM 3811 N N . ALA A 1 500 ? 13.010 -15.930 -17.042 1.00 90.81 500 ALA A N 1
ATOM 3812 C CA . ALA A 1 500 ? 13.401 -16.983 -17.979 1.00 90.81 500 ALA A CA 1
ATOM 3813 C C . ALA A 1 500 ? 13.176 -18.386 -17.410 1.00 90.81 500 ALA A C 1
ATOM 3815 O O . ALA A 1 500 ? 12.752 -19.280 -18.141 1.00 90.81 500 ALA A O 1
ATOM 3816 N N . SER A 1 501 ? 13.448 -18.589 -16.118 1.00 91.69 501 SER A N 1
ATOM 3817 C CA . SER A 1 501 ? 13.172 -19.863 -15.450 1.00 91.69 501 SER A CA 1
ATOM 3818 C C . SER A 1 501 ? 11.680 -20.199 -15.526 1.00 91.69 501 SER A C 1
ATOM 3820 O O . SER A 1 501 ? 11.309 -21.226 -16.091 1.00 91.69 501 SER A O 1
ATOM 3822 N N . LEU A 1 502 ? 10.818 -19.271 -15.094 1.00 92.56 502 LEU A N 1
ATOM 3823 C CA . LEU A 1 502 ? 9.364 -19.419 -15.145 1.00 92.56 502 LEU A CA 1
ATOM 3824 C C . LEU A 1 502 ? 8.846 -19.584 -16.574 1.00 92.56 502 LEU A C 1
ATOM 3826 O O . LEU A 1 502 ? 8.013 -20.447 -16.811 1.00 92.56 502 LEU A O 1
ATOM 3830 N N . ALA A 1 503 ? 9.372 -18.840 -17.548 1.00 91.00 503 ALA A N 1
ATOM 3831 C CA . ALA A 1 503 ? 8.962 -18.964 -18.947 1.00 91.00 503 ALA A CA 1
ATOM 3832 C C . ALA A 1 503 ? 9.275 -20.349 -19.535 1.00 91.00 503 ALA A C 1
ATOM 3834 O O . ALA A 1 503 ? 8.580 -20.811 -20.438 1.00 91.00 503 ALA A O 1
ATOM 3835 N N . ASN A 1 504 ? 10.320 -21.017 -19.038 1.00 88.50 504 ASN A N 1
ATOM 3836 C CA . ASN A 1 504 ? 10.642 -22.386 -19.429 1.00 88.50 504 ASN A CA 1
ATOM 3837 C C . ASN A 1 504 ? 9.802 -23.431 -18.676 1.00 88.50 504 ASN A C 1
ATOM 3839 O O . ASN A 1 504 ? 9.512 -24.474 -19.258 1.00 88.50 504 ASN A O 1
ATOM 3843 N N . THR A 1 505 ? 9.405 -23.153 -17.431 1.00 88.31 505 THR A N 1
ATOM 3844 C CA . THR A 1 505 ? 8.590 -24.051 -16.594 1.00 88.31 505 THR A CA 1
ATOM 3845 C C . THR A 1 505 ? 7.103 -24.000 -16.947 1.00 88.31 505 THR A C 1
ATOM 3847 O O . THR A 1 505 ? 6.470 -25.039 -17.076 1.00 88.31 505 THR A O 1
ATOM 3850 N N . LEU A 1 506 ? 6.543 -22.805 -17.150 1.00 83.69 506 LEU A N 1
ATOM 3851 C CA . LEU A 1 506 ? 5.113 -22.555 -17.387 1.00 83.69 506 LEU A CA 1
ATOM 3852 C C . LEU A 1 506 ? 4.673 -22.839 -18.835 1.00 83.69 506 LEU A C 1
ATOM 3854 O O . LEU A 1 506 ? 3.630 -22.365 -19.283 1.00 83.69 506 LEU A O 1
ATOM 3858 N N . ARG A 1 507 ? 5.478 -23.569 -19.613 1.00 73.94 507 ARG A N 1
ATOM 3859 C CA . ARG A 1 507 ? 5.154 -23.862 -21.013 1.00 73.94 507 ARG A CA 1
ATOM 3860 C C . ARG A 1 507 ? 3.978 -24.839 -21.067 1.00 73.94 507 ARG A C 1
ATOM 3862 O O . ARG A 1 507 ? 4.043 -25.868 -20.397 1.00 73.94 507 ARG A O 1
ATOM 3869 N N . PRO A 1 508 ? 2.955 -24.586 -21.902 1.00 62.22 508 PRO A N 1
ATOM 3870 C CA . PRO A 1 508 ? 1.901 -25.562 -22.127 1.00 62.22 508 PRO A CA 1
ATOM 3871 C C . PRO A 1 508 ? 2.508 -26.870 -22.642 1.00 62.22 508 PRO A C 1
ATOM 3873 O O . PRO A 1 508 ? 3.231 -26.877 -23.638 1.00 62.22 508 PRO A O 1
ATOM 3876 N N . THR A 1 509 ? 2.198 -27.982 -21.982 1.00 54.16 509 THR A N 1
ATOM 3877 C CA . THR A 1 509 ? 2.704 -29.331 -22.289 1.00 54.16 509 THR A CA 1
ATOM 3878 C C . THR A 1 509 ? 2.214 -29.889 -23.634 1.00 54.16 509 THR A C 1
ATOM 3880 O O . THR A 1 509 ? 2.621 -30.980 -24.019 1.00 54.16 509 THR A O 1
ATOM 3883 N N . MET A 1 510 ? 1.355 -29.165 -24.365 1.00 47.19 510 MET A N 1
ATOM 3884 C CA . MET A 1 510 ? 0.546 -29.711 -25.465 1.00 47.19 510 MET A CA 1
ATOM 3885 C C . MET A 1 510 ? 0.931 -29.278 -26.894 1.00 47.19 510 MET A C 1
ATOM 3887 O O . MET A 1 510 ? 0.153 -29.524 -27.809 1.00 47.19 510 MET A O 1
ATOM 3891 N N . VAL A 1 511 ? 2.106 -28.685 -27.156 1.00 46.25 511 VAL A N 1
ATOM 3892 C CA . VAL A 1 511 ? 2.522 -28.401 -28.552 1.00 46.25 511 VAL A CA 1
ATOM 3893 C C . VAL A 1 511 ? 3.977 -28.818 -28.834 1.00 46.25 511 VAL A C 1
ATOM 3895 O O . VAL A 1 511 ? 4.910 -28.383 -28.166 1.00 46.25 511 VAL A O 1
ATOM 3898 N N . THR A 1 512 ? 4.113 -29.681 -29.845 1.00 42.31 512 THR A N 1
ATOM 3899 C CA . THR A 1 512 ? 5.268 -30.231 -30.597 1.00 42.31 512 THR A CA 1
ATOM 3900 C C . THR A 1 512 ? 6.478 -29.288 -30.809 1.00 42.31 512 THR A C 1
ATOM 3902 O O . THR A 1 512 ? 6.294 -28.072 -30.819 1.00 42.31 512 THR A O 1
ATOM 3905 N N . PRO A 1 513 ? 7.636 -29.788 -31.317 1.00 52.28 513 PRO A N 1
ATOM 3906 C CA . PRO A 1 513 ? 8.696 -30.609 -30.687 1.00 52.28 513 PRO A CA 1
ATOM 3907 C C . PRO A 1 513 ? 9.536 -29.734 -29.696 1.00 52.28 513 PRO A C 1
ATOM 3909 O O . PRO A 1 513 ? 9.013 -28.696 -29.297 1.00 52.28 513 PRO A O 1
ATOM 3912 N N . PRO A 1 514 ? 10.770 -30.055 -29.212 1.00 53.28 514 PRO A N 1
ATOM 3913 C CA . PRO A 1 514 ? 11.371 -29.316 -28.095 1.00 53.28 514 PRO A CA 1
ATOM 3914 C C . PRO A 1 514 ? 11.762 -27.905 -28.541 1.00 53.28 514 PRO A C 1
ATOM 3916 O O . PRO A 1 514 ? 12.847 -27.652 -29.064 1.00 53.28 514 PRO A O 1
ATOM 3919 N N . ALA A 1 515 ? 10.847 -26.959 -28.361 1.00 59.81 515 ALA A N 1
ATOM 3920 C CA . ALA A 1 515 ? 11.090 -25.577 -28.695 1.00 59.81 515 ALA A CA 1
ATOM 3921 C C . ALA A 1 515 ? 12.263 -25.081 -27.839 1.00 59.81 515 ALA A C 1
ATOM 3923 O O . ALA A 1 515 ? 12.295 -25.315 -26.628 1.00 59.81 515 ALA A O 1
ATOM 3924 N N . ARG A 1 516 ? 13.235 -24.417 -28.478 1.00 70.94 516 ARG A N 1
ATOM 3925 C CA . ARG A 1 516 ? 14.473 -23.952 -27.833 1.00 70.94 516 ARG A CA 1
ATOM 3926 C C . ARG A 1 516 ? 14.173 -23.281 -26.492 1.00 70.94 516 ARG A C 1
ATOM 3928 O O . ARG A 1 516 ? 13.234 -22.486 -26.394 1.00 70.94 516 ARG A O 1
ATOM 3935 N N . ARG A 1 517 ? 14.970 -23.632 -25.477 1.00 81.75 517 ARG A N 1
ATOM 3936 C CA . ARG A 1 517 ? 14.919 -23.025 -24.144 1.00 81.75 517 ARG A CA 1
ATOM 3937 C C . ARG A 1 517 ? 14.979 -21.507 -24.295 1.00 81.75 517 ARG A C 1
ATOM 3939 O O . ARG A 1 517 ? 15.823 -20.997 -25.030 1.00 81.75 517 ARG A O 1
ATOM 3946 N N . ILE A 1 518 ? 14.082 -20.803 -23.617 1.00 84.44 518 ILE A N 1
ATOM 3947 C CA . ILE A 1 518 ? 14.075 -19.344 -23.590 1.00 84.44 518 ILE A CA 1
ATOM 3948 C C . ILE A 1 518 ? 15.320 -18.906 -22.805 1.00 84.44 518 ILE A C 1
ATOM 3950 O O . ILE A 1 518 ? 15.439 -19.281 -21.632 1.00 84.44 518 ILE A O 1
ATOM 3954 N N . PRO A 1 519 ? 16.273 -18.189 -23.428 1.00 87.50 519 PRO A N 1
ATOM 3955 C CA . PRO A 1 519 ? 17.457 -17.709 -22.732 1.00 87.50 519 PRO A CA 1
ATOM 3956 C C . PRO A 1 519 ? 17.085 -16.604 -21.740 1.00 87.50 519 PRO A C 1
ATOM 3958 O O . PRO A 1 519 ? 16.036 -15.969 -21.858 1.00 87.50 519 PRO A O 1
ATOM 3961 N N . THR A 1 520 ? 17.971 -16.341 -20.781 1.00 88.31 520 THR A N 1
ATOM 3962 C CA . THR A 1 520 ? 17.820 -15.207 -19.864 1.00 88.31 520 THR A CA 1
ATOM 3963 C C . THR A 1 520 ? 17.708 -13.905 -20.661 1.00 88.31 520 THR A C 1
ATOM 3965 O O . THR A 1 520 ? 18.632 -13.593 -21.419 1.00 88.31 520 THR A O 1
ATOM 3968 N N . PRO A 1 521 ? 16.619 -13.126 -20.515 1.00 89.50 521 PRO A N 1
ATOM 3969 C CA . PRO A 1 521 ? 16.460 -11.888 -21.255 1.00 89.50 521 PRO A CA 1
ATOM 3970 C C . PRO A 1 521 ? 17.559 -10.886 -20.899 1.00 89.50 521 PRO A C 1
ATOM 3972 O O . PRO A 1 521 ? 18.063 -10.826 -19.767 1.00 89.50 521 PRO A O 1
ATOM 3975 N N . GLY A 1 522 ? 17.932 -10.081 -21.892 1.00 85.44 522 GLY A N 1
ATOM 3976 C CA . GLY A 1 522 ? 18.780 -8.915 -21.684 1.00 85.44 522 GLY A CA 1
ATOM 3977 C C . GLY A 1 522 ? 18.119 -7.912 -20.737 1.00 85.44 522 GLY A C 1
ATOM 3978 O O . GLY A 1 522 ? 16.901 -7.892 -20.573 1.00 85.44 522 GLY A O 1
ATOM 3979 N N . GLU A 1 523 ? 18.931 -7.066 -20.120 1.00 83.56 523 GLU A N 1
ATOM 3980 C CA . GLU A 1 523 ? 18.471 -6.015 -19.202 1.00 83.56 523 GLU A CA 1
ATOM 3981 C C . GLU A 1 523 ? 17.483 -5.050 -19.869 1.00 83.56 523 GLU A C 1
ATOM 3983 O O . GLU A 1 523 ? 16.412 -4.807 -19.321 1.00 83.56 523 GLU A O 1
ATOM 3988 N N . ARG A 1 524 ? 17.777 -4.598 -21.098 1.00 83.19 524 ARG A N 1
ATOM 3989 C CA . ARG A 1 524 ? 16.879 -3.729 -21.873 1.00 83.19 524 ARG A CA 1
ATOM 3990 C C . ARG A 1 524 ? 15.501 -4.357 -22.053 1.00 83.19 524 ARG A C 1
ATOM 3992 O O . ARG A 1 524 ? 14.492 -3.705 -21.840 1.00 83.19 524 ARG A O 1
ATOM 3999 N N . ARG A 1 525 ? 15.462 -5.657 -22.352 1.00 89.75 525 ARG A N 1
ATOM 4000 C CA . ARG A 1 525 ? 14.208 -6.379 -22.568 1.00 89.75 525 ARG A CA 1
ATOM 4001 C C . ARG A 1 525 ? 13.339 -6.430 -21.311 1.00 89.75 525 ARG A C 1
ATOM 4003 O O . ARG A 1 525 ? 12.125 -6.309 -21.420 1.00 89.75 525 ARG A O 1
ATOM 4010 N N . ILE A 1 526 ? 13.941 -6.618 -20.137 1.00 91.31 526 ILE A N 1
ATOM 4011 C CA . ILE A 1 526 ? 13.200 -6.597 -18.868 1.00 91.31 526 ILE A CA 1
ATOM 4012 C C . ILE A 1 526 ? 12.745 -5.182 -18.521 1.00 91.31 526 ILE A C 1
ATOM 4014 O O . ILE A 1 526 ? 11.607 -5.017 -18.096 1.00 91.31 526 ILE A O 1
ATOM 4018 N N . ALA A 1 527 ? 13.571 -4.167 -18.774 1.00 85.12 527 ALA A N 1
ATOM 4019 C CA . ALA A 1 527 ? 13.167 -2.776 -18.599 1.00 85.12 527 ALA A CA 1
ATOM 4020 C C . ALA A 1 527 ? 11.970 -2.409 -19.496 1.00 85.12 527 ALA A C 1
ATOM 4022 O O . ALA A 1 527 ? 11.003 -1.840 -18.999 1.00 85.12 527 ALA A O 1
ATOM 4023 N N . ASP A 1 528 ? 11.980 -2.813 -20.772 1.00 86.38 528 ASP A N 1
ATOM 4024 C CA . ASP A 1 528 ? 10.865 -2.592 -21.703 1.00 86.38 528 ASP A CA 1
ATOM 4025 C C . ASP A 1 528 ? 9.578 -3.285 -21.218 1.00 86.38 528 ASP A C 1
ATOM 4027 O O . ASP A 1 528 ? 8.492 -2.704 -21.252 1.00 86.38 528 ASP A O 1
ATOM 4031 N N . LEU A 1 529 ? 9.693 -4.522 -20.716 1.00 92.25 529 LEU A N 1
ATOM 4032 C CA . LEU A 1 529 ? 8.563 -5.255 -20.143 1.00 92.25 529 LEU A CA 1
ATOM 4033 C C . LEU A 1 529 ? 8.004 -4.547 -18.905 1.00 92.25 529 LEU A C 1
ATOM 4035 O O . LEU A 1 529 ? 6.797 -4.327 -18.836 1.00 92.25 529 LEU A O 1
ATOM 4039 N N . LEU A 1 530 ? 8.857 -4.156 -17.958 1.00 90.88 530 LEU A N 1
ATOM 4040 C CA . LEU A 1 530 ? 8.460 -3.448 -16.737 1.00 90.88 530 LEU A CA 1
ATOM 4041 C C . LEU A 1 530 ? 7.830 -2.089 -17.036 1.00 90.88 530 LEU A C 1
ATOM 4043 O O . LEU A 1 530 ? 6.806 -1.748 -16.447 1.00 90.88 530 LEU A O 1
ATOM 4047 N N . ALA A 1 531 ? 8.407 -1.331 -17.970 1.00 83.12 531 ALA A N 1
ATOM 4048 C CA . ALA A 1 531 ? 7.844 -0.073 -18.442 1.00 83.12 531 ALA A CA 1
ATOM 4049 C C . ALA A 1 531 ? 6.456 -0.297 -19.044 1.00 83.12 531 ALA A C 1
ATOM 4051 O O . ALA A 1 531 ? 5.531 0.455 -18.758 1.00 83.12 531 ALA A O 1
ATOM 4052 N N . SER A 1 532 ? 6.276 -1.380 -19.805 1.00 84.38 532 SER A N 1
ATOM 4053 C CA . SER A 1 532 ? 4.988 -1.666 -20.423 1.00 84.38 532 SER A CA 1
ATOM 4054 C C . SER A 1 532 ? 3.870 -1.891 -19.398 1.00 84.38 532 SER A C 1
ATOM 4056 O O . SER A 1 532 ? 2.723 -1.597 -19.716 1.00 84.38 532 SER A O 1
ATOM 4058 N N . VAL A 1 533 ? 4.149 -2.433 -18.207 1.00 87.56 533 VAL A N 1
ATOM 4059 C CA . VAL A 1 533 ? 3.143 -2.732 -17.160 1.00 87.56 533 VAL A CA 1
ATOM 4060 C C . VAL A 1 533 ? 3.271 -1.834 -15.932 1.00 87.56 533 VAL A C 1
ATOM 4062 O O . VAL A 1 533 ? 2.729 -2.161 -14.880 1.00 87.56 533 VAL A O 1
ATOM 4065 N N . SER A 1 534 ? 3.974 -0.705 -16.035 1.00 82.81 534 SER A N 1
ATOM 4066 C CA . SER A 1 534 ? 4.339 0.108 -14.872 1.00 82.81 534 SER A CA 1
ATOM 4067 C C . SER A 1 534 ? 3.157 0.582 -14.041 1.00 82.81 534 SER A C 1
ATOM 4069 O O . SER A 1 534 ? 3.316 0.763 -12.842 1.00 82.81 534 SER A O 1
ATOM 4071 N N . PHE A 1 535 ? 1.980 0.734 -14.650 1.00 80.12 535 PHE A N 1
ATOM 4072 C CA . PHE A 1 535 ? 0.751 1.080 -13.945 1.00 80.12 535 PHE A CA 1
ATOM 4073 C C . PHE A 1 535 ? 0.371 0.065 -12.853 1.00 80.12 535 PHE A C 1
ATOM 4075 O O . PHE A 1 535 ? -0.118 0.436 -11.789 1.00 80.12 535 PHE A O 1
ATOM 4082 N N . TYR A 1 536 ? 0.658 -1.220 -13.072 1.00 85.62 536 TYR A N 1
ATOM 4083 C CA . TYR A 1 536 ? 0.407 -2.271 -12.085 1.00 85.62 536 TYR A CA 1
ATOM 4084 C C . TYR A 1 536 ? 1.530 -2.407 -11.057 1.00 85.62 536 TYR A C 1
ATOM 4086 O O . TYR A 1 536 ? 1.419 -3.214 -10.128 1.00 85.62 536 TYR A O 1
ATOM 4094 N N . LEU A 1 537 ? 2.606 -1.633 -11.191 1.00 85.88 537 LEU A N 1
ATOM 4095 C CA . LEU A 1 537 ? 3.808 -1.793 -10.392 1.00 85.88 537 LEU A CA 1
ATOM 4096 C C . LEU A 1 537 ? 4.023 -0.609 -9.457 1.00 85.88 537 LEU A C 1
ATOM 4098 O O . LEU A 1 537 ? 3.893 0.553 -9.827 1.00 85.88 537 LEU A O 1
ATOM 4102 N N . ARG A 1 538 ? 4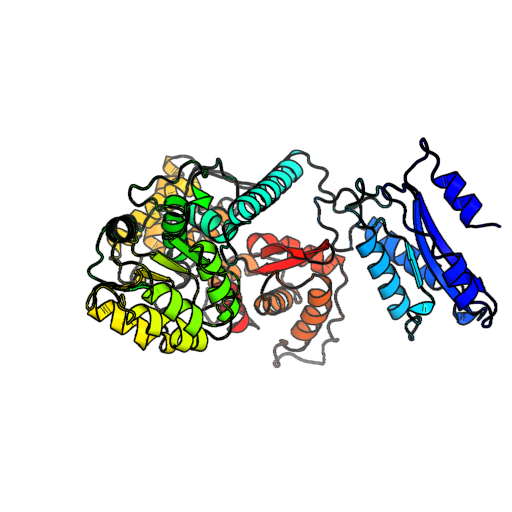.455 -0.916 -8.238 1.00 80.94 538 ARG A N 1
ATOM 4103 C CA . ARG A 1 538 ? 5.110 0.044 -7.358 1.00 80.94 538 ARG A CA 1
ATOM 4104 C C . ARG A 1 538 ? 6.614 -0.075 -7.565 1.00 80.94 538 ARG A C 1
ATOM 4106 O O . ARG A 1 538 ? 7.164 -1.175 -7.485 1.00 80.94 538 ARG A O 1
ATOM 4113 N N . ARG A 1 539 ? 7.254 1.068 -7.801 1.00 82.94 539 ARG A N 1
ATOM 4114 C CA . ARG A 1 539 ? 8.710 1.216 -7.819 1.00 82.94 539 ARG A CA 1
ATOM 4115 C C . ARG A 1 539 ? 9.160 1.716 -6.459 1.00 82.94 539 ARG A C 1
ATOM 4117 O O . ARG A 1 539 ? 8.477 2.526 -5.829 1.00 82.94 539 ARG A O 1
ATOM 4124 N N . SER A 1 540 ? 10.277 1.210 -5.969 1.00 72.38 540 SER A N 1
ATOM 4125 C CA . SER A 1 540 ? 10.882 1.712 -4.739 1.00 72.38 540 SER A CA 1
ATOM 4126 C C . SER A 1 540 ? 12.402 1.644 -4.852 1.00 72.38 540 SER A C 1
ATOM 4128 O O . SER A 1 540 ? 12.912 0.696 -5.460 1.00 72.38 540 SER A O 1
ATOM 4130 N N . PRO A 1 541 ? 13.131 2.631 -4.305 1.00 68.31 541 PRO A N 1
ATOM 4131 C CA . PRO A 1 541 ? 14.573 2.523 -4.184 1.00 68.31 541 PRO A CA 1
ATOM 4132 C C . PRO A 1 541 ? 14.902 1.351 -3.254 1.00 68.31 541 PRO A C 1
ATOM 4134 O O . PRO A 1 541 ? 14.407 1.254 -2.131 1.00 68.31 541 PRO A O 1
ATOM 4137 N N . GLY A 1 542 ? 15.704 0.425 -3.760 1.00 68.62 542 GLY A N 1
ATOM 4138 C CA . GLY A 1 542 ? 16.289 -0.662 -2.998 1.00 68.62 542 GLY A CA 1
ATOM 4139 C C . GLY A 1 542 ? 17.409 -0.157 -2.086 1.00 68.62 542 GLY A C 1
ATOM 4140 O O . GLY A 1 542 ? 17.931 0.945 -2.282 1.00 68.62 542 GLY A O 1
ATOM 4141 N N . PRO A 1 543 ? 17.834 -0.971 -1.107 1.00 64.75 543 PRO A N 1
ATOM 4142 C CA . PRO A 1 543 ? 18.915 -0.616 -0.184 1.00 64.75 543 PRO A CA 1
ATOM 4143 C C . PRO A 1 543 ? 20.268 -0.378 -0.882 1.00 64.75 543 PRO A C 1
ATOM 4145 O O . PRO A 1 543 ? 21.156 0.241 -0.307 1.00 64.75 543 PRO A O 1
ATOM 4148 N N . ASP A 1 544 ? 20.428 -0.848 -2.121 1.00 66.19 544 ASP A N 1
ATOM 4149 C CA . ASP A 1 544 ? 21.618 -0.686 -2.963 1.00 66.19 544 ASP A CA 1
ATOM 4150 C C . ASP A 1 544 ? 21.480 0.440 -4.012 1.00 66.19 544 ASP A C 1
ATOM 4152 O O . ASP A 1 544 ? 22.319 0.569 -4.907 1.00 66.19 544 ASP A O 1
ATOM 4156 N N . GLY A 1 545 ? 20.414 1.245 -3.928 1.00 65.94 545 GLY A N 1
ATOM 4157 C CA . GLY A 1 545 ? 20.104 2.309 -4.886 1.00 65.94 545 GLY A CA 1
ATOM 4158 C C . GLY A 1 545 ? 19.518 1.815 -6.215 1.00 65.94 545 GLY A C 1
ATOM 4159 O O . GLY A 1 545 ? 19.319 2.621 -7.127 1.00 65.94 545 GLY A O 1
ATOM 4160 N N . THR A 1 546 ? 19.235 0.514 -6.354 1.00 77.25 546 THR A N 1
ATOM 4161 C CA . THR A 1 546 ? 18.562 -0.031 -7.543 1.00 77.25 546 THR A CA 1
ATOM 4162 C C . THR A 1 546 ? 17.051 0.075 -7.445 1.00 77.25 546 THR A C 1
ATOM 4164 O O . THR A 1 546 ? 16.486 0.212 -6.368 1.00 77.25 546 THR A O 1
ATOM 4167 N N . THR A 1 547 ? 16.361 -0.007 -8.580 1.00 81.00 547 THR A N 1
ATOM 4168 C CA . THR A 1 547 ? 14.893 -0.024 -8.571 1.00 81.00 547 THR A CA 1
ATOM 4169 C C . THR A 1 547 ? 14.374 -1.426 -8.239 1.00 81.00 547 THR A C 1
ATOM 4171 O O . THR A 1 547 ? 14.663 -2.394 -8.951 1.00 81.00 547 THR A O 1
ATOM 4174 N N . HIS A 1 548 ? 13.586 -1.533 -7.169 1.00 87.75 548 HIS A N 1
ATOM 4175 C CA . HIS A 1 548 ? 12.793 -2.716 -6.846 1.00 87.75 548 HIS A CA 1
ATOM 4176 C C . HIS A 1 548 ? 11.363 -2.547 -7.363 1.00 87.75 548 HIS A C 1
ATOM 4178 O O . HIS A 1 548 ? 10.800 -1.449 -7.323 1.00 87.75 548 HIS A O 1
ATOM 4184 N N . HIS A 1 549 ? 10.778 -3.649 -7.836 1.00 89.81 549 HIS A N 1
ATOM 4185 C CA . HIS A 1 549 ? 9.431 -3.685 -8.404 1.00 89.81 549 HIS A CA 1
ATOM 4186 C C . HIS A 1 549 ? 8.554 -4.692 -7.664 1.00 89.81 549 HIS A C 1
ATOM 4188 O O . HIS A 1 549 ? 9.000 -5.778 -7.302 1.00 89.81 549 HIS A O 1
ATOM 4194 N N . ARG A 1 550 ? 7.283 -4.354 -7.466 1.00 89.75 550 ARG A N 1
ATOM 4195 C CA . ARG A 1 550 ? 6.237 -5.270 -6.98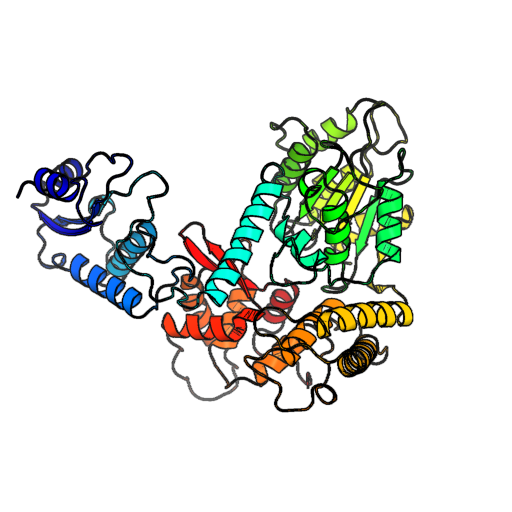2 1.00 89.75 550 ARG A CA 1
ATOM 4196 C C . ARG A 1 550 ? 4.879 -4.824 -7.497 1.00 89.75 550 ARG A C 1
ATOM 4198 O O . ARG A 1 550 ? 4.745 -3.669 -7.893 1.00 89.75 550 ARG A O 1
ATOM 4205 N N . PHE A 1 551 ? 3.862 -5.677 -7.427 1.00 88.94 551 PHE A N 1
ATOM 4206 C CA . PHE A 1 551 ? 2.495 -5.215 -7.665 1.00 88.94 551 PHE A CA 1
ATOM 4207 C C . PHE A 1 551 ? 2.082 -4.144 -6.648 1.00 88.94 551 PHE A C 1
ATOM 4209 O O . PHE A 1 551 ? 2.387 -4.249 -5.457 1.00 88.94 551 PHE A O 1
ATOM 4216 N N . PHE A 1 552 ? 1.354 -3.118 -7.097 1.00 82.56 552 PHE A N 1
ATOM 4217 C CA . PHE A 1 552 ? 0.839 -2.084 -6.187 1.00 82.56 552 PHE A CA 1
ATOM 4218 C C . PHE A 1 552 ? -0.292 -2.606 -5.275 1.00 82.56 552 PHE A C 1
ATOM 4220 O O . PHE A 1 552 ? -0.639 -1.956 -4.283 1.00 82.56 552 PHE A O 1
ATOM 4227 N N . HIS A 1 553 ? -0.881 -3.765 -5.599 1.00 82.50 553 HIS A N 1
ATOM 4228 C CA . HIS A 1 553 ? -1.978 -4.375 -4.850 1.00 82.50 553 HIS A CA 1
ATOM 4229 C C . HIS A 1 553 ? -1.834 -5.898 -4.747 1.00 82.50 553 HIS A C 1
ATOM 4231 O O . HIS A 1 553 ? -1.555 -6.562 -5.742 1.00 82.50 553 HIS A O 1
ATOM 4237 N N . GLN A 1 554 ? -2.077 -6.452 -3.553 1.00 82.69 554 GLN A N 1
ATOM 4238 C CA . GLN A 1 554 ? -1.886 -7.878 -3.260 1.00 82.69 554 GLN A CA 1
ATOM 4239 C C . GLN A 1 554 ? -2.789 -8.788 -4.100 1.00 82.69 554 GLN A C 1
ATOM 4241 O O . GLN A 1 554 ? -2.330 -9.803 -4.595 1.00 82.69 554 GLN A O 1
ATOM 4246 N N . ALA A 1 555 ? -4.037 -8.394 -4.361 1.00 82.88 555 ALA A N 1
ATOM 4247 C CA . ALA A 1 555 ? -4.934 -9.204 -5.192 1.00 82.88 555 ALA A CA 1
ATOM 4248 C C . ALA A 1 555 ? -4.440 -9.436 -6.643 1.00 82.88 555 ALA A C 1
ATOM 4250 O O . ALA A 1 555 ? -4.882 -10.389 -7.272 1.00 82.88 555 ALA A O 1
ATOM 4251 N N . LEU A 1 556 ? -3.520 -8.615 -7.180 1.00 87.88 556 LEU A N 1
ATOM 4252 C CA . LEU A 1 556 ? -2.857 -8.916 -8.462 1.00 87.88 556 LEU A CA 1
ATOM 4253 C C . LEU A 1 556 ? -1.822 -10.031 -8.305 1.00 87.88 556 LEU A C 1
ATOM 4255 O O . LEU A 1 556 ? -1.720 -10.893 -9.174 1.00 87.88 556 LEU A O 1
ATOM 4259 N N . SER A 1 557 ? -1.078 -10.019 -7.195 1.00 89.38 557 SER A N 1
ATOM 4260 C CA . SER A 1 557 ? -0.183 -11.116 -6.836 1.00 89.38 557 SER A CA 1
ATOM 4261 C C . SER A 1 557 ? -0.967 -12.413 -6.668 1.00 89.38 557 SER A C 1
ATOM 4263 O O . SER A 1 557 ? -0.622 -13.405 -7.300 1.00 89.38 557 SER A O 1
ATOM 4265 N N . ASP A 1 558 ? -2.046 -12.383 -5.879 1.00 87.62 558 ASP A N 1
ATOM 4266 C CA . ASP A 1 558 ? -2.904 -13.544 -5.624 1.00 87.62 558 ASP A CA 1
ATOM 4267 C C . ASP A 1 558 ? -3.427 -14.119 -6.956 1.00 87.62 558 ASP A C 1
ATOM 4269 O O . ASP A 1 558 ? -3.233 -15.298 -7.244 1.00 87.62 558 ASP A O 1
ATOM 4273 N N . TYR A 1 559 ? -3.963 -13.257 -7.830 1.00 89.69 559 TYR A N 1
ATOM 4274 C CA . TYR A 1 559 ? -4.455 -13.645 -9.154 1.00 89.69 559 TYR A CA 1
ATOM 4275 C C . TYR A 1 559 ? -3.368 -14.255 -10.054 1.00 89.69 559 TYR A C 1
ATOM 4277 O O . TYR A 1 559 ? -3.598 -15.269 -10.704 1.00 89.69 559 TYR A O 1
ATOM 4285 N N . MET A 1 560 ? -2.167 -13.668 -10.105 1.00 92.75 560 MET A N 1
ATOM 4286 C CA . MET A 1 560 ? -1.065 -14.194 -10.924 1.00 92.75 560 MET A CA 1
ATOM 4287 C C . MET A 1 560 ? -0.491 -15.510 -10.385 1.00 92.75 560 MET A C 1
ATOM 4289 O O . MET A 1 560 ? 0.008 -16.316 -11.170 1.00 92.75 560 MET A O 1
ATOM 4293 N N . ILE A 1 561 ? -0.556 -15.736 -9.069 1.00 91.50 561 ILE A N 1
ATOM 4294 C CA . ILE A 1 561 ? -0.183 -17.011 -8.441 1.00 91.50 561 ILE A CA 1
ATOM 4295 C C . ILE A 1 561 ? -1.216 -18.092 -8.778 1.00 91.50 561 ILE A C 1
ATOM 4297 O O . ILE A 1 561 ? -0.830 -19.219 -9.082 1.00 91.50 561 ILE A O 1
ATOM 4301 N N . GLU A 1 562 ? -2.506 -17.752 -8.753 1.00 90.12 562 GLU A N 1
ATOM 4302 C CA . GLU A 1 562 ? -3.606 -18.668 -9.078 1.00 90.12 562 GLU A CA 1
ATOM 4303 C C . GLU A 1 562 ? -3.687 -18.988 -10.582 1.00 90.12 562 GLU A C 1
ATOM 4305 O O . GLU A 1 562 ? -3.936 -20.131 -10.970 1.00 90.12 562 GLU A O 1
ATOM 4310 N N . HIS A 1 563 ? -3.387 -18.009 -11.442 1.00 90.88 563 HIS A N 1
ATOM 4311 C CA . HIS A 1 563 ? -3.500 -18.101 -12.903 1.00 90.88 563 HIS A CA 1
ATOM 4312 C C . HIS A 1 563 ? -2.161 -17.870 -13.643 1.00 90.88 563 HIS A C 1
ATOM 4314 O O . HIS A 1 563 ? -2.047 -16.992 -14.514 1.00 90.88 563 HIS A O 1
ATOM 4320 N N . PRO A 1 564 ? -1.117 -18.678 -13.366 1.00 91.19 564 PRO A N 1
ATOM 4321 C CA . PRO A 1 564 ? 0.245 -18.397 -13.821 1.00 91.19 564 PRO A CA 1
ATOM 4322 C C . PRO A 1 564 ? 0.457 -18.612 -15.328 1.00 91.19 564 PRO A C 1
ATOM 4324 O O . PRO A 1 564 ? 1.402 -18.073 -15.904 1.00 91.19 564 PRO A O 1
ATOM 4327 N N . VAL A 1 565 ? -0.405 -19.393 -15.988 1.00 88.75 565 VAL A N 1
ATOM 4328 C CA . VAL A 1 565 ? -0.274 -19.760 -17.414 1.00 88.75 565 VAL A CA 1
ATOM 4329 C C . VAL A 1 565 ? -1.172 -18.946 -18.342 1.00 88.75 565 VAL A C 1
ATOM 4331 O O . VAL A 1 565 ? -0.822 -18.714 -19.497 1.00 88.75 565 VAL A O 1
ATOM 4334 N N . GLY A 1 566 ? -2.313 -18.490 -17.843 1.00 86.06 566 GLY A N 1
ATOM 4335 C CA . GLY A 1 566 ? -3.378 -17.891 -18.633 1.00 86.06 566 GLY A CA 1
ATOM 4336 C C . GLY A 1 566 ? -4.574 -17.582 -17.736 1.00 86.06 566 GLY A C 1
ATOM 4337 O O . GLY A 1 566 ? -4.661 -18.163 -16.652 1.00 86.06 566 GLY A O 1
ATOM 4338 N N . PRO A 1 567 ? -5.470 -16.682 -18.161 1.00 85.00 567 PRO A N 1
ATOM 4339 C CA . PRO A 1 567 ? -6.734 -16.466 -17.468 1.00 85.00 567 PRO A CA 1
ATOM 4340 C C . PRO A 1 567 ? -7.575 -17.755 -17.435 1.00 85.00 567 PRO A C 1
ATOM 4342 O O . PRO A 1 567 ? -7.341 -18.654 -18.252 1.00 85.00 567 PRO A O 1
ATOM 4345 N N . PRO A 1 568 ? -8.561 -17.860 -16.525 1.00 80.88 568 PRO A N 1
ATOM 4346 C CA . PRO A 1 568 ? -9.493 -18.985 -16.512 1.00 80.88 568 PRO A CA 1
ATOM 4347 C C . PRO A 1 568 ? -10.268 -19.098 -17.840 1.00 80.88 568 PRO A C 1
ATOM 4349 O O . PRO A 1 568 ? -10.452 -18.112 -18.558 1.00 80.88 568 PRO A O 1
ATOM 4352 N N . GLU A 1 569 ? -10.716 -20.309 -18.190 1.00 76.62 569 GLU A N 1
ATOM 4353 C CA . GLU A 1 569 ? -11.523 -20.529 -19.398 1.00 76.62 569 GLU A CA 1
ATOM 4354 C C . GLU A 1 569 ? -12.808 -19.687 -19.363 1.00 76.62 569 GLU A C 1
ATOM 4356 O O . GLU A 1 569 ? -13.472 -19.595 -18.333 1.00 76.62 569 GLU A O 1
ATOM 4361 N N . GLY A 1 570 ? -13.162 -19.067 -20.494 1.00 68.12 570 GLY A N 1
ATOM 4362 C CA . GLY A 1 570 ? -14.396 -18.281 -20.614 1.00 68.12 570 GLY A CA 1
ATOM 4363 C C . GLY A 1 570 ? -14.374 -16.895 -19.956 1.00 68.12 570 GLY A C 1
ATOM 4364 O O . GLY A 1 570 ? -15.431 -16.306 -19.782 1.00 68.12 570 GLY A O 1
ATOM 4365 N N . TRP A 1 571 ? -13.202 -16.347 -19.616 1.00 71.69 571 TRP A N 1
ATOM 4366 C CA . TRP A 1 571 ? -13.067 -15.012 -19.003 1.00 71.69 571 TRP A CA 1
ATOM 4367 C C . TRP A 1 571 ? -13.479 -13.814 -19.894 1.00 71.69 571 TRP A C 1
ATOM 4369 O O . TRP A 1 571 ? -13.397 -12.674 -19.441 1.00 71.69 571 TRP A O 1
ATOM 4379 N N . ARG A 1 572 ? -13.855 -14.042 -21.162 1.00 62.47 572 ARG A N 1
ATOM 4380 C CA . ARG A 1 572 ? -14.187 -13.007 -22.158 1.00 62.47 572 ARG A CA 1
ATOM 4381 C C . ARG A 1 572 ? -15.610 -13.116 -22.663 1.00 62.47 572 ARG A C 1
ATOM 4383 O O . ARG A 1 572 ? -16.009 -14.257 -22.987 1.00 62.47 572 ARG A O 1
#

Organism: NCBI:txid211455

pLDDT: mean 82.63, std 12.09, range [42.31, 98.25]

Sequence (572 aa):
MHLGAFLDRLDDADGPDSLVLLDIAVPTDTVDRTRQQWSLRPEPGARVAVVGVVVPDEPQLVGRFSVAVATVLRRLHEGVLPVHPREPFVPLAYLRDSIRRELTLTGGTPFPEHFFVDELPRARPRAGRFVVNRRYEPDVQARYELAQDDQARAFLEELGGGAPALDVAHYFSRAVARPTANPHGPILFSGRTTELATHEAWLAEPAPTTALRVVTGQPGVGKSALLGMIVCAAHPSLAGLPNFTTTARQQPGEFAAVHARGLLVQQVVHGVAAQLGIDPDIRSAAELISAIAAAPADAPVPSIVVDALDEAIGPREHLDLLLLPLVGLERATAPGRPACRLLVGTRNWAEFRPLIDRAVAEGGLCNLDAVPLDRQRAELRDYLTRRLRTPFLDESGFAATEADLLAERIAVDLTDPVRDRAARGGPFLVAALHTHRIMSSTRPPERDPMMIPVPAHLGEVLEVDLAERPPDRLLRPMLVALAHAQGTGIPERLLRGTTASLANTLRPTMVTPPARRIPTPGERRIADLLASVSFYLRRSPGPDGTTHHRFFHQALSDYMIEHPVGPPEGWR

Foldseek 3Di:
DQVVVVLVVQQPPPHAQEEAEEEAEDAPVCLLVVLVSLQDDADAAGSYWYKYFYHHNDPLRGCLLVVLLVVLLVCQVVLLAQFPQLQQFRDPLNSNVSSQVSSCVPRVDRPDPSRIRGHDNPDPHPSNRYGGGPSHDPDPVVSVQVVQQVVLCVVQCVLCVQFFQDNSQQLQCLQQVHPGSRLPDHRLAFAPPVVLVVVLVQLQDQFHLAQEAEEEEFAQQSLSNSVSLVCCQAQPSNVPRPPRHGPSHDDQLQEFEHAQAAADLQSLLQSNCSRNVHDNPDRFQVVSLVRLQADDPPDGAHEYEYAALVRHDPSLCNVPRHVVSQRPRDRPNDPSGRSHHYYYYYYPDPSCCVRQVSCVVVVNYHYSHPDDLVSQLVRQLSSQLSLQQDDDDQFDHDDNVVSNVLSNLLSCLQSPPVPDPVPARNSNRLSSLLSCQCGGNVCHDPDDSSPDDRANYPLLSVQVLQVVDDDDLQLLQLLLQQLPAGDQAAFLVVSQVSSQVSSQVLDPPPDDDPDDRRDRDRSVVSVVSCVSPVVQWDWDQDPSSGTHIHGPGNVSSVSCNVASNHDDPPSD